Protein AF-A0A1V4AQW7-F1 (afdb_monomer)

Solvent-accessible surface area (backbone atoms only — not comparable to full-atom values): 22480 Å² total; per-residue (Å²): 137,87,78,50,74,69,57,53,48,65,66,60,62,80,71,68,78,74,85,65,67,62,54,70,72,74,87,64,72,82,47,78,80,66,87,77,69,80,74,87,71,71,82,72,90,62,94,64,76,21,54,37,80,95,53,46,25,51,30,33,26,38,31,37,23,51,65,28,45,52,51,52,54,44,30,53,33,67,74,38,79,27,52,100,81,48,43,52,38,29,33,42,32,35,13,56,43,83,63,59,13,63,64,28,34,50,47,78,48,87,84,71,81,47,54,41,60,53,42,57,62,68,45,66,65,89,85,60,64,76,47,52,77,73,74,46,79,60,68,67,61,52,51,33,58,76,60,72,56,55,68,46,80,40,58,58,48,67,88,30,70,40,76,39,83,54,33,51,99,87,46,100,38,70,55,40,75,42,48,44,56,60,52,67,65,36,74,84,30,50,80,47,68,56,48,46,57,52,43,62,64,53,63,89,85,52,85,82,45,26,42,41,59,54,51,60,76,64,70,56,57,66,62,30,34,52,50,49,49,46,70,70,34,71,70,42,41,50,55,43,73,74,36,37,40,63,52,42,39,74,56,38,44,41,66,45,68,72,42,65,48,31,32,34,49,64,83,22,54,26,48,56,38,42,47,55,47,36,54,52,52,67,61,34,91,86,43,49,48,47,72,39,62,25,26,32,65,40,36,40,34,67,51,100,81,22,31,40,38,37,24,43,42,49,84,84,60,91,66,97,61,66,54,76,76,67,86,54,92,82,60,48,72,49,53,38,25,13,53,35,70,48,80,58,67,53,69,62,53,57,73,68,57,65,45,44,48,39,75,62,76,53,69,69,56,54,56,53,54,69,75,60,79,69,26,50,48,80,50,62,66,47,57,51,52,50,64,72,76,105

InterPro domains:
  IPR002937 Amine oxidase [PF01593] (66-376)
  IPR006311 Twin-arginine translocation pathway, signal sequence [PS51318] (1-35)
  IPR036188 FAD/NAD(P)-binding domain superfamily [G3DSA:3.50.50.60] (23-189)
  IPR036188 FAD/NAD(P)-binding domain superfamily [G3DSA:3.50.50.60] (256-388)
  IPR036188 FAD/NAD(P)-binding domain superfamily [SSF51905] (55-376)
  IPR050281 Flavin monoamine oxidase and related enzymes [PTHR10742] (39-375)

Sequence (390 aa):
MTISRRELLKRSVVGAAALSSVSSLTSNSWVKAFAGQENQNVKSDNPGIGTSQDNPVDCLILGAGIAGITAAQALSLPGVGSAPTGKPLTTVVLEGSGRVGGRISTIRTGLFGGPVEQGAVHLHLPKLPIFRIFGGVLPVWKDLEECGLHYEMVPRFLQSRVFLEKGGKDSQNSGAVTYLEAVLKDPKNWKTVPLLNEVKYYNNDDDDISAQGFIEKKEYEDDAKDMANLALSGHLPGSLDELSVRGLQSDLLPDMLLEWFDYRILEGFDELPGRMAAKISEKSEGSHQVIRLNQIVRNIKYRKDGVEVTVQDLNNFHGYSEVPAVANKNASYKTYYGKTAICTFSVGLIKSGFVAFDPGLSEEKRKALKVIQMGGGESDAYQICRKILA

Nearest PDB structures (foldseek):
  2vvm-assembly1_B  TM=6.505E-01  e=1.433E-11  Aspergillus niger
  3zdn-assembly1_A  TM=6.486E-01  e=1.918E-11  Aspergillus niger
  3zdn-assembly1_B  TM=6.112E-01  e=1.041E-10  Aspergillus niger
  7x7k-assembly1_B  TM=5.795E-01  e=1.084E-03  synthetic construct
  6aio-assembly2_B  TM=5.954E-01  e=3.913E-03  Pseudomonas putida

Organism: NCBI:txid1004156

Radius of gyration: 23.14 Å; Cα contacts (8 Å, |Δi|>4): 620; chains: 1; bounding box: 50×59×68 Å

Foldseek 3Di:
DDDDPVNVVVVVVLQDQDFFDDDDDPFFPPQVPPPPDQPPQFDFPDVPAQQDPVHAFAEEEEAQASSSLVVQVQLQAFPRVDDVVSHRTFYEYFHQASAHHVQFDWDDDVPPVAIDTFGDFWDLDDPDCVVVVVPDDRVLVVLCVVLVWDKDKDFPQPPDWDWFQDPDPPDPDRTDTDGSVVLCPDPLQVLCVCVLVCLLPPDPVDDKAFLVVVLVVSPRDGSNSVVSLCLQPVNHQDHRRLHISVNCNVSVSSVSVPDRIIMGTRNGPSSSSVSSSSVQSVVPPPDSYGYDHNWAWAEWEDDPQAIKTKTFHCPPPDDDDSGDDPPDVPTDIGMGTHSYYHYPDDLVCVVVSSYYYVVGDDPVVVVVSVSDDRHHDGDVVVVVVVVVVD

Mean predicted aligned error: 11.53 Å

Structure (mmCIF, N/CA/C/O backbone):
data_AF-A0A1V4AQW7-F1
#
_entry.id   AF-A0A1V4AQW7-F1
#
loop_
_atom_site.group_PDB
_atom_site.id
_atom_site.type_symbol
_atom_site.label_atom_id
_atom_site.label_alt_id
_atom_site.label_comp_id
_atom_site.label_asym_id
_atom_site.label_entity_id
_atom_site.label_seq_id
_atom_site.pdbx_PDB_ins_code
_atom_site.Cartn_x
_atom_site.Cartn_y
_atom_site.Cartn_z
_atom_site.occupancy
_atom_site.B_iso_or_equiv
_atom_site.auth_seq_id
_atom_site.auth_comp_id
_atom_site.auth_asym_id
_atom_site.auth_atom_id
_atom_site.pdbx_PDB_model_num
ATOM 1 N N . MET A 1 1 ? -9.448 29.555 11.071 1.00 35.38 1 MET A N 1
ATOM 2 C CA . MET A 1 1 ? -8.400 29.379 10.041 1.00 35.38 1 MET A CA 1
ATOM 3 C C . MET A 1 1 ? -8.830 28.269 9.099 1.00 35.38 1 MET A C 1
ATOM 5 O O . MET A 1 1 ? -8.885 27.119 9.512 1.00 35.38 1 MET A O 1
ATOM 9 N N . THR A 1 2 ? -9.207 28.610 7.873 1.00 28.00 2 THR A N 1
ATOM 10 C CA . THR A 1 2 ? -9.626 27.663 6.832 1.00 28.00 2 THR A CA 1
ATOM 11 C C . THR A 1 2 ? -8.392 27.188 6.070 1.00 28.00 2 THR A C 1
ATOM 13 O O . THR A 1 2 ? -7.809 27.932 5.286 1.00 28.00 2 THR A O 1
ATOM 16 N N . ILE A 1 3 ? -7.954 25.957 6.334 1.00 31.19 3 ILE A N 1
ATOM 17 C CA . ILE A 1 3 ? -6.885 25.309 5.565 1.00 31.19 3 ILE A CA 1
ATOM 18 C C . ILE A 1 3 ? -7.473 24.925 4.202 1.00 31.19 3 ILE A C 1
ATOM 20 O O . ILE A 1 3 ? -8.514 24.272 4.136 1.00 31.19 3 ILE A O 1
ATOM 24 N N . SER A 1 4 ? -6.842 25.359 3.109 1.00 32.59 4 SER A N 1
ATOM 25 C CA . SER A 1 4 ? -7.332 25.060 1.760 1.00 32.59 4 SER A CA 1
ATOM 26 C C . SER A 1 4 ? -7.227 23.558 1.454 1.00 32.59 4 SER A C 1
ATOM 28 O O . SER A 1 4 ? -6.307 22.880 1.913 1.00 32.59 4 SER A O 1
ATOM 30 N N . ARG A 1 5 ? -8.134 23.031 0.620 1.00 29.75 5 ARG A N 1
ATOM 31 C CA . ARG A 1 5 ? -8.130 21.625 0.155 1.00 29.75 5 ARG A CA 1
ATOM 32 C C . ARG A 1 5 ? -6.783 21.214 -0.469 1.00 29.75 5 ARG A C 1
ATOM 34 O O . ARG A 1 5 ? -6.375 20.065 -0.344 1.00 29.75 5 ARG A O 1
ATOM 41 N N . ARG A 1 6 ? -6.069 22.172 -1.075 1.00 32.56 6 ARG A N 1
ATOM 42 C CA . ARG A 1 6 ? -4.728 22.003 -1.662 1.00 32.56 6 ARG A CA 1
ATOM 43 C C . ARG A 1 6 ? -3.646 21.804 -0.594 1.00 32.56 6 ARG A C 1
ATOM 45 O O . ARG A 1 6 ? -2.721 21.027 -0.798 1.00 32.56 6 ARG A O 1
ATOM 52 N N . GLU A 1 7 ? -3.799 22.447 0.558 1.00 35.28 7 GLU A N 1
ATOM 53 C CA . GLU A 1 7 ? -2.874 22.338 1.689 1.00 35.28 7 GLU A CA 1
ATOM 54 C C . GLU A 1 7 ? -3.118 21.065 2.514 1.00 35.28 7 GLU A C 1
ATOM 56 O O . GLU A 1 7 ? -2.179 20.486 3.058 1.00 35.28 7 GLU A O 1
ATOM 61 N N . LEU A 1 8 ? -4.366 20.579 2.541 1.00 32.94 8 LEU A N 1
ATOM 62 C CA . LEU A 1 8 ? -4.703 19.265 3.093 1.00 32.94 8 LEU A CA 1
ATOM 63 C C . LEU A 1 8 ? -4.087 18.142 2.238 1.00 32.94 8 LEU A C 1
ATOM 65 O O . LEU A 1 8 ? -3.439 17.255 2.779 1.00 32.94 8 LEU A O 1
ATOM 69 N N . LEU A 1 9 ? -4.186 18.241 0.905 1.00 34.06 9 LEU A N 1
ATOM 70 C CA . LEU A 1 9 ? -3.576 17.288 -0.032 1.00 34.06 9 LEU A CA 1
ATOM 71 C C . LEU A 1 9 ? -2.043 17.281 0.049 1.00 34.06 9 LEU A C 1
ATOM 73 O O . LEU A 1 9 ? -1.454 16.209 0.119 1.00 34.06 9 LEU A O 1
ATOM 77 N N . LYS A 1 10 ? -1.384 18.443 0.151 1.00 33.53 10 LYS A N 1
ATOM 78 C CA . LYS A 1 10 ? 0.079 18.507 0.352 1.00 33.53 10 LYS A CA 1
ATOM 79 C C . LYS A 1 10 ? 0.548 17.817 1.636 1.00 33.53 10 LYS A C 1
ATOM 81 O O . LYS A 1 10 ? 1.641 17.266 1.663 1.00 33.53 10 LYS A O 1
ATOM 86 N N . ARG A 1 11 ? -0.269 17.835 2.693 1.00 33.62 11 ARG A N 1
ATOM 87 C CA . ARG A 1 11 ? 0.040 17.161 3.965 1.00 33.62 11 ARG A CA 1
ATOM 88 C C . ARG A 1 11 ? -0.295 15.668 3.945 1.00 33.62 11 ARG A C 1
ATOM 90 O O . ARG A 1 11 ? 0.343 14.906 4.659 1.00 33.62 11 ARG A O 1
ATOM 97 N N . SER A 1 12 ? -1.247 15.241 3.117 1.00 30.02 12 SER A N 1
ATOM 98 C CA . SER A 1 12 ? -1.623 13.829 2.949 1.00 30.02 12 SER A CA 1
ATOM 99 C C . SER A 1 12 ? -0.730 13.055 1.967 1.00 30.02 12 SER A C 1
ATOM 101 O O . SER A 1 12 ? -0.677 11.833 2.045 1.00 30.02 12 SER A O 1
ATOM 103 N N . VAL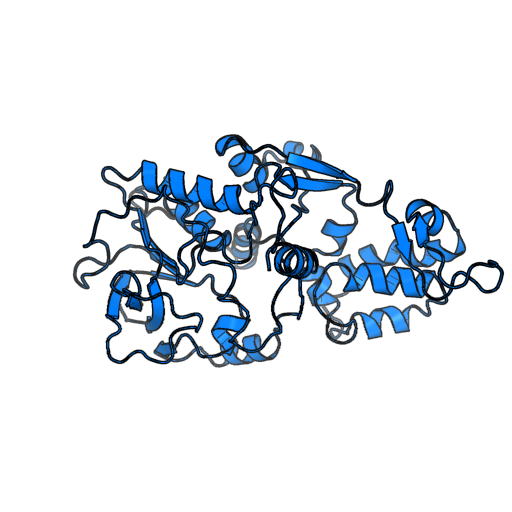 A 1 13 ? 0.003 13.738 1.080 1.00 27.83 13 VAL A N 1
ATOM 104 C CA . VAL A 1 13 ? 0.892 13.118 0.070 1.00 27.83 13 VAL A CA 1
ATOM 105 C C . VAL A 1 13 ? 2.192 12.542 0.669 1.00 27.83 13 VAL A C 1
ATOM 107 O O . VAL A 1 13 ? 2.893 11.782 0.015 1.00 27.83 13 VAL A O 1
ATOM 110 N N . VAL A 1 14 ? 2.490 12.784 1.949 1.00 30.36 14 VAL A N 1
ATOM 111 C CA . VAL A 1 14 ? 3.727 12.299 2.603 1.00 30.36 14 VAL A CA 1
ATOM 112 C C . VAL A 1 14 ? 3.647 10.821 3.064 1.00 30.36 14 VAL A C 1
ATOM 114 O O . VAL A 1 14 ? 4.609 10.297 3.614 1.00 30.36 14 VAL A O 1
ATOM 117 N N . GLY A 1 15 ? 2.541 10.105 2.818 1.00 27.33 15 GLY A N 1
ATOM 118 C CA . GLY A 1 15 ? 2.329 8.736 3.331 1.00 27.33 15 GLY A CA 1
ATOM 119 C C . GLY A 1 15 ? 2.029 7.632 2.309 1.00 27.33 15 GLY A C 1
ATOM 120 O O . GLY A 1 15 ? 1.770 6.505 2.720 1.00 27.33 15 GLY A O 1
ATOM 121 N N . ALA A 1 16 ? 2.030 7.912 1.005 1.00 26.17 16 ALA A N 1
ATOM 122 C CA . ALA A 1 16 ? 1.675 6.920 -0.014 1.00 26.17 16 ALA A CA 1
ATOM 123 C C . ALA A 1 16 ? 2.561 7.066 -1.257 1.00 26.17 16 ALA A C 1
ATOM 125 O O . ALA A 1 16 ? 2.110 7.518 -2.301 1.00 26.17 16 ALA A O 1
ATOM 126 N N . ALA A 1 17 ? 3.838 6.704 -1.128 1.00 26.06 17 ALA A N 1
ATOM 127 C CA . ALA A 1 17 ? 4.664 6.404 -2.292 1.00 26.06 17 ALA A CA 1
ATOM 128 C C . ALA A 1 17 ? 4.338 4.982 -2.779 1.00 26.06 17 ALA A C 1
ATOM 130 O O . ALA A 1 17 ? 4.112 4.079 -1.968 1.00 26.06 17 ALA A O 1
ATOM 131 N N . ALA A 1 18 ? 4.252 4.835 -4.099 1.00 27.61 18 ALA A N 1
ATOM 132 C CA . ALA A 1 18 ? 3.736 3.689 -4.831 1.00 27.61 18 ALA A CA 1
ATOM 133 C C . ALA A 1 18 ? 4.216 2.324 -4.298 1.00 27.61 18 ALA A C 1
ATOM 135 O O . ALA A 1 18 ? 5.396 1.988 -4.322 1.00 27.61 18 ALA A O 1
ATOM 136 N N . LEU A 1 19 ? 3.251 1.514 -3.856 1.00 29.97 19 LEU A N 1
ATOM 137 C CA . LEU A 1 19 ? 3.380 0.066 -3.705 1.00 29.97 19 LEU A CA 1
ATOM 138 C C . LEU A 1 19 ? 2.461 -0.565 -4.754 1.00 29.97 19 LEU A C 1
ATOM 140 O O . LEU A 1 19 ? 1.284 -0.841 -4.486 1.00 29.97 19 LEU A O 1
ATOM 144 N N . SER A 1 20 ? 2.983 -0.733 -5.963 1.00 26.72 20 SER A N 1
ATOM 145 C CA . SER A 1 20 ? 2.343 -1.411 -7.086 1.00 26.72 20 SER A CA 1
ATOM 146 C C . SER A 1 20 ? 2.840 -2.856 -7.162 1.00 26.72 20 SER A C 1
ATOM 148 O O . SER A 1 20 ? 3.950 -3.127 -7.597 1.00 26.72 20 SER A O 1
ATOM 150 N N . SER A 1 21 ? 2.025 -3.803 -6.692 1.00 27.45 21 SER A N 1
ATOM 151 C CA . SER A 1 21 ? 1.732 -5.078 -7.374 1.00 27.45 21 SER A CA 1
ATOM 152 C C . SER A 1 21 ? 1.015 -6.099 -6.487 1.00 27.45 21 SER A C 1
ATOM 154 O O . SER A 1 21 ? 0.946 -5.957 -5.267 1.00 27.45 21 SER A O 1
ATOM 156 N N . VAL A 1 22 ? 0.443 -7.101 -7.165 1.00 31.55 22 VAL A N 1
ATOM 157 C CA . VAL A 1 22 ? -0.346 -8.259 -6.713 1.00 31.55 22 VAL A CA 1
ATOM 158 C C . VAL A 1 22 ? -1.852 -8.002 -6.503 1.00 31.55 22 VAL A C 1
ATOM 160 O O . VAL A 1 22 ? -2.283 -7.584 -5.429 1.00 31.55 22 VAL A O 1
ATOM 163 N N . SER A 1 23 ? -2.686 -8.344 -7.500 1.00 29.58 23 SER A N 1
ATOM 164 C CA . SER A 1 23 ? -3.472 -9.596 -7.465 1.00 29.58 23 SER A CA 1
ATOM 165 C C . SER A 1 23 ? -4.285 -9.843 -8.750 1.00 29.58 23 SER A C 1
ATOM 167 O O . SER A 1 23 ? -5.209 -9.089 -9.045 1.00 29.58 23 SER A O 1
ATOM 169 N N . SER A 1 24 ? -4.062 -10.980 -9.414 1.00 28.11 24 SER A N 1
ATOM 170 C CA . SER A 1 24 ? -5.096 -11.653 -10.215 1.00 28.11 24 SER A CA 1
ATOM 171 C C . SER A 1 24 ? -4.941 -13.172 -10.108 1.00 28.11 24 SER A C 1
ATOM 173 O O . SER A 1 24 ? -4.379 -13.816 -10.982 1.00 28.11 24 SER A O 1
ATOM 175 N N . LEU A 1 25 ? -5.461 -13.752 -9.027 1.00 27.94 25 LEU A N 1
ATOM 176 C CA . LEU A 1 25 ? -5.892 -15.148 -9.007 1.00 27.94 25 LEU A CA 1
ATOM 177 C C . LEU A 1 25 ? -7.160 -15.246 -8.164 1.00 27.94 25 LEU A C 1
ATOM 179 O O . LEU A 1 25 ? -7.282 -14.611 -7.114 1.00 27.94 25 LEU A O 1
ATOM 183 N N . THR A 1 26 ? -8.099 -16.055 -8.649 1.00 34.22 26 THR A N 1
ATOM 184 C CA . THR A 1 26 ? -9.302 -16.488 -7.934 1.00 34.22 26 THR A CA 1
ATOM 185 C C . THR A 1 26 ? -8.958 -16.933 -6.512 1.00 34.22 26 THR A C 1
ATOM 187 O O . THR A 1 26 ? -7.904 -17.528 -6.297 1.00 34.22 26 THR A O 1
ATOM 190 N N . SER A 1 27 ? -9.870 -16.667 -5.579 1.00 39.06 27 SER A N 1
ATOM 191 C CA . SER A 1 27 ? -9.817 -16.719 -4.104 1.00 39.06 27 SER A CA 1
ATOM 192 C C . SER A 1 27 ? -9.124 -17.890 -3.370 1.00 39.06 27 SER A C 1
ATOM 194 O O . SER A 1 27 ? -9.205 -17.941 -2.147 1.00 39.06 27 SER A O 1
ATOM 196 N N . ASN A 1 28 ? -8.447 -18.826 -4.038 1.00 29.55 28 ASN A N 1
ATOM 197 C CA . ASN A 1 28 ? -8.043 -20.113 -3.464 1.00 29.55 28 ASN A CA 1
ATOM 198 C C . ASN A 1 28 ? -6.517 -20.356 -3.374 1.00 29.55 28 ASN A C 1
ATOM 200 O O . ASN A 1 28 ? -6.116 -21.355 -2.786 1.00 29.55 28 ASN A O 1
ATOM 204 N N . SER A 1 29 ? -5.641 -19.490 -3.908 1.00 33.34 29 SER A N 1
ATOM 205 C CA . SER A 1 29 ? -4.173 -19.719 -3.901 1.00 33.34 29 SER A CA 1
ATOM 206 C C . SER A 1 29 ? -3.388 -18.974 -2.809 1.00 33.34 29 SER A C 1
ATOM 208 O O . SER A 1 29 ? -2.238 -19.323 -2.544 1.00 33.34 29 SER A O 1
ATOM 210 N N . TRP A 1 30 ? -4.001 -17.995 -2.137 1.00 35.31 30 TRP A N 1
ATOM 211 C CA . TRP A 1 30 ? -3.331 -17.109 -1.174 1.00 35.31 30 TRP A CA 1
ATOM 212 C C . TRP A 1 30 ? -3.009 -17.756 0.179 1.00 35.31 30 TRP A C 1
ATOM 214 O O . TRP A 1 30 ? -2.152 -17.253 0.892 1.00 35.31 30 TRP A O 1
ATOM 224 N N . VAL A 1 31 ? -3.673 -18.851 0.558 1.00 35.94 31 VAL A N 1
ATOM 225 C CA . VAL A 1 31 ? -3.668 -19.340 1.952 1.00 35.94 31 VAL A CA 1
ATOM 226 C C . VAL A 1 31 ? -2.599 -20.413 2.222 1.00 35.94 31 VAL A C 1
ATOM 228 O O . VAL A 1 31 ? -2.167 -20.573 3.359 1.00 35.94 31 VAL A O 1
ATOM 231 N N . LYS A 1 32 ? -2.092 -21.105 1.190 1.00 30.45 32 LYS A N 1
ATOM 232 C CA . LYS A 1 32 ? -1.218 -22.286 1.360 1.00 30.45 32 LYS A CA 1
ATOM 233 C C . LYS A 1 32 ? 0.189 -22.014 1.912 1.00 30.45 32 LYS A C 1
ATOM 235 O O . LYS A 1 32 ? 0.808 -22.939 2.418 1.00 30.45 32 LYS A O 1
ATOM 240 N N . ALA A 1 33 ? 0.711 -20.790 1.833 1.00 35.84 33 ALA A N 1
ATOM 241 C CA . ALA A 1 33 ? 2.106 -20.510 2.209 1.00 35.84 33 ALA A CA 1
ATOM 242 C C . ALA A 1 33 ? 2.305 -19.745 3.524 1.00 35.84 33 ALA A C 1
ATOM 244 O O . ALA A 1 33 ? 3.440 -19.581 3.960 1.00 35.84 33 ALA A O 1
ATOM 245 N N . PHE A 1 34 ? 1.232 -19.291 4.177 1.00 37.50 34 PHE A N 1
ATOM 246 C CA . PHE A 1 34 ? 1.334 -18.453 5.381 1.00 37.50 34 PHE A CA 1
ATOM 247 C C . PHE A 1 34 ? 1.196 -19.223 6.700 1.00 37.50 34 PHE A C 1
ATOM 249 O O . PHE A 1 34 ? 1.310 -18.625 7.763 1.00 37.50 34 PHE A O 1
ATOM 256 N N . ALA A 1 35 ? 1.003 -20.543 6.650 1.00 35.19 35 ALA A N 1
ATOM 257 C CA . ALA A 1 35 ? 0.777 -21.374 7.835 1.00 35.19 35 ALA A CA 1
ATOM 258 C C . ALA A 1 35 ? 2.030 -21.633 8.703 1.00 35.19 35 ALA A C 1
ATOM 260 O O . ALA A 1 35 ? 1.940 -22.373 9.676 1.00 35.19 35 ALA A O 1
ATOM 261 N N . GLY A 1 36 ? 3.195 -21.065 8.363 1.00 29.20 36 GLY A N 1
ATOM 262 C CA . GLY A 1 36 ? 4.479 -21.473 8.951 1.00 29.20 36 GLY A CA 1
ATOM 263 C C . GLY A 1 36 ? 5.331 -20.399 9.631 1.00 29.20 36 GLY A C 1
ATOM 264 O O . GLY A 1 36 ? 6.381 -20.755 10.155 1.00 29.20 36 GLY A O 1
ATOM 265 N N . GLN A 1 37 ? 4.952 -19.115 9.632 1.00 37.72 37 GLN A N 1
ATOM 266 C CA . GLN A 1 37 ? 5.755 -18.073 10.296 1.00 37.72 37 GLN A CA 1
ATOM 267 C C . GLN A 1 37 ? 4.897 -17.222 11.231 1.00 37.72 37 GLN A C 1
ATOM 269 O O . GLN A 1 37 ? 4.385 -16.167 10.863 1.00 37.72 37 GLN A O 1
ATOM 274 N N . GLU A 1 38 ? 4.741 -17.708 12.464 1.00 38.34 38 GLU A N 1
ATOM 275 C CA . GLU A 1 38 ? 4.289 -16.889 13.585 1.00 38.34 38 GLU A CA 1
ATOM 276 C C . GLU A 1 38 ? 5.338 -15.809 13.864 1.00 38.34 38 GLU A C 1
ATOM 278 O O . GLU A 1 38 ? 6.443 -16.094 14.324 1.00 38.34 38 GLU A O 1
ATOM 283 N N . ASN A 1 39 ? 4.989 -14.547 13.623 1.00 40.03 39 ASN A N 1
ATOM 284 C CA . ASN A 1 39 ? 5.737 -13.432 14.188 1.00 40.03 39 ASN A CA 1
ATOM 285 C C . ASN A 1 39 ? 5.330 -13.315 15.670 1.00 40.03 39 ASN A C 1
ATOM 287 O O . ASN A 1 39 ? 4.370 -12.626 16.011 1.00 40.03 39 ASN A O 1
ATOM 291 N N . GLN A 1 40 ? 6.016 -14.056 16.547 1.00 39.88 40 GLN A N 1
ATOM 292 C CA . GLN A 1 40 ? 5.636 -14.301 17.951 1.00 39.88 40 GLN A CA 1
ATOM 293 C C . GLN A 1 40 ? 5.721 -13.090 18.910 1.00 39.88 40 GLN A C 1
ATOM 295 O O . GLN A 1 40 ? 5.574 -13.258 20.117 1.00 39.88 40 GLN A O 1
ATOM 300 N N . ASN A 1 41 ? 5.910 -11.858 18.429 1.00 41.12 41 ASN A N 1
ATOM 301 C CA . ASN A 1 41 ? 6.263 -10.728 19.304 1.00 41.12 41 ASN A CA 1
ATOM 302 C C . ASN A 1 41 ? 5.159 -9.688 19.574 1.00 41.12 41 ASN A C 1
ATOM 304 O O . ASN A 1 41 ? 5.444 -8.651 20.167 1.00 41.12 41 ASN A O 1
ATOM 308 N N . VAL A 1 42 ? 3.892 -9.940 19.225 1.00 49.97 42 VAL A N 1
ATOM 309 C CA . VAL A 1 42 ? 2.788 -9.018 19.572 1.00 49.97 42 VAL A CA 1
ATOM 310 C C . VAL A 1 42 ? 1.952 -9.596 20.718 1.00 49.97 42 VAL A C 1
ATOM 312 O O . VAL A 1 42 ? 1.017 -10.361 20.491 1.00 49.97 42 VAL A O 1
ATOM 315 N N . LYS A 1 43 ? 2.270 -9.229 21.969 1.00 44.38 43 LYS A N 1
ATOM 316 C CA . LYS A 1 43 ? 1.427 -9.561 23.136 1.00 44.38 43 LYS A CA 1
ATOM 317 C C . LYS A 1 43 ? 0.067 -8.863 23.022 1.00 44.38 43 LYS A C 1
ATOM 319 O O . LYS A 1 43 ? -0.004 -7.663 22.763 1.00 44.38 43 LYS A O 1
ATOM 324 N N . SER A 1 44 ? -1.018 -9.614 23.210 1.00 47.88 44 SER A N 1
ATOM 325 C CA . SER A 1 44 ? -2.377 -9.204 22.836 1.00 47.88 44 SER A CA 1
ATOM 326 C C . SER A 1 44 ? -3.272 -8.750 23.992 1.00 47.88 44 SER A C 1
ATOM 328 O O . SER A 1 44 ? -4.490 -8.753 23.845 1.00 47.88 44 SER A O 1
ATOM 330 N N . ASP A 1 45 ? -2.762 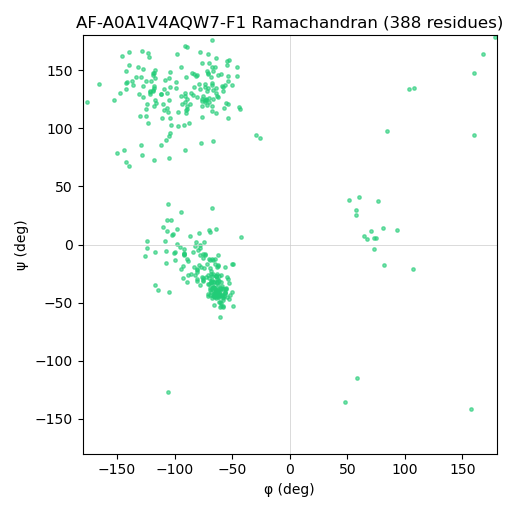-8.336 25.143 1.00 46.53 45 ASP A N 1
ATOM 331 C CA . ASP A 1 45 ? -3.572 -8.516 26.357 1.00 46.53 45 ASP A CA 1
ATOM 332 C C . ASP A 1 45 ? -4.210 -7.219 26.867 1.00 46.53 45 ASP A C 1
ATOM 334 O O . ASP A 1 45 ? -3.811 -6.646 27.874 1.00 46.53 45 ASP A O 1
ATOM 338 N N . ASN A 1 46 ? -5.261 -6.769 26.166 1.00 55.72 46 ASN A N 1
ATOM 339 C CA . ASN A 1 46 ? -6.270 -5.884 26.772 1.00 55.72 46 ASN A CA 1
ATOM 340 C C . ASN A 1 46 ? -7.670 -6.079 26.139 1.00 55.72 46 ASN A C 1
ATOM 342 O O . ASN A 1 46 ? -8.071 -5.326 25.241 1.00 55.72 46 ASN A O 1
ATOM 346 N N . PRO A 1 47 ? -8.406 -7.137 26.521 1.00 56.00 47 PRO A N 1
ATOM 347 C CA . PRO A 1 47 ? -9.555 -7.652 25.765 1.00 56.00 47 PRO A CA 1
ATOM 348 C C . PRO A 1 47 ? -10.763 -6.700 25.662 1.00 56.00 47 PRO A C 1
ATOM 350 O O . PRO A 1 47 ? -11.651 -6.951 24.849 1.00 56.00 47 PRO A O 1
ATOM 353 N N . GLY A 1 48 ? -10.804 -5.610 26.439 1.00 62.50 48 GLY A N 1
ATOM 354 C CA . GLY A 1 48 ? -11.945 -4.685 26.508 1.00 62.50 48 GLY A CA 1
ATOM 355 C C . GLY A 1 48 ? -11.828 -3.375 25.715 1.00 62.50 48 GLY A C 1
ATOM 356 O O . GLY A 1 48 ? -12.798 -2.623 25.656 1.00 62.50 48 GLY A O 1
ATOM 357 N N . ILE A 1 49 ? -10.671 -3.048 25.126 1.00 76.44 49 ILE A N 1
ATOM 358 C CA . ILE A 1 49 ? -10.501 -1.745 24.456 1.00 76.44 49 ILE A CA 1
ATOM 359 C C . ILE A 1 49 ? -11.336 -1.686 23.171 1.00 76.44 49 ILE A C 1
ATOM 361 O O . ILE A 1 49 ? -11.166 -2.499 22.262 1.00 76.44 49 ILE A O 1
ATOM 365 N N . GLY A 1 50 ? -12.226 -0.692 23.104 1.00 71.94 50 GLY A N 1
ATOM 366 C CA . GLY A 1 50 ? -13.069 -0.410 21.944 1.00 71.94 50 GLY A CA 1
ATOM 367 C C . GLY A 1 50 ? -14.212 -1.395 21.719 1.00 71.94 50 GLY A C 1
ATOM 368 O O . GLY A 1 50 ? -14.886 -1.274 20.708 1.00 71.94 50 GLY A O 1
ATOM 369 N N . THR A 1 51 ? -14.458 -2.355 22.615 1.00 77.56 51 THR A N 1
ATOM 370 C CA . THR A 1 51 ? -15.547 -3.343 22.465 1.00 77.56 51 THR A CA 1
ATOM 371 C C . THR A 1 51 ? -16.861 -2.910 23.123 1.00 77.56 51 THR A C 1
ATOM 373 O O . THR A 1 51 ? -17.891 -3.547 22.913 1.00 77.56 51 THR A O 1
ATOM 376 N N . SER A 1 52 ? -16.851 -1.809 23.884 1.00 79.69 52 SER A N 1
ATOM 377 C CA . SER A 1 52 ? -18.048 -1.203 24.474 1.00 79.69 52 SER A CA 1
ATOM 378 C C . SER A 1 52 ? -18.465 0.050 23.714 1.00 79.69 52 SER A C 1
ATOM 380 O O . SER A 1 52 ? -17.639 0.915 23.421 1.00 79.69 52 SER A O 1
ATOM 382 N N . GLN A 1 53 ? -19.765 0.172 23.452 1.00 73.38 53 GLN A N 1
ATOM 383 C CA . GLN A 1 53 ? -20.341 1.364 22.840 1.00 73.38 53 GLN A CA 1
ATOM 384 C C . GLN A 1 53 ? -20.224 2.597 23.750 1.00 73.38 53 GLN A C 1
ATOM 386 O O . GLN A 1 53 ? -20.052 3.703 23.247 1.00 73.38 53 GLN A O 1
ATOM 391 N N . ASP A 1 54 ? -20.282 2.413 25.072 1.00 79.00 54 ASP A N 1
ATOM 392 C CA . ASP A 1 54 ? -20.217 3.511 26.048 1.00 79.00 54 ASP A CA 1
ATOM 393 C C . ASP A 1 54 ? -18.794 4.063 26.221 1.00 79.00 54 ASP A C 1
ATOM 395 O O . ASP A 1 54 ? -18.594 5.119 26.819 1.00 79.00 54 ASP A O 1
ATOM 399 N N . ASN A 1 55 ? -17.795 3.358 25.684 1.00 84.06 55 ASN A N 1
ATOM 400 C CA . ASN A 1 55 ? -16.396 3.762 25.725 1.00 84.06 55 ASN A CA 1
ATOM 401 C C . ASN A 1 55 ? -15.704 3.472 24.379 1.00 84.06 55 ASN A C 1
ATOM 403 O O . ASN A 1 55 ? -14.854 2.575 24.299 1.00 84.06 55 ASN A O 1
ATOM 407 N N . PRO A 1 56 ? -16.086 4.191 23.304 1.00 91.00 56 PRO A N 1
ATOM 408 C CA . PRO A 1 56 ? -15.492 3.997 21.992 1.00 91.00 56 PRO A CA 1
ATOM 409 C C . PRO A 1 56 ? -14.057 4.525 21.986 1.00 91.00 56 PRO A C 1
ATOM 411 O O . PRO A 1 56 ? -13.753 5.546 22.610 1.00 91.00 56 PRO A O 1
ATOM 414 N N . VAL A 1 57 ? -13.184 3.880 21.213 1.00 92.62 57 VAL A N 1
ATOM 415 C CA . VAL A 1 57 ? -11.850 4.442 20.960 1.00 92.62 57 VAL A CA 1
ATOM 416 C C . VAL A 1 57 ? -11.937 5.671 20.059 1.00 92.62 57 VAL A C 1
ATOM 418 O O . VAL A 1 57 ? -12.939 5.914 19.386 1.00 92.62 57 VAL A O 1
ATOM 421 N N . ASP A 1 58 ? -10.884 6.475 20.008 1.00 92.25 58 ASP A N 1
ATOM 422 C CA . ASP A 1 58 ? -10.867 7.656 19.148 1.00 92.25 58 ASP A CA 1
ATOM 423 C C . ASP A 1 58 ? -10.825 7.273 17.659 1.00 92.25 58 ASP A C 1
ATOM 425 O O . ASP A 1 58 ? -11.498 7.907 16.838 1.00 92.25 58 ASP A O 1
ATOM 429 N N . CYS A 1 59 ? -10.094 6.210 17.300 1.00 94.12 59 CYS A N 1
ATOM 430 C CA . CYS A 1 59 ? -9.981 5.757 15.914 1.00 94.12 59 CYS A CA 1
ATOM 431 C C . CYS A 1 59 ? -9.832 4.232 15.769 1.00 94.12 59 CYS A C 1
ATOM 433 O O . CYS A 1 59 ? -8.957 3.611 16.370 1.00 94.12 59 CYS A O 1
ATOM 435 N N . LEU A 1 60 ? -10.647 3.630 14.903 1.00 97.31 60 LEU A N 1
ATOM 436 C CA . LEU A 1 60 ? -10.440 2.268 14.407 1.00 97.31 60 LEU A CA 1
ATOM 437 C C . LEU A 1 60 ? -9.606 2.306 13.123 1.00 97.31 60 LEU A C 1
ATOM 439 O O . LEU A 1 60 ? -9.934 3.029 12.188 1.00 97.31 60 LEU A O 1
ATOM 443 N N . ILE A 1 61 ? -8.554 1.504 13.034 1.00 97.38 61 ILE A N 1
ATOM 444 C CA . ILE A 1 61 ? -7.718 1.393 11.835 1.00 97.38 61 ILE A CA 1
ATOM 445 C C . ILE A 1 61 ? -7.964 0.019 11.228 1.00 97.38 61 ILE A C 1
ATOM 447 O O . ILE A 1 61 ? -7.774 -1.003 11.880 1.00 97.38 61 ILE A O 1
ATOM 451 N N . LEU A 1 62 ? -8.428 -0.007 9.983 1.00 97.81 62 LEU A N 1
ATOM 452 C CA . LEU A 1 62 ? -8.867 -1.227 9.317 1.00 97.81 62 LEU A CA 1
ATOM 453 C C . LEU A 1 62 ? -7.778 -1.674 8.340 1.00 97.81 62 LEU A C 1
ATOM 455 O O . LEU A 1 62 ? -7.627 -1.077 7.268 1.00 97.81 62 LEU A O 1
ATOM 459 N N . GLY A 1 63 ? -7.024 -2.697 8.739 1.00 96.69 63 GLY A N 1
ATOM 460 C CA . GLY A 1 63 ? -5.834 -3.225 8.071 1.00 96.69 63 GLY A CA 1
ATOM 461 C C . GLY A 1 63 ? -4.530 -2.809 8.762 1.00 96.69 63 GLY A C 1
ATOM 462 O O . GLY A 1 63 ? -4.326 -1.636 9.067 1.00 96.69 63 GLY A O 1
ATOM 463 N N . ALA A 1 64 ? -3.624 -3.768 8.963 1.00 95.50 64 ALA A N 1
ATOM 464 C CA . ALA A 1 64 ? -2.272 -3.570 9.493 1.00 95.50 64 ALA A CA 1
ATOM 465 C C . ALA A 1 64 ? -1.195 -3.701 8.401 1.00 95.50 64 ALA A C 1
ATOM 467 O O . ALA A 1 64 ? -0.086 -4.182 8.643 1.00 95.50 64 ALA A O 1
ATOM 468 N N . GLY A 1 65 ? -1.507 -3.261 7.178 1.00 95.19 65 GLY A N 1
ATOM 469 C CA . GLY A 1 65 ? -0.480 -2.957 6.180 1.00 95.19 65 GLY A CA 1
ATOM 470 C C . GLY A 1 65 ? 0.359 -1.743 6.594 1.00 95.19 65 GLY A C 1
ATOM 471 O O . GLY A 1 65 ? 0.046 -1.082 7.584 1.00 95.19 65 GLY A O 1
ATOM 472 N N . ILE A 1 66 ? 1.387 -1.400 5.809 1.00 94.12 66 ILE A N 1
ATOM 473 C CA . ILE A 1 66 ? 2.262 -0.254 6.121 1.00 94.12 66 ILE A CA 1
ATOM 474 C C . ILE A 1 66 ? 1.467 1.038 6.380 1.00 94.12 66 ILE A C 1
ATOM 476 O O . ILE A 1 66 ? 1.682 1.688 7.393 1.00 94.12 66 ILE A O 1
ATOM 480 N N . ALA A 1 67 ? 0.449 1.335 5.562 1.00 94.25 67 ALA A N 1
ATOM 481 C CA . ALA A 1 67 ? -0.406 2.510 5.742 1.00 94.25 67 ALA A CA 1
ATOM 482 C C . ALA A 1 67 ? -1.155 2.513 7.089 1.00 94.25 67 ALA A C 1
ATOM 484 O O . ALA A 1 67 ? -1.266 3.553 7.733 1.00 94.25 67 ALA A O 1
ATOM 485 N N . GLY A 1 68 ? -1.656 1.354 7.527 1.00 95.56 68 GLY A N 1
ATOM 486 C CA . GLY A 1 68 ? -2.362 1.219 8.800 1.00 95.56 68 GLY A CA 1
ATOM 487 C C . GLY A 1 68 ? -1.431 1.354 10.001 1.00 95.56 68 GLY A C 1
ATOM 488 O O . GLY A 1 68 ? -1.749 2.070 10.949 1.00 95.56 68 GLY A O 1
ATOM 489 N N . ILE A 1 69 ? -0.250 0.734 9.935 1.00 94.19 69 ILE A N 1
ATOM 490 C CA . ILE A 1 69 ? 0.763 0.827 10.994 1.00 94.19 69 ILE A CA 1
ATOM 491 C C . ILE A 1 69 ? 1.310 2.254 11.115 1.00 94.19 69 ILE A C 1
ATOM 493 O O . ILE A 1 69 ? 1.370 2.787 12.223 1.00 94.19 69 ILE A O 1
ATOM 497 N N . THR A 1 70 ? 1.614 2.920 9.999 1.00 92.00 70 THR A N 1
ATOM 498 C CA . THR A 1 70 ? 2.034 4.329 10.005 1.00 92.00 70 THR A CA 1
ATOM 499 C C . THR A 1 70 ? 0.928 5.244 10.532 1.00 92.00 70 THR A C 1
ATOM 501 O O . THR A 1 70 ? 1.208 6.155 11.309 1.00 92.00 70 THR A O 1
ATOM 504 N N . ALA A 1 71 ? -0.341 4.999 10.179 1.00 91.62 71 ALA A N 1
ATOM 505 C CA . ALA A 1 71 ? -1.462 5.756 10.737 1.00 91.62 71 ALA A CA 1
ATOM 506 C C . ALA A 1 71 ? -1.570 5.572 12.259 1.00 91.62 71 ALA A C 1
ATOM 508 O O . ALA A 1 71 ? -1.735 6.553 12.984 1.00 91.62 71 ALA A O 1
ATOM 509 N N . ALA A 1 72 ? -1.427 4.340 12.757 1.00 90.81 72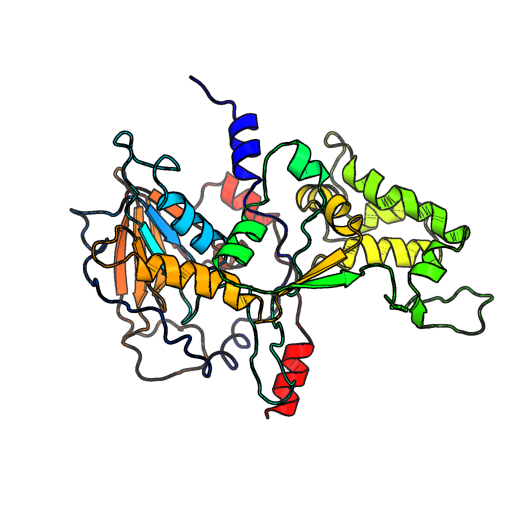 ALA A N 1
ATOM 510 C CA . ALA A 1 72 ? -1.440 4.055 14.189 1.00 90.81 72 ALA A CA 1
ATOM 511 C C . ALA A 1 72 ? -0.304 4.792 14.912 1.00 90.81 72 ALA A C 1
ATOM 513 O O . ALA A 1 72 ? -0.556 5.526 15.869 1.00 90.81 72 ALA A O 1
ATOM 514 N N . GLN A 1 73 ? 0.923 4.687 14.395 1.00 87.75 73 GLN A N 1
ATOM 515 C CA . GLN A 1 73 ? 2.088 5.390 14.927 1.00 87.75 73 GLN A CA 1
ATOM 516 C C . GLN A 1 73 ? 1.874 6.910 14.929 1.00 87.75 73 GLN A C 1
ATOM 518 O O . GLN A 1 73 ? 2.113 7.550 15.950 1.00 87.75 73 GLN A O 1
ATOM 523 N N . ALA A 1 74 ? 1.364 7.498 13.843 1.00 86.44 74 ALA A N 1
ATOM 524 C CA . ALA A 1 74 ? 1.125 8.939 13.761 1.00 86.44 74 ALA A CA 1
ATOM 525 C C . ALA A 1 74 ? 0.110 9.422 14.807 1.00 86.44 74 ALA A C 1
ATOM 527 O O . ALA A 1 74 ? 0.357 10.420 15.478 1.00 86.44 74 ALA A O 1
ATOM 528 N N . LEU A 1 75 ? -0.988 8.684 15.001 1.00 87.00 75 LEU A N 1
ATOM 529 C CA . LEU A 1 75 ? -2.004 8.993 16.015 1.00 87.00 75 LEU A CA 1
ATOM 530 C C . LEU A 1 75 ? -1.521 8.754 17.459 1.00 87.00 75 LEU A C 1
ATOM 532 O O . LEU A 1 75 ? -2.177 9.192 18.407 1.00 87.00 75 LEU A O 1
ATOM 536 N N . SER A 1 76 ? -0.382 8.073 17.635 1.00 81.00 76 SER A N 1
ATOM 537 C CA . SER A 1 76 ? 0.263 7.872 18.941 1.00 81.00 76 SER A CA 1
ATOM 538 C C . SER A 1 76 ? 1.080 9.081 19.395 1.00 81.00 76 SER A C 1
ATOM 540 O O . SER A 1 76 ? 1.378 9.218 20.583 1.00 81.00 76 SER A O 1
ATOM 542 N N . LEU A 1 77 ? 1.477 9.946 18.456 1.00 77.12 77 LEU A N 1
ATOM 543 C CA . LEU A 1 77 ? 2.394 11.041 18.731 1.00 77.12 77 LEU A CA 1
ATOM 544 C C . LEU A 1 77 ? 1.649 12.253 19.316 1.00 77.12 77 LEU A C 1
ATOM 546 O O . LEU A 1 77 ? 0.617 12.666 18.781 1.00 77.12 77 LEU A O 1
ATOM 550 N N . PRO A 1 78 ? 2.181 12.889 20.375 1.00 69.12 78 PRO A N 1
ATOM 551 C CA . PRO A 1 78 ? 1.663 14.166 20.852 1.00 69.12 78 PRO A CA 1
ATOM 552 C C . PRO A 1 78 ? 1.718 15.239 19.752 1.00 69.12 78 PRO A C 1
ATOM 554 O O . PRO A 1 78 ? 2.714 15.371 19.043 1.00 69.12 78 PRO A O 1
ATOM 557 N N . GLY A 1 79 ? 0.651 16.022 19.610 1.00 65.81 79 GLY A N 1
ATOM 558 C CA . GLY A 1 79 ? 0.523 17.111 18.637 1.00 65.81 79 GLY A CA 1
ATOM 559 C C . GLY A 1 79 ? 0.129 16.694 17.213 1.00 65.81 79 GLY A C 1
ATOM 560 O O . GLY A 1 79 ? -0.363 17.537 16.463 1.00 65.81 79 GLY A O 1
ATOM 561 N N . VAL A 1 80 ? 0.270 15.418 16.832 1.00 61.00 80 VAL A N 1
ATOM 562 C CA . VAL A 1 80 ? -0.146 14.897 15.518 1.00 61.00 80 VAL A CA 1
ATOM 563 C C . VAL A 1 80 ? -1.441 14.115 15.693 1.00 61.00 80 VAL A C 1
ATOM 565 O O . VAL A 1 80 ? -1.474 13.062 16.315 1.00 61.00 80 VAL A O 1
ATOM 568 N N . GLY A 1 81 ? -2.549 14.670 15.200 1.00 53.03 81 GLY A N 1
ATOM 569 C CA . GLY A 1 81 ? -3.870 14.059 15.375 1.00 53.03 81 GLY A CA 1
ATOM 570 C C . GLY A 1 81 ? -4.380 14.050 16.821 1.00 53.03 81 GLY A C 1
ATOM 571 O O . GLY A 1 81 ? -5.443 13.497 17.068 1.00 53.03 81 GLY A O 1
ATOM 572 N N . SER A 1 82 ? -3.673 14.664 17.773 1.00 54.06 82 SER A N 1
ATOM 573 C CA . SER A 1 82 ? -4.114 14.734 19.166 1.00 54.06 82 SER A CA 1
ATOM 574 C C . SER A 1 82 ? -5.459 15.438 19.303 1.00 54.06 82 SER A C 1
ATOM 576 O O . SER A 1 82 ? -5.758 16.408 18.599 1.00 54.06 82 SER A O 1
ATOM 578 N N . ALA A 1 83 ? -6.245 14.991 20.283 1.00 56.41 83 ALA A N 1
ATOM 579 C CA . ALA A 1 83 ? -7.378 15.763 20.770 1.00 56.41 83 ALA A CA 1
ATOM 580 C C . ALA A 1 83 ? -6.907 17.187 21.151 1.00 56.41 83 ALA A C 1
ATOM 582 O O . ALA A 1 83 ? -5.724 17.372 21.455 1.00 56.41 83 ALA A O 1
ATOM 583 N N . PRO A 1 84 ? -7.802 18.193 21.220 1.00 58.53 84 PRO A N 1
ATOM 584 C CA . PRO A 1 84 ? -7.453 19.564 21.629 1.00 58.53 84 PRO A CA 1
ATOM 585 C C . PRO A 1 84 ? -6.660 19.659 22.947 1.00 58.53 84 PRO A C 1
ATOM 587 O O . PRO A 1 84 ? -6.044 20.675 23.241 1.00 58.53 84 PRO A O 1
ATOM 590 N N . THR A 1 85 ? -6.673 18.584 23.735 1.00 61.75 85 THR A N 1
ATOM 591 C CA . THR A 1 85 ? -5.968 18.384 25.000 1.00 61.75 85 THR A CA 1
ATOM 592 C C . THR A 1 85 ? -4.484 18.006 24.863 1.00 61.75 85 THR A C 1
ATOM 594 O O . THR A 1 85 ? -3.817 17.868 25.885 1.00 61.75 85 THR A O 1
ATOM 597 N N . GLY A 1 86 ? -3.960 17.795 23.647 1.00 71.62 86 GLY A N 1
ATOM 598 C CA . GLY A 1 86 ? -2.564 17.399 23.391 1.00 71.62 86 GLY A CA 1
ATOM 599 C C . GLY A 1 86 ? -2.239 15.933 23.708 1.00 71.62 86 GLY A C 1
ATOM 600 O O . GLY A 1 86 ? -1.079 15.530 23.626 1.00 71.62 86 GLY A O 1
ATOM 601 N N . LYS A 1 87 ? -3.246 15.129 24.072 1.00 76.38 87 LYS A N 1
ATOM 602 C CA . LYS A 1 87 ? -3.075 13.711 24.417 1.00 76.38 87 LYS A CA 1
ATOM 603 C C . LYS A 1 87 ? -3.039 12.814 23.166 1.00 76.38 87 LYS A C 1
ATOM 605 O O . LYS A 1 87 ? -3.753 13.115 22.203 1.00 76.38 87 LYS A O 1
ATOM 610 N N . PRO A 1 88 ? -2.265 11.709 23.188 1.00 81.94 88 PRO A N 1
ATOM 611 C CA . PRO A 1 88 ? -2.341 10.655 22.177 1.00 81.94 88 PRO A CA 1
ATOM 612 C C . PRO A 1 88 ? -3.769 10.134 22.011 1.00 81.94 88 PRO A C 1
ATOM 614 O O . PRO A 1 88 ? -4.516 10.051 22.990 1.00 81.94 88 PRO A O 1
ATOM 617 N N . LEU A 1 89 ? -4.143 9.767 20.785 1.00 86.94 89 LEU A N 1
ATOM 618 C CA . LEU A 1 89 ? -5.450 9.169 20.534 1.00 86.94 89 LEU A CA 1
ATOM 619 C C . LEU A 1 89 ? -5.453 7.681 20.872 1.00 86.94 89 LEU A C 1
ATOM 621 O O . LEU A 1 89 ? -4.475 6.965 20.635 1.00 86.94 89 LEU A O 1
ATOM 625 N N . THR A 1 90 ? -6.597 7.216 21.365 1.00 89.00 90 THR A N 1
ATOM 626 C CA . THR A 1 90 ? -6.866 5.791 21.518 1.00 89.00 90 THR A CA 1
ATOM 627 C C . THR A 1 90 ? -7.191 5.139 20.179 1.00 89.00 90 THR A C 1
ATOM 629 O O . THR A 1 90 ? -8.083 5.589 19.459 1.00 89.00 90 THR A O 1
ATOM 632 N N . THR A 1 91 ? -6.461 4.084 19.817 1.00 91.44 91 THR A N 1
ATOM 633 C CA . THR A 1 91 ? -6.602 3.399 18.533 1.00 91.44 91 THR A CA 1
ATOM 634 C C . THR A 1 91 ? -6.656 1.881 18.669 1.00 91.44 91 THR A C 1
ATOM 636 O O . THR A 1 91 ? -5.978 1.276 19.499 1.00 91.44 91 THR A O 1
ATOM 639 N N . VAL A 1 92 ? -7.459 1.248 17.815 1.00 93.88 92 VAL A N 1
ATOM 640 C CA . VAL A 1 92 ? -7.437 -0.209 17.620 1.00 93.88 92 VAL A CA 1
ATOM 641 C C . VAL A 1 92 ? -7.200 -0.493 16.147 1.00 93.88 92 VAL A C 1
ATOM 643 O O . VAL A 1 92 ? -7.987 -0.071 15.302 1.00 93.88 92 VAL A O 1
ATOM 646 N N . VAL A 1 93 ? -6.127 -1.218 15.843 1.00 95.12 93 VAL A N 1
ATOM 647 C CA . VAL A 1 93 ? -5.828 -1.738 14.509 1.00 95.12 93 VAL A CA 1
ATOM 648 C C . VAL A 1 93 ? -6.431 -3.134 14.388 1.00 95.12 93 VAL A C 1
ATOM 650 O O . VAL A 1 93 ? -6.114 -4.015 15.185 1.00 95.12 93 VAL A O 1
ATOM 653 N N . LEU A 1 94 ? -7.296 -3.336 13.397 1.00 95.88 94 LEU A N 1
ATOM 654 C CA . LEU A 1 94 ? -7.971 -4.599 13.104 1.00 95.88 94 LEU A CA 1
ATOM 655 C C . LEU A 1 94 ? -7.388 -5.185 11.816 1.00 95.88 94 LEU A C 1
ATOM 657 O O . LEU A 1 94 ? -7.526 -4.587 10.749 1.00 95.88 94 LEU A O 1
ATOM 661 N N . GLU A 1 95 ? -6.740 -6.341 11.914 1.00 94.62 95 GLU A N 1
ATOM 662 C CA . GLU A 1 95 ? -6.062 -7.008 10.803 1.00 94.62 95 GLU A CA 1
ATOM 663 C C . GLU A 1 95 ? -6.633 -8.403 10.577 1.00 94.62 95 GLU A C 1
ATOM 665 O O . GLU A 1 95 ? -6.736 -9.199 11.507 1.00 94.62 95 GLU A O 1
ATOM 670 N N . GLY A 1 96 ? -6.995 -8.699 9.327 1.00 91.25 96 GLY A N 1
ATOM 671 C CA . GLY A 1 96 ? -7.629 -9.965 8.969 1.00 91.25 96 GLY A CA 1
ATOM 672 C C . GLY A 1 96 ? -6.680 -11.162 8.985 1.00 91.25 96 GLY A C 1
ATOM 673 O O . GLY A 1 96 ? -7.134 -12.280 9.219 1.00 91.25 96 GLY A O 1
ATOM 674 N N . SER A 1 97 ? -5.387 -10.946 8.737 1.00 88.75 97 SER A N 1
ATOM 675 C CA . SER A 1 97 ? -4.377 -12.003 8.736 1.00 88.75 97 SER A CA 1
ATOM 676 C C . SER A 1 97 ? -3.717 -12.205 10.106 1.00 88.75 97 SER A C 1
ATOM 678 O O . SER A 1 97 ? -3.891 -11.416 11.036 1.00 88.75 97 SER A O 1
ATOM 680 N N . GLY A 1 98 ? -2.925 -13.274 10.217 1.00 87.56 98 GLY A N 1
ATOM 681 C CA . GLY A 1 98 ? -2.094 -13.561 11.389 1.00 87.56 98 GLY A CA 1
ATOM 682 C C . GLY A 1 98 ? -0.791 -12.758 11.446 1.00 87.56 98 GLY A C 1
ATOM 683 O O . GLY A 1 98 ? 0.074 -13.080 12.254 1.00 87.56 98 GLY A O 1
ATOM 684 N N . ARG A 1 99 ? -0.608 -11.745 10.584 1.00 90.00 99 ARG A N 1
ATOM 685 C CA . ARG A 1 99 ? 0.611 -10.926 10.522 1.00 90.00 99 ARG A CA 1
ATOM 686 C C . ARG A 1 99 ? 0.316 -9.476 10.145 1.00 90.00 99 ARG A C 1
ATOM 688 O O . ARG A 1 99 ? -0.713 -9.163 9.563 1.00 90.00 99 ARG A O 1
ATOM 695 N N . VAL A 1 100 ? 1.270 -8.591 10.409 1.00 93.56 100 VAL A N 1
ATOM 696 C CA . VAL A 1 100 ? 1.269 -7.225 9.864 1.00 93.56 100 VAL A CA 1
ATOM 697 C C . VAL A 1 100 ? 1.986 -7.173 8.505 1.00 93.56 100 VAL A C 1
ATOM 699 O O . VAL A 1 100 ? 2.614 -8.143 8.076 1.00 93.56 100 VAL A O 1
ATOM 702 N N . GLY A 1 101 ? 1.884 -6.038 7.809 1.00 91.75 101 GLY A N 1
ATOM 703 C CA . GLY A 1 101 ? 2.633 -5.730 6.582 1.00 91.75 101 GLY A CA 1
ATOM 704 C C . GLY A 1 101 ? 1.811 -5.767 5.292 1.00 91.75 101 GLY A C 1
ATOM 705 O O . GLY A 1 101 ? 2.158 -5.092 4.321 1.00 91.75 101 GLY A O 1
ATOM 706 N N . GLY A 1 102 ? 0.666 -6.455 5.278 1.00 92.12 102 GLY A N 1
ATOM 707 C CA . GLY A 1 102 ? -0.221 -6.508 4.112 1.00 92.12 102 GLY A CA 1
ATOM 708 C C . GLY A 1 102 ? 0.495 -7.056 2.871 1.00 92.12 102 GLY A C 1
ATOM 709 O O . GLY A 1 102 ? 0.911 -8.213 2.852 1.00 92.12 102 GLY A O 1
ATOM 710 N N . ARG A 1 103 ? 0.661 -6.220 1.835 1.00 89.00 103 ARG A N 1
ATOM 711 C CA . ARG A 1 103 ? 1.359 -6.583 0.581 1.00 89.00 103 ARG A CA 1
ATOM 712 C C . ARG A 1 103 ? 2.881 -6.684 0.715 1.00 89.00 103 ARG A C 1
ATOM 714 O O . ARG A 1 103 ? 3.532 -7.146 -0.211 1.00 89.00 103 ARG A O 1
ATOM 721 N N . ILE A 1 104 ? 3.446 -6.266 1.840 1.00 92.69 104 ILE A N 1
ATOM 722 C CA . ILE A 1 104 ? 4.851 -6.505 2.164 1.00 92.69 104 ILE A CA 1
ATOM 723 C C . ILE A 1 104 ? 4.922 -7.879 2.837 1.00 92.69 104 ILE A C 1
ATOM 725 O O . ILE A 1 104 ? 4.217 -8.120 3.822 1.00 92.69 104 ILE A O 1
ATOM 729 N N . SER A 1 105 ? 5.686 -8.797 2.250 1.00 89.19 105 SER A N 1
ATOM 730 C CA . SER A 1 105 ? 5.740 -10.201 2.657 1.00 89.19 105 SER A CA 1
ATOM 731 C C . SER A 1 105 ? 7.097 -10.781 2.305 1.00 89.19 105 SER A C 1
ATOM 733 O O . SER A 1 105 ? 7.465 -10.773 1.129 1.00 89.19 105 SER A O 1
ATOM 735 N N . THR A 1 106 ? 7.776 -11.338 3.300 1.00 89.88 106 THR A N 1
ATOM 736 C CA . THR A 1 106 ? 9.092 -11.949 3.140 1.00 89.88 106 THR A CA 1
ATOM 737 C C . THR A 1 106 ? 9.018 -13.420 3.503 1.00 89.88 106 THR A C 1
ATOM 739 O O . THR A 1 106 ? 8.507 -13.803 4.554 1.00 89.88 106 THR A O 1
ATOM 742 N N . ILE A 1 107 ? 9.585 -14.263 2.654 1.00 87.81 107 ILE A N 1
ATOM 743 C CA . ILE A 1 107 ? 9.802 -15.675 2.924 1.00 87.81 107 ILE A CA 1
ATOM 744 C C . ILE A 1 107 ? 11.209 -15.826 3.492 1.00 87.81 107 ILE A C 1
ATOM 746 O O . ILE A 1 107 ? 12.201 -15.514 2.832 1.00 87.81 107 ILE A O 1
ATOM 750 N N . ARG A 1 108 ? 11.311 -16.357 4.708 1.00 86.44 108 ARG A N 1
ATOM 751 C CA . ARG A 1 108 ? 12.595 -16.736 5.305 1.00 86.44 108 ARG A CA 1
ATOM 752 C C . ARG A 1 108 ? 12.727 -18.247 5.243 1.00 86.44 108 ARG A C 1
ATOM 754 O O . ARG A 1 108 ? 12.201 -18.947 6.104 1.00 86.44 108 ARG A O 1
ATOM 761 N N . THR A 1 109 ? 13.402 -18.751 4.214 1.00 77.62 109 THR A N 1
ATOM 762 C CA . THR A 1 109 ? 13.810 -20.161 4.164 1.00 77.62 109 THR A CA 1
ATOM 763 C C . THR A 1 109 ? 15.318 -20.232 4.367 1.00 77.62 109 THR A C 1
ATOM 765 O O . THR A 1 109 ? 16.053 -19.408 3.823 1.00 77.62 109 THR A O 1
ATOM 768 N N . GLY A 1 110 ? 15.800 -21.235 5.103 1.00 74.38 110 GLY A N 1
ATOM 769 C CA . GLY A 1 110 ? 17.241 -21.480 5.227 1.00 74.38 110 GLY A CA 1
ATOM 770 C C . GLY A 1 110 ? 17.929 -21.827 3.897 1.00 74.38 110 GLY A C 1
ATOM 771 O O . GLY A 1 110 ? 19.152 -21.879 3.850 1.00 74.38 110 GLY A O 1
ATOM 772 N N . LEU A 1 111 ? 17.167 -22.047 2.816 1.00 77.25 111 LEU A N 1
ATOM 773 C CA . LEU A 1 111 ? 17.680 -22.476 1.514 1.00 77.25 111 LEU A CA 1
ATOM 774 C C . LEU A 1 111 ? 18.374 -21.358 0.731 1.00 77.25 111 LEU A C 1
ATOM 776 O O . LEU A 1 111 ? 19.288 -21.640 -0.036 1.00 77.25 111 LEU A O 1
ATOM 780 N N . PHE A 1 112 ? 17.957 -20.101 0.908 1.00 76.25 112 PHE A N 1
ATOM 781 C CA . PHE A 1 112 ? 18.451 -18.976 0.098 1.00 76.25 112 PHE A CA 1
ATOM 782 C C . PHE A 1 112 ? 19.494 -18.113 0.815 1.00 76.25 112 PHE A C 1
ATOM 784 O O . PHE A 1 112 ? 19.853 -17.049 0.322 1.00 76.25 112 PHE A O 1
ATOM 791 N N . GLY A 1 113 ? 19.972 -18.546 1.988 1.00 83.06 113 GLY A N 1
ATOM 792 C CA . GLY A 1 113 ? 20.970 -17.808 2.772 1.00 83.06 113 GLY A CA 1
ATOM 793 C C . GLY A 1 113 ? 20.497 -16.444 3.297 1.00 83.06 113 GLY A C 1
ATOM 794 O O . GLY A 1 113 ? 21.304 -15.706 3.853 1.00 83.06 113 GLY A O 1
ATOM 795 N N . GLY A 1 114 ? 19.212 -16.104 3.136 1.00 86.81 114 GLY A N 1
ATOM 796 C CA . GLY A 1 114 ? 18.644 -14.814 3.514 1.00 86.81 114 GLY A CA 1
ATOM 797 C C . GLY A 1 114 ? 17.151 -14.675 3.173 1.00 86.81 114 GLY A C 1
ATOM 798 O O . GLY A 1 114 ? 16.546 -15.606 2.631 1.00 86.81 114 GLY A O 1
ATOM 799 N N . PRO A 1 115 ? 16.542 -13.525 3.513 1.00 91.12 115 PRO A N 1
ATOM 800 C CA . PRO A 1 115 ? 15.138 -13.233 3.237 1.00 91.12 115 PRO A CA 1
ATOM 801 C C . PRO A 1 115 ? 14.858 -13.080 1.736 1.00 91.12 115 PRO A C 1
ATOM 803 O O . PRO A 1 115 ? 15.618 -12.445 0.999 1.00 91.12 115 PRO A O 1
ATOM 806 N N . VAL A 1 116 ? 13.728 -13.628 1.288 1.00 89.50 116 VAL A N 1
ATOM 807 C CA . VAL A 1 116 ? 13.242 -13.525 -0.094 1.00 89.50 116 VAL A CA 1
ATOM 808 C C . VAL A 1 116 ? 11.902 -12.805 -0.107 1.00 89.50 116 VAL A C 1
ATOM 810 O O . VAL A 1 116 ? 10.926 -13.283 0.463 1.00 89.50 116 VAL A O 1
ATOM 813 N N . GLU A 1 117 ? 11.840 -11.670 -0.790 1.00 89.62 117 GLU A N 1
ATOM 814 C CA . GLU A 1 117 ? 10.623 -10.868 -0.890 1.00 89.62 117 GLU A CA 1
ATOM 815 C C . GLU A 1 117 ? 9.604 -11.539 -1.819 1.00 89.62 117 GLU A C 1
ATOM 817 O O . GLU A 1 117 ? 9.873 -11.809 -2.990 1.00 89.62 117 GLU A O 1
ATOM 822 N N . GLN A 1 118 ? 8.413 -11.816 -1.295 1.00 85.00 118 GLN A N 1
ATOM 823 C CA . GLN A 1 118 ? 7.273 -12.302 -2.075 1.00 85.00 118 GLN A CA 1
ATOM 824 C C . GLN A 1 118 ? 6.430 -11.143 -2.617 1.00 85.00 118 GLN A C 1
ATOM 826 O O . GLN A 1 118 ? 5.795 -11.274 -3.662 1.00 85.00 118 GLN A O 1
ATOM 831 N N . GLY A 1 119 ? 6.375 -10.050 -1.857 1.00 85.94 119 GLY A N 1
ATOM 832 C CA . GLY A 1 119 ? 5.592 -8.865 -2.171 1.00 85.94 119 GLY A CA 1
ATOM 833 C C . GLY A 1 119 ? 6.468 -7.714 -2.647 1.00 85.94 119 GLY A C 1
ATOM 834 O O . GLY A 1 119 ? 7.260 -7.858 -3.571 1.00 85.94 119 GLY A O 1
ATOM 835 N N . ALA A 1 120 ? 6.313 -6.559 -2.005 1.00 86.88 120 ALA A N 1
ATOM 836 C CA . ALA A 1 120 ? 7.169 -5.408 -2.262 1.00 86.88 120 ALA A CA 1
ATOM 837 C C . ALA A 1 120 ? 8.646 -5.744 -2.011 1.00 86.88 120 ALA A C 1
ATOM 839 O O . ALA A 1 120 ? 8.963 -6.347 -0.991 1.00 86.88 120 ALA A O 1
ATOM 840 N N . VAL A 1 121 ? 9.529 -5.322 -2.921 1.00 86.69 121 VAL A N 1
ATOM 841 C CA . VAL A 1 121 ? 10.969 -5.645 -2.869 1.00 86.69 121 VAL A CA 1
ATOM 842 C C . VAL A 1 121 ? 11.832 -4.409 -2.640 1.00 86.69 121 VAL A C 1
ATOM 844 O O . VAL A 1 121 ? 12.819 -4.456 -1.909 1.00 86.69 121 VAL A O 1
ATOM 847 N N . HIS A 1 122 ? 11.454 -3.298 -3.269 1.00 87.81 122 HIS A N 1
ATOM 848 C CA . HIS A 1 122 ? 12.277 -2.101 -3.344 1.00 87.81 122 HIS A CA 1
ATOM 849 C C . HIS A 1 122 ? 11.595 -0.907 -2.681 1.00 87.81 122 HIS A C 1
ATOM 851 O O . HIS A 1 122 ? 10.378 -0.731 -2.744 1.00 87.81 122 HIS A O 1
ATOM 857 N N . LEU A 1 123 ? 12.418 -0.057 -2.079 1.00 88.00 123 LEU A N 1
ATOM 858 C CA . LEU A 1 123 ? 12.084 1.301 -1.687 1.00 88.00 123 LEU A CA 1
ATOM 859 C C . LEU A 1 123 ? 12.574 2.246 -2.782 1.00 88.00 123 LEU A C 1
ATOM 861 O O . LEU A 1 123 ? 13.779 2.403 -2.980 1.00 88.00 123 LEU A O 1
ATOM 865 N N . HIS A 1 124 ? 11.638 2.900 -3.463 1.00 80.94 124 HIS A N 1
ATOM 866 C CA . HIS A 1 124 ? 11.934 3.765 -4.605 1.00 80.94 124 HIS A CA 1
ATOM 867 C C . HIS A 1 124 ? 12.084 5.255 -4.242 1.00 80.94 124 HIS A C 1
ATOM 869 O O . HIS A 1 124 ? 11.771 6.132 -5.042 1.00 80.94 124 HIS A O 1
ATOM 875 N N . LEU A 1 125 ? 12.493 5.565 -3.011 1.00 72.31 125 LEU A N 1
ATOM 876 C CA . LEU A 1 125 ? 12.537 6.944 -2.522 1.00 72.31 125 LEU A CA 1
ATOM 877 C C . LEU A 1 125 ? 13.956 7.522 -2.616 1.00 72.31 125 LEU A C 1
ATOM 879 O O . LEU A 1 125 ? 14.915 6.833 -2.269 1.00 72.31 125 LEU A O 1
ATOM 883 N N . PRO A 1 126 ? 14.128 8.792 -3.018 1.00 64.75 126 PRO A N 1
ATOM 884 C CA . PRO A 1 126 ? 15.435 9.426 -2.963 1.00 64.75 126 PRO A CA 1
ATOM 885 C C . PRO A 1 126 ? 15.925 9.540 -1.518 1.00 64.75 126 PRO A C 1
ATOM 887 O O . PRO A 1 126 ? 15.214 10.003 -0.621 1.00 64.75 126 PRO A O 1
ATOM 890 N N . LYS A 1 127 ? 17.192 9.181 -1.300 1.00 60.97 127 LYS A N 1
ATOM 891 C CA . LYS A 1 127 ? 17.938 9.478 -0.063 1.00 60.97 127 LYS A CA 1
ATOM 892 C C . LYS A 1 127 ? 18.723 10.800 -0.160 1.00 60.97 127 LYS A C 1
ATOM 894 O O . LYS A 1 127 ? 19.317 11.250 0.820 1.00 60.97 127 LYS A O 1
ATOM 899 N N . LEU A 1 128 ? 18.787 11.405 -1.352 1.00 54.94 128 LEU A N 1
ATOM 900 C CA . LEU A 1 128 ? 19.767 12.446 -1.668 1.00 54.94 128 LEU A CA 1
ATOM 901 C C . LEU A 1 128 ? 19.570 13.772 -0.898 1.00 54.94 128 LEU A C 1
ATOM 903 O O . LEU A 1 128 ? 18.451 14.144 -0.536 1.00 54.94 128 LEU A O 1
ATOM 907 N N . PRO A 1 129 ? 20.664 14.541 -0.687 1.00 44.00 129 PRO A N 1
ATOM 908 C CA . PRO A 1 129 ? 20.701 15.680 0.230 1.00 44.00 129 PRO A CA 1
ATOM 909 C C . PRO A 1 129 ? 19.833 16.878 -0.163 1.00 44.00 129 PRO A C 1
ATOM 911 O O . PRO A 1 129 ? 19.635 17.759 0.669 1.00 44.00 129 PRO A O 1
ATOM 914 N N . ILE A 1 130 ? 19.313 16.952 -1.392 1.00 46.22 130 ILE A N 1
ATOM 915 C CA . ILE A 1 130 ? 18.524 18.116 -1.821 1.00 46.22 130 ILE A CA 1
ATOM 916 C C . ILE A 1 130 ? 17.229 18.260 -1.002 1.00 46.22 130 ILE A C 1
ATOM 918 O O . ILE A 1 130 ? 16.788 19.373 -0.741 1.00 46.22 130 ILE A O 1
ATOM 922 N N . PHE A 1 131 ? 16.701 17.153 -0.465 1.00 44.75 131 PHE A N 1
ATOM 923 C CA . PHE A 1 131 ? 15.606 17.162 0.513 1.00 44.75 131 PHE A CA 1
ATOM 924 C C . PHE A 1 131 ? 16.067 17.460 1.953 1.00 44.75 131 PHE A C 1
ATOM 926 O O . PHE A 1 131 ? 15.296 17.996 2.749 1.00 44.75 131 PHE A O 1
ATOM 933 N N . ARG A 1 132 ? 17.350 17.233 2.274 1.00 40.81 132 ARG A N 1
ATOM 934 C CA . ARG A 1 132 ? 17.984 17.703 3.522 1.00 40.81 132 ARG A CA 1
ATOM 935 C C . ARG A 1 132 ? 18.104 19.230 3.560 1.00 40.81 132 ARG A C 1
ATOM 937 O O . ARG A 1 132 ? 17.995 19.802 4.639 1.00 40.81 132 ARG A O 1
ATOM 944 N N . ILE A 1 133 ? 18.262 19.889 2.407 1.00 41.41 133 ILE A N 1
ATOM 945 C CA . ILE A 1 133 ? 18.299 21.362 2.299 1.00 41.41 133 ILE A CA 1
ATOM 946 C C . ILE A 1 133 ? 16.935 21.985 2.663 1.00 41.41 133 ILE A C 1
ATOM 948 O O . ILE A 1 133 ? 16.892 23.098 3.179 1.00 41.41 133 ILE A O 1
ATOM 952 N N . PHE A 1 134 ? 15.834 21.239 2.511 1.00 40.59 134 PHE A N 1
ATOM 953 C CA . PHE A 1 134 ? 14.493 21.638 2.964 1.00 40.59 134 PHE A CA 1
ATOM 954 C C . PHE A 1 134 ? 14.085 21.038 4.327 1.00 40.59 134 PHE A C 1
ATOM 956 O O . PHE A 1 134 ? 12.923 21.128 4.718 1.00 40.59 134 PHE A O 1
ATOM 963 N N . GLY A 1 135 ? 15.037 20.474 5.083 1.00 36.22 135 GLY A N 1
ATOM 964 C CA . GLY A 1 135 ? 14.884 20.201 6.517 1.00 36.22 135 GLY A CA 1
ATOM 965 C C . GLY A 1 135 ? 14.118 18.933 6.918 1.00 36.22 135 GLY A C 1
ATOM 966 O O . GLY A 1 135 ? 13.769 18.808 8.090 1.00 36.22 135 GLY A O 1
ATOM 967 N N . GLY A 1 136 ? 13.870 17.981 6.010 1.00 47.75 136 GLY A N 1
ATOM 968 C CA . GLY A 1 136 ? 13.166 16.733 6.337 1.00 47.75 136 GLY A CA 1
ATOM 969 C C . GLY A 1 136 ? 13.913 15.473 5.899 1.00 47.75 136 GLY A C 1
ATOM 970 O O . GLY A 1 136 ? 14.248 15.323 4.728 1.00 47.75 136 GLY A O 1
ATOM 971 N N . VAL A 1 137 ? 14.131 14.535 6.826 1.00 54.53 137 VAL A N 1
ATOM 972 C CA . VAL A 1 137 ? 14.326 13.115 6.483 1.00 54.53 137 VAL A CA 1
ATOM 973 C C . VAL A 1 137 ? 12.942 12.567 6.131 1.00 54.53 137 VAL A C 1
ATOM 975 O O . VAL A 1 137 ? 12.009 12.767 6.912 1.00 54.53 137 VAL A O 1
ATOM 978 N N . LEU A 1 138 ? 12.773 11.926 4.964 1.00 66.62 138 LEU A N 1
ATOM 979 C CA . LEU A 1 138 ? 11.489 11.287 4.639 1.00 66.62 138 LEU A CA 1
ATOM 980 C C . LEU A 1 138 ? 11.134 10.288 5.754 1.00 66.62 138 LEU A C 1
ATOM 982 O O . LEU A 1 138 ? 12.032 9.560 6.186 1.00 66.62 138 LEU A O 1
ATOM 986 N N . PRO A 1 139 ? 9.866 10.221 6.208 1.00 76.69 139 PRO A N 1
ATOM 987 C CA . PRO A 1 139 ? 9.491 9.436 7.386 1.00 76.69 139 PRO A CA 1
ATOM 988 C C . PRO A 1 139 ? 10.010 7.995 7.367 1.00 76.69 139 PRO A C 1
ATOM 990 O O . PRO A 1 139 ? 10.567 7.542 8.359 1.00 76.69 139 PRO A O 1
ATOM 993 N N . VAL A 1 140 ? 9.966 7.332 6.206 1.00 84.56 140 VAL A N 1
ATOM 994 C CA . VAL A 1 140 ? 10.417 5.941 6.063 1.00 84.56 140 VAL A CA 1
ATOM 995 C C . VAL A 1 140 ? 11.896 5.729 6.407 1.00 84.56 140 VAL A C 1
ATOM 997 O O . VAL A 1 140 ? 12.240 4.716 7.002 1.00 84.56 140 VAL A O 1
ATOM 1000 N N . TRP A 1 141 ? 12.787 6.672 6.073 1.00 87.69 141 TRP A N 1
ATOM 1001 C CA . TRP A 1 141 ? 14.220 6.525 6.360 1.00 87.69 141 TRP A CA 1
ATOM 1002 C C . TRP A 1 141 ? 14.479 6.614 7.857 1.00 87.69 141 TRP A C 1
ATOM 1004 O O . TRP A 1 141 ? 15.268 5.844 8.398 1.00 87.69 141 TRP A O 1
ATOM 1014 N N . LYS A 1 142 ? 13.758 7.515 8.529 1.00 86.50 142 LYS A N 1
ATOM 1015 C CA . LYS A 1 142 ? 13.768 7.610 9.984 1.00 86.50 142 LYS A CA 1
ATOM 1016 C C . LYS A 1 142 ? 13.199 6.336 10.613 1.00 86.50 142 LYS A C 1
ATOM 1018 O O . LYS A 1 142 ? 13.786 5.831 11.561 1.00 86.50 142 LYS A O 1
ATOM 1023 N N . ASP A 1 143 ? 12.108 5.791 10.077 1.00 89.62 143 ASP A N 1
ATOM 1024 C CA . ASP A 1 143 ? 11.531 4.542 10.583 1.00 89.62 143 ASP A CA 1
ATOM 1025 C C . ASP A 1 143 ? 12.505 3.360 10.430 1.00 89.62 143 ASP A C 1
ATOM 1027 O O . ASP A 1 143 ? 12.614 2.552 11.351 1.00 89.62 143 ASP A O 1
ATOM 1031 N N . LEU A 1 144 ? 13.260 3.279 9.325 1.00 92.19 144 LEU A N 1
ATOM 1032 C CA . LEU A 1 144 ? 14.318 2.276 9.139 1.00 92.19 144 LEU A CA 1
ATOM 1033 C C . LEU A 1 144 ? 15.423 2.408 10.191 1.00 92.19 144 LEU A C 1
ATOM 1035 O O . LEU A 1 144 ? 15.767 1.420 10.839 1.00 92.19 144 LEU A O 1
ATOM 1039 N N . GLU A 1 145 ? 15.937 3.625 10.390 1.00 91.50 145 GLU A N 1
ATOM 1040 C CA . GLU A 1 145 ? 16.965 3.917 11.397 1.00 91.50 145 GLU A CA 1
ATOM 1041 C C . GLU A 1 145 ? 16.475 3.568 12.804 1.00 91.50 145 GLU A C 1
ATOM 1043 O O . GLU A 1 145 ? 17.129 2.819 13.530 1.00 91.50 145 GLU A O 1
ATOM 1048 N N . GLU A 1 146 ? 15.289 4.048 13.182 1.00 89.81 146 GLU A N 1
ATOM 1049 C CA . GLU A 1 146 ? 14.722 3.770 14.495 1.00 89.81 146 GLU A CA 1
ATOM 1050 C C . GLU A 1 146 ? 14.446 2.274 14.686 1.00 89.81 146 GLU A C 1
ATOM 1052 O O . GLU A 1 146 ? 14.450 1.795 15.819 1.00 89.81 146 GLU A O 1
ATOM 1057 N N . CYS A 1 147 ? 14.096 1.534 13.630 1.00 92.94 147 CYS A N 1
ATOM 1058 C CA . CYS A 1 147 ? 13.863 0.088 13.692 1.00 92.94 147 CYS A CA 1
ATOM 1059 C C . CYS A 1 147 ? 15.156 -0.734 13.614 1.00 92.94 147 CYS A C 1
ATOM 1061 O O . CYS A 1 147 ? 15.079 -1.961 13.696 1.00 92.94 147 CYS A O 1
ATOM 1063 N N . GLY A 1 148 ? 16.321 -0.093 13.471 1.00 95.69 148 GLY A N 1
ATOM 1064 C CA . GLY A 1 148 ? 17.607 -0.775 13.338 1.00 95.69 148 GLY A CA 1
ATOM 1065 C C . GLY A 1 148 ? 17.650 -1.690 12.115 1.00 95.69 148 GLY A C 1
ATOM 1066 O O . GLY A 1 148 ? 18.098 -2.830 12.229 1.00 95.69 148 GLY A O 1
ATOM 1067 N N . LEU A 1 149 ? 17.089 -1.233 10.992 1.00 95.75 149 LEU A N 1
ATOM 1068 C CA . LEU A 1 149 ? 17.051 -1.972 9.732 1.00 95.75 149 LEU A CA 1
ATOM 1069 C C . LEU A 1 149 ? 18.151 -1.496 8.795 1.00 95.75 149 LEU A C 1
ATOM 1071 O O . LEU A 1 149 ? 18.348 -0.293 8.599 1.00 95.75 149 LEU A O 1
ATOM 1075 N N . HIS A 1 150 ? 18.841 -2.456 8.192 1.00 95.25 150 HIS A N 1
ATOM 1076 C CA . HIS A 1 150 ? 19.879 -2.190 7.215 1.00 95.25 150 HIS A CA 1
ATOM 1077 C C . HIS A 1 150 ? 19.294 -2.249 5.809 1.00 95.25 150 HIS A C 1
ATOM 1079 O O . HIS A 1 150 ? 18.313 -2.939 5.532 1.00 95.25 150 HIS A O 1
ATOM 1085 N N . TYR A 1 151 ? 19.914 -1.517 4.894 1.00 93.38 151 TYR A N 1
ATOM 1086 C CA . TYR A 1 151 ? 19.524 -1.545 3.497 1.00 93.38 151 TYR A CA 1
ATOM 1087 C C . TYR A 1 151 ? 20.735 -1.456 2.582 1.00 93.38 151 TYR A C 1
ATOM 1089 O O . TYR A 1 151 ? 21.738 -0.814 2.900 1.00 93.38 151 TYR A O 1
ATOM 1097 N N . GLU A 1 152 ? 20.610 -2.083 1.422 1.00 91.88 152 GLU A N 1
ATOM 1098 C CA . GLU A 1 152 ? 21.563 -1.986 0.324 1.00 91.88 152 GLU A CA 1
ATOM 1099 C C . GLU A 1 152 ? 21.027 -1.075 -0.774 1.00 91.88 152 GLU A C 1
ATOM 1101 O O . GLU A 1 152 ? 19.818 -0.991 -0.994 1.00 91.88 152 GLU A O 1
ATOM 1106 N N . MET A 1 153 ? 21.938 -0.385 -1.460 1.00 90.81 153 MET A N 1
ATOM 1107 C CA . MET A 1 153 ? 21.603 0.342 -2.679 1.00 90.81 153 MET A CA 1
ATOM 1108 C C . MET A 1 153 ? 21.686 -0.614 -3.862 1.00 90.81 153 MET A C 1
ATOM 1110 O O . MET A 1 153 ? 22.709 -1.268 -4.058 1.00 90.81 153 MET A O 1
ATOM 1114 N N . VAL A 1 154 ? 20.647 -0.625 -4.682 1.00 87.50 154 VAL A N 1
ATOM 1115 C CA . VAL A 1 154 ? 20.551 -1.417 -5.903 1.00 87.50 154 VAL A CA 1
ATOM 1116 C C . VAL A 1 154 ? 20.593 -0.446 -7.086 1.00 87.50 154 VAL A C 1
ATOM 1118 O O . VAL A 1 154 ? 19.652 0.327 -7.271 1.00 87.50 154 VAL A O 1
ATOM 1121 N N . PRO A 1 155 ? 21.682 -0.401 -7.873 1.00 84.38 155 PRO A N 1
ATOM 1122 C CA . PRO A 1 155 ? 21.737 0.447 -9.060 1.00 84.38 155 PRO A CA 1
ATOM 1123 C C . PRO A 1 155 ? 20.667 0.027 -10.076 1.00 84.38 155 PRO A C 1
ATOM 1125 O O . PRO A 1 155 ? 20.610 -1.139 -10.458 1.00 84.38 155 PRO A O 1
ATOM 1128 N N . ARG A 1 156 ? 19.833 0.967 -10.543 1.00 78.31 156 ARG A N 1
ATOM 1129 C CA . ARG A 1 156 ? 18.774 0.652 -11.524 1.00 78.31 156 ARG A CA 1
ATOM 1130 C C . ARG A 1 156 ? 19.286 0.497 -12.944 1.00 78.31 156 ARG A C 1
ATOM 1132 O O . ARG A 1 156 ? 18.739 -0.284 -13.712 1.00 78.31 156 ARG A O 1
ATOM 1139 N N . PHE A 1 157 ? 20.291 1.282 -13.316 1.00 74.44 157 PHE A N 1
ATOM 1140 C CA . PHE A 1 157 ? 20.761 1.362 -14.702 1.00 74.44 157 PHE A CA 1
ATOM 1141 C C . PHE A 1 157 ? 22.075 0.619 -14.910 1.00 74.44 157 PHE A C 1
ATOM 1143 O O . PHE A 1 157 ? 22.259 -0.074 -15.911 1.00 74.44 157 PHE A O 1
ATOM 1150 N N . LEU A 1 158 ? 22.987 0.752 -13.947 1.00 71.12 158 LEU A N 1
ATOM 1151 C CA . LEU A 1 158 ? 24.283 0.096 -13.989 1.00 71.12 158 LEU A CA 1
ATOM 1152 C C . LEU A 1 158 ? 24.078 -1.394 -13.720 1.00 71.12 158 LEU A C 1
ATOM 1154 O O . LEU A 1 158 ? 23.519 -1.759 -12.696 1.00 71.12 158 LEU A O 1
ATOM 1158 N N . GLN A 1 159 ? 24.553 -2.238 -14.638 1.00 76.44 159 GLN A N 1
ATOM 1159 C CA . GLN A 1 159 ? 24.450 -3.707 -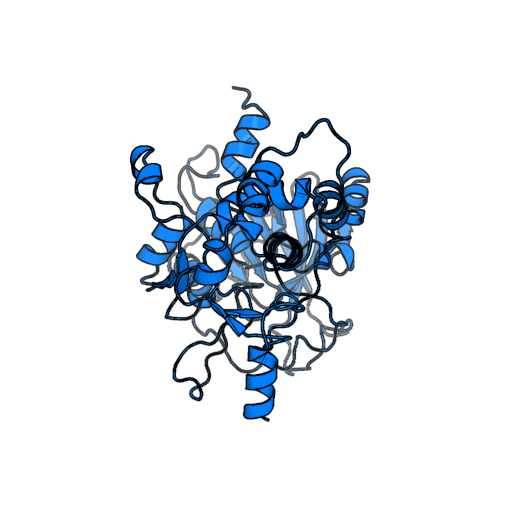14.588 1.00 76.44 159 GLN A CA 1
ATOM 1160 C C . GLN A 1 159 ? 23.057 -4.295 -14.864 1.00 76.44 159 GLN A C 1
ATOM 1162 O O . GLN A 1 159 ? 22.946 -5.515 -15.004 1.00 76.44 159 GLN A O 1
ATOM 1167 N N . SER A 1 160 ? 22.029 -3.463 -15.050 1.00 80.62 160 SER A N 1
ATOM 1168 C CA . SER A 1 160 ? 20.721 -3.935 -15.502 1.00 80.62 160 SER A CA 1
ATOM 1169 C C . SER A 1 160 ? 20.791 -4.466 -16.920 1.00 80.62 160 SER A C 1
ATOM 1171 O O . SER A 1 160 ? 21.365 -3.844 -17.821 1.00 80.62 160 SER A O 1
ATOM 1173 N N . ARG A 1 161 ? 20.196 -5.640 -17.110 1.00 82.00 161 ARG A N 1
ATOM 1174 C CA . ARG A 1 161 ? 20.102 -6.300 -18.404 1.00 82.00 161 ARG A CA 1
ATOM 1175 C C . ARG A 1 161 ? 18.666 -6.258 -18.888 1.00 82.00 161 ARG A C 1
ATOM 1177 O O . ARG A 1 161 ? 17.751 -6.551 -18.126 1.00 82.00 161 ARG A O 1
ATOM 1184 N N . VAL A 1 162 ? 18.493 -5.905 -20.152 1.00 80.94 162 VAL A N 1
ATOM 1185 C CA . VAL A 1 162 ? 17.195 -5.851 -20.822 1.00 80.94 162 VAL A CA 1
ATOM 1186 C C . VAL A 1 162 ? 17.182 -6.832 -21.978 1.00 80.94 162 VAL A C 1
ATOM 1188 O O . VAL A 1 162 ? 18.213 -7.093 -22.603 1.00 80.94 162 VAL A O 1
ATOM 1191 N N . PHE A 1 163 ? 16.007 -7.390 -22.233 1.00 79.94 163 PHE A N 1
ATOM 1192 C CA . PHE A 1 163 ? 15.731 -8.185 -23.417 1.00 79.94 163 PHE A CA 1
ATOM 1193 C C . PHE A 1 163 ? 14.898 -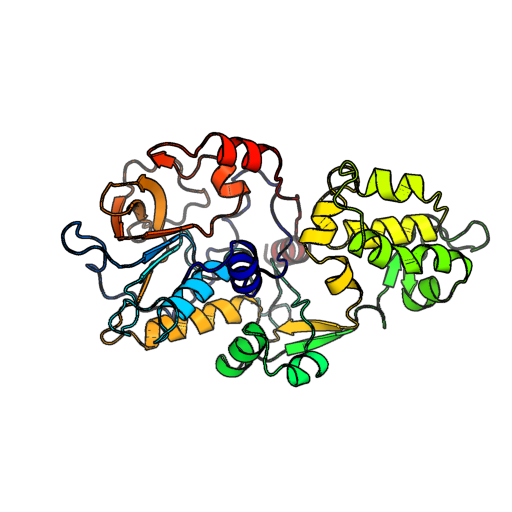7.328 -24.367 1.00 79.94 163 PHE A C 1
ATOM 1195 O O . PHE A 1 163 ? 13.849 -6.828 -23.965 1.00 79.94 163 PHE A O 1
ATOM 1202 N N . LEU A 1 164 ? 15.377 -7.152 -25.596 1.00 75.19 164 LEU A N 1
ATOM 1203 C CA . LEU A 1 164 ? 14.670 -6.431 -26.653 1.00 75.19 164 LEU A CA 1
ATOM 1204 C C . LEU A 1 164 ? 14.260 -7.444 -27.724 1.00 75.19 164 LEU A C 1
ATOM 1206 O O . LEU A 1 164 ? 15.076 -8.272 -28.147 1.00 75.19 164 LEU A O 1
ATOM 1210 N N . GLU A 1 165 ? 12.986 -7.422 -28.117 1.00 66.50 165 GLU A N 1
ATOM 1211 C CA . GLU A 1 165 ? 12.376 -8.475 -28.941 1.00 66.50 165 GLU A CA 1
ATOM 1212 C C . GLU A 1 165 ? 13.008 -8.508 -30.337 1.00 66.50 165 GLU A C 1
ATOM 1214 O O . GLU A 1 165 ? 13.287 -9.570 -30.900 1.00 66.50 165 GLU A O 1
ATOM 1219 N N . LYS A 1 166 ? 13.313 -7.322 -30.864 1.00 62.34 166 LYS A N 1
ATOM 1220 C CA . LYS A 1 166 ? 13.974 -7.125 -32.148 1.00 62.34 166 LYS A CA 1
ATOM 1221 C C . LYS A 1 166 ? 15.306 -6.429 -31.934 1.00 62.34 166 LYS A C 1
ATOM 1223 O O . LYS A 1 166 ? 15.443 -5.275 -32.315 1.00 62.34 166 LYS A O 1
ATOM 1228 N N . GLY A 1 167 ? 16.302 -7.139 -31.396 1.00 49.91 167 GLY A N 1
ATOM 1229 C CA . GLY A 1 167 ? 17.696 -6.725 -31.595 1.00 49.91 167 GLY A CA 1
ATOM 1230 C C . GLY A 1 167 ? 17.845 -6.324 -33.064 1.00 49.91 167 GLY A C 1
ATOM 1231 O O . GLY A 1 167 ? 17.514 -7.137 -33.930 1.00 49.91 167 GLY A O 1
ATOM 1232 N N . GLY A 1 168 ? 18.149 -5.043 -33.321 1.00 44.91 168 GLY A N 1
ATOM 1233 C CA . GLY A 1 168 ? 17.893 -4.393 -34.610 1.00 44.91 168 GLY A CA 1
ATOM 1234 C C . GLY A 1 168 ? 18.314 -5.241 -35.810 1.00 44.91 168 GLY A C 1
ATOM 1235 O O . GLY A 1 168 ? 19.234 -6.045 -35.701 1.00 44.91 168 GLY A O 1
ATOM 1236 N N . LYS A 1 169 ? 17.664 -5.057 -36.966 1.00 43.75 169 LYS A N 1
ATOM 1237 C CA . LYS A 1 169 ? 17.852 -5.872 -38.190 1.00 43.75 169 LYS A CA 1
ATOM 1238 C C . LYS A 1 169 ? 19.314 -6.087 -38.643 1.00 43.75 169 LYS A C 1
ATOM 1240 O O . LYS A 1 169 ? 19.557 -7.014 -39.407 1.00 43.75 169 LYS A O 1
ATOM 1245 N N . ASP A 1 170 ? 20.260 -5.282 -38.154 1.00 47.91 170 ASP A N 1
ATOM 1246 C CA . ASP A 1 170 ? 21.702 -5.386 -38.428 1.00 47.91 170 ASP A CA 1
ATOM 1247 C C . ASP A 1 170 ? 22.523 -6.083 -37.323 1.00 47.91 170 ASP A C 1
ATOM 1249 O O . ASP A 1 170 ? 23.718 -6.330 -37.490 1.00 47.91 170 ASP A O 1
ATOM 1253 N N . SER A 1 171 ? 21.919 -6.416 -36.183 1.00 46.06 171 SER A N 1
ATOM 1254 C CA . SER A 1 171 ? 22.555 -7.223 -35.147 1.00 46.06 171 SER A CA 1
ATOM 1255 C C . SER A 1 171 ? 22.275 -8.694 -35.435 1.00 46.06 171 SER A C 1
ATOM 1257 O O . SER A 1 171 ? 21.127 -9.116 -35.542 1.00 46.06 171 SER A O 1
ATOM 1259 N N . GLN A 1 172 ? 23.317 -9.516 -35.532 1.00 46.72 172 GLN A N 1
ATOM 1260 C CA . GLN A 1 172 ? 23.191 -10.973 -35.693 1.00 46.72 172 GLN A CA 1
ATOM 1261 C C . GLN A 1 172 ? 22.534 -11.682 -34.484 1.00 46.72 172 GLN A C 1
ATOM 1263 O O . GLN A 1 172 ? 22.579 -12.904 -34.392 1.00 46.72 172 GLN A O 1
ATOM 1268 N N . ASN A 1 173 ? 21.912 -10.934 -33.566 1.00 43.62 173 ASN A N 1
ATOM 1269 C CA . ASN A 1 173 ? 21.289 -11.425 -32.349 1.00 43.62 173 ASN A CA 1
ATOM 1270 C C . ASN A 1 173 ? 19.842 -10.913 -32.236 1.00 43.62 173 ASN A C 1
ATOM 1272 O O . ASN A 1 173 ? 19.537 -10.022 -31.441 1.00 43.62 173 ASN A O 1
ATOM 1276 N N . SER A 1 174 ? 18.927 -11.517 -32.992 1.00 43.53 174 SER A N 1
ATOM 1277 C CA . SER A 1 174 ? 17.507 -11.508 -32.627 1.00 43.53 174 SER A CA 1
ATOM 1278 C C . SER A 1 174 ? 17.362 -12.037 -31.190 1.00 43.53 174 SER A C 1
ATOM 1280 O O . SER A 1 174 ? 17.796 -13.158 -30.918 1.00 43.53 174 SER A O 1
ATOM 1282 N N . GLY A 1 175 ? 16.801 -11.247 -30.268 1.00 53.75 175 GLY A N 1
ATOM 1283 C CA . GLY A 1 175 ? 16.637 -11.634 -28.860 1.00 53.75 175 GLY A CA 1
ATOM 1284 C C . GLY A 1 175 ? 17.907 -11.559 -27.995 1.00 53.75 175 GLY A C 1
ATOM 1285 O O . GLY A 1 175 ? 18.123 -12.417 -27.137 1.00 53.75 175 GLY A O 1
ATOM 1286 N N . ALA A 1 176 ? 18.774 -10.562 -28.197 1.00 61.88 176 ALA A N 1
ATOM 1287 C CA . ALA A 1 176 ? 19.921 -10.352 -27.311 1.00 61.88 176 ALA A CA 1
ATOM 1288 C C . ALA A 1 176 ? 19.506 -9.765 -25.953 1.00 61.88 176 ALA A C 1
ATOM 1290 O O . ALA A 1 176 ? 18.962 -8.665 -25.866 1.00 61.88 176 ALA A O 1
ATOM 1291 N N . VAL A 1 177 ? 19.888 -10.453 -24.874 1.00 67.31 177 VAL A N 1
ATOM 1292 C CA . VAL A 1 177 ? 20.047 -9.816 -23.564 1.00 67.31 177 VAL A CA 1
ATOM 1293 C C . VAL A 1 177 ? 21.233 -8.853 -23.657 1.00 67.31 177 VAL A C 1
ATOM 1295 O O . VAL A 1 177 ? 22.360 -9.279 -23.912 1.00 67.31 177 VAL A O 1
ATOM 1298 N N . THR A 1 178 ? 20.995 -7.564 -23.438 1.00 79.62 178 THR A N 1
ATOM 1299 C CA . THR A 1 178 ? 22.023 -6.513 -23.476 1.00 79.62 178 THR A CA 1
ATOM 1300 C C . THR A 1 178 ? 21.989 -5.669 -22.205 1.00 79.62 178 THR A C 1
ATOM 1302 O O . THR A 1 178 ? 21.050 -5.757 -21.416 1.00 79.62 178 THR A O 1
ATOM 1305 N N . TYR A 1 179 ? 23.020 -4.860 -21.970 1.00 82.38 179 TYR A N 1
ATOM 1306 C CA . TYR A 1 179 ? 23.024 -3.918 -20.852 1.00 82.38 179 TYR A CA 1
ATOM 1307 C C . TYR A 1 179 ? 22.177 -2.691 -21.185 1.00 82.38 179 TYR A C 1
ATOM 1309 O O . TYR A 1 179 ? 22.351 -2.086 -22.243 1.00 82.38 179 TYR A O 1
ATOM 1317 N N . LEU A 1 180 ? 21.322 -2.275 -20.250 1.00 82.06 180 LEU A N 1
ATOM 1318 C CA . LEU A 1 180 ? 20.483 -1.081 -20.387 1.00 82.06 180 LEU A CA 1
ATOM 1319 C C . LEU A 1 180 ? 21.321 0.170 -20.692 1.00 82.06 180 LEU A C 1
ATOM 1321 O O . LEU A 1 180 ? 20.961 0.976 -21.543 1.00 82.06 180 LEU A O 1
ATOM 1325 N N . GLU A 1 181 ? 22.493 0.291 -20.070 1.00 82.44 181 GLU A N 1
ATOM 1326 C CA . GLU A 1 181 ? 23.443 1.369 -20.356 1.00 82.44 181 GLU A CA 1
ATOM 1327 C C . GLU A 1 181 ? 23.875 1.410 -21.834 1.00 82.44 181 GLU A C 1
ATOM 1329 O O . GLU A 1 181 ? 24.020 2.493 -22.398 1.00 82.44 181 GLU A O 1
ATOM 1334 N N . ALA A 1 182 ? 24.070 0.255 -22.477 1.00 82.38 182 ALA A N 1
ATOM 1335 C CA . ALA A 1 182 ? 24.437 0.200 -23.891 1.00 82.38 182 ALA A CA 1
ATOM 1336 C C . ALA A 1 182 ? 23.277 0.665 -24.783 1.00 82.38 182 ALA A C 1
ATOM 1338 O O . ALA A 1 182 ? 23.500 1.435 -25.714 1.00 82.38 182 ALA A O 1
ATOM 1339 N N . VAL A 1 183 ? 22.044 0.269 -24.447 1.00 81.44 183 VAL A N 1
ATOM 1340 C CA . VAL A 1 183 ? 20.823 0.690 -25.157 1.00 81.44 183 VAL A CA 1
ATOM 1341 C C . VAL A 1 183 ? 20.627 2.203 -25.058 1.00 81.44 183 VAL A C 1
ATOM 1343 O O . VAL A 1 183 ? 20.375 2.856 -26.067 1.00 81.44 183 VAL A O 1
ATOM 1346 N N . LEU A 1 184 ? 20.808 2.783 -23.867 1.00 81.75 184 LEU A N 1
ATOM 1347 C CA . LEU A 1 184 ? 20.663 4.226 -23.635 1.00 81.75 184 LEU A CA 1
ATOM 1348 C C . LEU A 1 184 ? 21.761 5.066 -24.312 1.00 81.75 184 LEU A C 1
ATOM 1350 O O . LEU A 1 184 ? 21.544 6.241 -24.609 1.00 81.75 184 LEU A O 1
ATOM 1354 N N . LYS A 1 185 ? 22.939 4.484 -24.568 1.00 83.44 185 LYS A N 1
ATOM 1355 C CA . LYS A 1 185 ? 24.037 5.152 -25.285 1.00 83.44 185 LYS A CA 1
ATOM 1356 C C . LYS A 1 185 ? 23.849 5.174 -26.802 1.00 83.44 185 LYS A C 1
ATOM 1358 O O . LYS A 1 185 ? 24.505 5.989 -27.447 1.00 83.44 185 LYS A O 1
ATOM 1363 N N . ASP A 1 186 ? 22.979 4.335 -27.368 1.00 83.19 186 ASP A N 1
ATOM 1364 C CA . ASP A 1 186 ? 22.683 4.357 -28.803 1.00 83.19 186 ASP A CA 1
ATOM 1365 C C . ASP A 1 186 ? 21.845 5.604 -29.158 1.00 83.19 186 ASP A C 1
ATOM 1367 O O . ASP A 1 186 ? 20.725 5.753 -28.653 1.00 83.19 186 ASP A O 1
ATOM 1371 N N . PRO A 1 187 ? 22.333 6.496 -30.046 1.00 85.06 187 PRO A N 1
ATOM 1372 C CA . PRO A 1 187 ? 21.596 7.682 -30.476 1.00 85.06 187 PRO A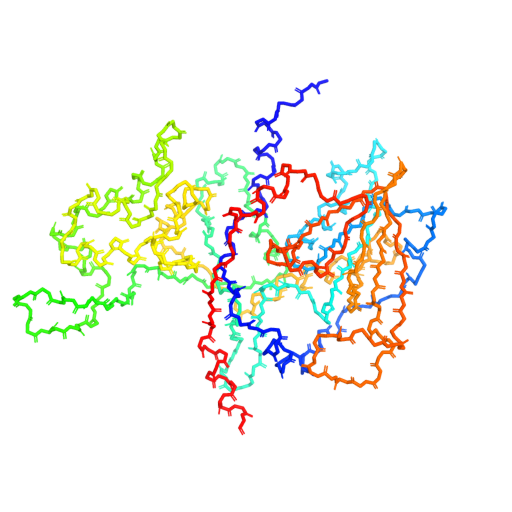 CA 1
ATOM 1373 C C . PRO A 1 187 ? 20.193 7.407 -31.025 1.00 85.06 187 PRO A C 1
ATOM 1375 O O . PRO A 1 187 ? 19.313 8.260 -30.900 1.00 85.06 187 PRO A O 1
ATOM 1378 N N . LYS A 1 188 ? 19.943 6.219 -31.593 1.00 81.81 188 LYS A N 1
ATOM 1379 C CA . LYS A 1 188 ? 18.615 5.818 -32.092 1.00 81.81 188 LYS A CA 1
ATOM 1380 C C . LYS A 1 188 ? 17.560 5.786 -30.984 1.00 81.81 188 LYS A C 1
ATOM 1382 O O . LYS A 1 188 ? 16.380 6.023 -31.248 1.00 81.81 188 LYS A O 1
ATOM 1387 N N . ASN A 1 189 ? 17.992 5.554 -29.745 1.00 82.75 189 ASN A N 1
ATOM 1388 C CA . ASN A 1 189 ? 17.130 5.483 -28.572 1.00 82.75 189 ASN A CA 1
ATOM 1389 C C . ASN A 1 189 ? 16.981 6.829 -27.860 1.00 82.75 189 ASN A C 1
ATOM 1391 O O . ASN A 1 189 ? 16.116 6.964 -27.003 1.00 82.75 189 ASN A O 1
ATOM 1395 N N . TRP A 1 190 ? 17.732 7.871 -28.233 1.00 85.62 190 TRP A N 1
ATOM 1396 C CA . TRP A 1 190 ? 17.645 9.172 -27.554 1.00 85.62 190 TRP A CA 1
ATOM 1397 C C . TRP A 1 190 ? 16.270 9.836 -27.687 1.00 85.62 190 TRP A C 1
ATOM 1399 O O . TRP A 1 190 ? 15.905 10.661 -26.851 1.00 85.62 190 TRP A O 1
ATOM 1409 N N . LYS A 1 191 ? 15.462 9.427 -28.674 1.00 84.50 191 LYS A N 1
ATOM 1410 C CA . LYS A 1 191 ? 14.062 9.856 -28.806 1.00 84.50 191 LYS A CA 1
ATOM 1411 C C . LYS A 1 191 ? 13.168 9.439 -27.630 1.00 84.50 191 LYS A C 1
ATOM 1413 O O . LYS A 1 191 ? 12.114 10.043 -27.447 1.00 84.50 191 LYS A O 1
ATOM 1418 N N . THR A 1 192 ? 13.576 8.456 -26.822 1.00 84.56 192 THR A N 1
ATOM 1419 C CA . THR A 1 192 ? 12.854 8.050 -25.604 1.00 84.56 192 THR A CA 1
ATOM 1420 C C . THR A 1 192 ? 13.297 8.820 -24.362 1.00 84.56 192 THR A C 1
ATOM 1422 O O . THR A 1 192 ? 12.597 8.791 -23.357 1.00 84.56 192 THR A O 1
ATOM 1425 N N . VAL A 1 193 ? 14.414 9.557 -24.406 1.00 84.75 193 VAL A N 1
ATOM 1426 C CA . VAL A 1 193 ? 14.925 10.317 -23.248 1.00 84.75 193 VAL A CA 1
ATOM 1427 C C . VAL A 1 193 ? 13.888 11.310 -22.697 1.00 84.75 193 VAL A C 1
ATOM 1429 O O . VAL A 1 193 ? 13.745 11.390 -21.475 1.00 84.75 193 VAL A O 1
ATOM 1432 N N . PRO A 1 194 ? 13.113 12.038 -23.527 1.00 89.81 194 PRO A N 1
ATOM 1433 C CA . PRO A 1 194 ? 12.074 12.929 -23.018 1.00 89.81 194 PRO A CA 1
ATOM 1434 C C . PRO A 1 194 ? 10.851 12.207 -22.438 1.00 89.81 194 PRO A C 1
ATOM 1436 O O . PRO A 1 194 ? 10.104 12.847 -21.705 1.00 89.81 194 PRO A O 1
ATOM 1439 N N . LEU A 1 195 ? 10.642 10.913 -22.722 1.00 91.81 195 LEU A N 1
ATOM 1440 C CA . LEU A 1 195 ? 9.392 10.183 -22.455 1.00 91.81 195 LEU A CA 1
ATOM 1441 C C . LEU A 1 195 ? 8.873 10.385 -21.027 1.00 91.81 195 LEU A C 1
ATOM 1443 O O . LEU A 1 195 ? 7.726 10.777 -20.828 1.00 91.81 195 LEU A O 1
ATOM 1447 N N . LEU A 1 196 ? 9.722 10.145 -20.024 1.00 89.50 196 LEU A N 1
ATOM 1448 C CA . LEU A 1 196 ? 9.326 10.260 -18.619 1.00 89.50 196 LEU A CA 1
ATOM 1449 C C . LEU A 1 196 ? 8.990 11.708 -18.239 1.00 89.50 196 LEU A C 1
ATOM 1451 O O . LEU A 1 196 ? 8.036 11.941 -17.501 1.00 89.50 196 LEU A O 1
ATOM 1455 N N . ASN A 1 197 ? 9.712 12.691 -18.782 1.00 91.00 197 ASN A N 1
ATOM 1456 C CA . ASN A 1 197 ? 9.383 14.102 -18.575 1.00 91.00 197 ASN A CA 1
ATOM 1457 C C . ASN A 1 197 ? 8.062 14.477 -19.255 1.00 91.00 197 ASN A C 1
ATOM 1459 O O . ASN A 1 197 ? 7.275 15.227 -18.690 1.00 91.00 197 ASN A O 1
ATOM 1463 N N . GLU A 1 198 ? 7.782 13.945 -20.439 1.00 92.88 198 GLU A N 1
ATOM 1464 C CA . GLU A 1 198 ? 6.516 14.193 -21.127 1.00 92.88 198 GLU A CA 1
ATOM 1465 C C . GLU A 1 198 ? 5.325 13.578 -20.381 1.00 92.88 198 GLU A C 1
ATOM 1467 O O . GLU A 1 198 ? 4.278 14.213 -20.305 1.00 92.88 198 GLU A O 1
ATOM 1472 N N . VAL A 1 199 ? 5.490 12.404 -19.759 1.00 91.50 199 VAL A N 1
ATOM 1473 C CA . VAL A 1 199 ? 4.495 11.846 -18.822 1.00 91.50 199 VAL A CA 1
ATOM 1474 C C . VAL A 1 199 ? 4.366 12.737 -17.581 1.00 91.50 199 VAL A C 1
ATOM 1476 O O . VAL A 1 199 ? 3.260 13.074 -17.162 1.00 91.50 199 VAL A O 1
ATOM 1479 N N . LYS A 1 200 ? 5.491 13.178 -17.004 1.00 89.62 200 LYS A N 1
ATOM 1480 C CA . LYS A 1 200 ? 5.523 14.040 -15.810 1.00 89.62 200 LYS A CA 1
ATOM 1481 C C . LYS A 1 200 ? 4.793 15.364 -16.015 1.00 89.62 200 LYS A C 1
ATOM 1483 O O . LYS A 1 200 ? 4.154 15.857 -15.086 1.00 89.62 200 LYS A O 1
ATOM 1488 N N . TYR A 1 201 ? 4.897 15.934 -17.209 1.00 90.81 201 TYR A N 1
ATOM 1489 C CA . TYR A 1 201 ? 4.286 17.206 -17.585 1.00 90.81 201 TYR A CA 1
ATOM 1490 C C . TYR A 1 201 ? 3.082 17.031 -18.519 1.00 90.81 201 TYR A C 1
ATOM 1492 O O . TYR A 1 201 ? 2.703 17.985 -19.199 1.00 90.81 201 TYR A O 1
ATOM 1500 N N . TYR A 1 202 ? 2.469 15.841 -18.541 1.00 90.62 202 TYR A N 1
ATOM 1501 C CA . TYR A 1 202 ? 1.257 15.597 -19.315 1.00 90.62 202 TYR A CA 1
ATOM 1502 C C . TYR A 1 202 ? 0.154 16.570 -18.885 1.00 90.62 202 TYR A C 1
ATOM 1504 O O . TYR A 1 202 ? -0.066 16.800 -17.689 1.00 90.62 202 TYR A O 1
ATOM 1512 N N . ASN A 1 203 ? -0.501 17.191 -19.866 1.00 83.75 203 ASN A N 1
ATOM 1513 C CA . ASN A 1 203 ? -1.464 18.249 -19.612 1.00 83.75 203 ASN A CA 1
ATOM 1514 C C . ASN A 1 203 ? -2.739 17.683 -18.968 1.00 83.75 203 ASN A C 1
ATOM 1516 O O . ASN A 1 203 ? -3.395 16.793 -19.506 1.00 83.75 203 ASN A O 1
ATOM 1520 N N . ASN A 1 204 ? -3.123 18.247 -17.823 1.00 72.94 204 ASN A N 1
ATOM 1521 C CA . ASN A 1 204 ? -4.328 17.849 -17.095 1.00 72.94 204 ASN A CA 1
ATOM 1522 C C . ASN A 1 204 ? -5.626 18.418 -17.694 1.00 72.94 204 ASN A C 1
ATOM 1524 O O . ASN A 1 204 ? -6.708 18.078 -17.208 1.00 72.94 204 ASN A O 1
ATOM 1528 N N . ASP A 1 205 ? -5.532 19.241 -18.737 1.00 75.06 205 ASP A N 1
ATOM 1529 C CA . ASP A 1 205 ? -6.693 19.757 -19.466 1.00 75.06 205 ASP A CA 1
ATOM 1530 C C . ASP A 1 205 ? -7.072 18.887 -20.684 1.00 75.06 205 ASP A C 1
ATOM 1532 O O . ASP A 1 205 ? -8.215 18.947 -21.131 1.00 75.06 205 ASP A O 1
ATOM 1536 N N . ASP A 1 206 ? -6.164 18.034 -21.179 1.00 76.69 206 ASP A N 1
ATOM 1537 C CA . ASP A 1 206 ? -6.417 17.122 -22.309 1.00 76.69 206 ASP A CA 1
ATOM 1538 C C . ASP A 1 206 ? -7.078 15.825 -21.839 1.00 76.69 206 ASP A C 1
ATOM 1540 O O . ASP A 1 206 ? -6.736 15.343 -20.764 1.00 76.69 206 ASP A O 1
ATOM 1544 N N . ASP A 1 207 ? -7.945 15.192 -22.634 1.00 86.12 207 ASP A N 1
ATOM 1545 C CA . ASP A 1 207 ? -8.497 13.876 -22.278 1.00 86.12 207 ASP A CA 1
ATOM 1546 C C . ASP A 1 207 ? -7.386 12.878 -21.891 1.00 86.12 207 ASP A C 1
ATOM 1548 O O . ASP A 1 207 ? -6.312 12.821 -22.506 1.00 86.12 207 ASP A O 1
ATOM 1552 N N . ASP A 1 208 ? -7.624 12.103 -20.828 1.00 90.81 208 ASP A N 1
ATOM 1553 C CA . ASP A 1 208 ? -6.670 11.078 -20.405 1.00 90.81 208 ASP A CA 1
ATOM 1554 C C . ASP A 1 208 ? -6.619 9.968 -21.458 1.00 90.81 208 ASP A C 1
ATOM 1556 O O . ASP A 1 208 ? -7.651 9.536 -21.978 1.00 90.81 208 ASP A O 1
ATOM 1560 N N . ILE A 1 209 ? -5.412 9.507 -21.772 1.00 93.62 209 ILE A N 1
ATOM 1561 C CA . ILE A 1 209 ? -5.177 8.446 -22.752 1.00 93.62 209 ILE A CA 1
ATOM 1562 C C . ILE A 1 209 ? -4.424 7.295 -22.098 1.00 93.62 209 ILE A C 1
ATOM 1564 O O . ILE A 1 209 ? -3.791 7.455 -21.052 1.00 93.62 209 ILE A O 1
ATOM 1568 N N . SER A 1 210 ? -4.477 6.125 -22.728 1.00 94.88 210 SER A N 1
ATOM 1569 C CA . SER A 1 210 ? -3.666 4.993 -22.299 1.00 94.88 210 SER A CA 1
ATOM 1570 C C . SER A 1 210 ? -2.181 5.223 -22.597 1.00 94.88 210 SER A C 1
ATOM 1572 O O . SER A 1 210 ? -1.821 5.977 -23.506 1.00 94.88 210 SER A O 1
ATOM 1574 N N . ALA A 1 211 ? -1.305 4.541 -21.864 1.00 94.69 211 ALA A N 1
ATOM 1575 C CA . ALA A 1 211 ? 0.131 4.525 -22.108 1.00 94.69 211 ALA A CA 1
ATOM 1576 C C . ALA A 1 211 ? 0.439 4.003 -23.521 1.00 94.69 211 ALA A C 1
ATOM 1578 O O . ALA A 1 211 ? 1.309 4.542 -24.199 1.00 94.69 211 ALA A O 1
ATOM 1579 N N . GLN A 1 212 ? -0.339 3.029 -24.005 1.00 95.06 212 GLN A N 1
ATOM 1580 C CA . GLN A 1 212 ? -0.279 2.540 -25.382 1.00 95.06 212 GLN A CA 1
ATOM 1581 C C . GLN A 1 212 ? -0.572 3.664 -26.382 1.00 95.06 212 GLN A C 1
ATOM 1583 O O . GLN A 1 212 ? 0.247 3.936 -27.259 1.00 95.06 212 GLN A O 1
ATOM 1588 N N . GLY A 1 213 ? -1.699 4.367 -26.219 1.00 94.44 213 GLY A N 1
ATOM 1589 C CA . GLY A 1 213 ? -2.067 5.480 -27.097 1.00 94.44 213 GLY A CA 1
ATOM 1590 C C . GLY A 1 213 ? -1.075 6.645 -27.019 1.00 94.44 213 GLY A C 1
ATOM 1591 O O . GLY A 1 213 ? -0.852 7.346 -28.005 1.00 94.44 213 GLY A O 1
ATOM 1592 N N . PHE A 1 214 ? -0.436 6.840 -25.865 1.00 94.44 214 PHE A N 1
ATOM 1593 C CA . PHE A 1 214 ? 0.640 7.811 -25.697 1.00 94.44 214 PHE A CA 1
ATOM 1594 C C . PHE A 1 214 ? 1.892 7.425 -26.491 1.00 94.44 214 PHE A C 1
ATOM 1596 O O . PHE A 1 214 ? 2.427 8.270 -27.205 1.00 94.44 214 PHE A O 1
ATOM 1603 N N . ILE A 1 215 ? 2.324 6.162 -26.428 1.00 93.50 215 ILE A N 1
ATOM 1604 C CA . ILE A 1 215 ? 3.468 5.643 -27.196 1.00 93.50 215 ILE A CA 1
ATOM 1605 C C . ILE A 1 215 ? 3.193 5.697 -28.704 1.00 93.50 215 ILE A C 1
ATOM 1607 O O . ILE A 1 215 ? 4.065 6.099 -29.474 1.00 93.50 215 ILE A O 1
ATOM 1611 N N . GLU A 1 216 ? 1.985 5.339 -29.143 1.00 93.12 216 GLU A N 1
ATOM 1612 C CA . GLU A 1 216 ? 1.600 5.355 -30.562 1.00 93.12 216 GLU A CA 1
ATOM 1613 C C . GLU A 1 216 ? 1.694 6.755 -31.177 1.00 93.12 216 GLU A C 1
ATOM 1615 O O . GLU A 1 216 ? 2.196 6.900 -32.290 1.00 93.12 216 GLU A O 1
ATOM 1620 N N . LYS A 1 217 ? 1.323 7.800 -30.425 1.00 92.62 217 LYS A N 1
ATOM 1621 C CA . LYS A 1 217 ? 1.472 9.204 -30.853 1.00 92.62 217 LYS A CA 1
ATOM 1622 C C . LYS A 1 217 ? 2.926 9.650 -31.036 1.00 92.62 217 LYS A C 1
ATOM 1624 O O . LYS A 1 217 ? 3.155 10.699 -31.631 1.00 92.62 217 LYS A O 1
ATOM 1629 N N . LYS A 1 218 ? 3.900 8.916 -30.488 1.00 90.25 218 LYS A N 1
ATOM 1630 C CA . LYS A 1 218 ? 5.330 9.256 -30.564 1.00 90.25 218 LYS A CA 1
ATOM 1631 C C . LYS A 1 218 ? 6.041 8.631 -31.757 1.00 90.25 218 LYS A C 1
ATOM 1633 O O . LYS A 1 218 ? 7.209 8.946 -31.970 1.00 90.25 218 LYS A O 1
ATOM 1638 N N . GLU A 1 219 ? 5.365 7.749 -32.497 1.00 88.62 219 GLU A N 1
ATOM 1639 C CA . GLU A 1 219 ? 5.923 7.078 -33.680 1.00 88.62 219 GLU A CA 1
ATOM 1640 C C . GLU A 1 219 ? 7.288 6.420 -33.379 1.00 88.62 219 GLU A C 1
ATOM 1642 O O . GLU A 1 219 ? 8.238 6.453 -34.164 1.00 88.62 219 GLU A O 1
ATOM 1647 N N . TYR A 1 220 ? 7.423 5.840 -32.180 1.00 88.69 220 TYR A N 1
ATOM 1648 C CA . TYR A 1 220 ? 8.613 5.074 -31.834 1.00 88.69 220 TYR A CA 1
ATOM 1649 C C . TYR A 1 220 ? 8.675 3.777 -32.646 1.00 88.69 220 TYR A C 1
ATOM 1651 O O . TYR A 1 220 ? 7.669 3.117 -32.901 1.00 88.69 220 TYR A O 1
ATOM 1659 N N . GLU A 1 221 ? 9.896 3.391 -33.004 1.00 84.50 221 GLU A N 1
ATOM 1660 C CA . GLU A 1 221 ? 10.204 2.229 -33.840 1.00 84.50 221 GLU A CA 1
ATOM 1661 C C . GLU A 1 221 ? 11.311 1.425 -33.161 1.00 84.50 221 GLU A C 1
ATOM 1663 O O . GLU A 1 221 ? 12.113 2.010 -32.424 1.00 84.50 221 GLU A O 1
ATOM 1668 N N . ASP A 1 222 ? 11.347 0.119 -33.433 1.00 84.25 222 ASP A N 1
ATOM 1669 C CA . ASP A 1 222 ? 12.370 -0.824 -32.963 1.00 84.25 222 ASP A CA 1
ATOM 1670 C C . ASP A 1 222 ? 12.664 -0.692 -31.449 1.00 84.25 222 ASP A C 1
ATOM 1672 O O . ASP A 1 222 ? 11.731 -0.561 -30.650 1.00 84.25 222 ASP A O 1
ATOM 1676 N N . ASP A 1 223 ? 13.940 -0.698 -31.049 1.00 82.69 223 ASP A N 1
ATOM 1677 C CA . ASP A 1 223 ? 14.400 -0.649 -29.652 1.00 82.69 223 ASP A CA 1
ATOM 1678 C C . ASP A 1 223 ? 13.807 0.520 -28.854 1.00 82.69 223 ASP A C 1
ATOM 1680 O O . ASP A 1 223 ? 13.529 0.392 -27.664 1.00 82.69 223 ASP A O 1
ATOM 1684 N N . ALA A 1 224 ? 13.560 1.665 -29.494 1.00 84.56 224 ALA A N 1
ATOM 1685 C CA . ALA A 1 224 ? 12.971 2.815 -28.820 1.00 84.56 224 ALA A CA 1
ATOM 1686 C C . ALA A 1 224 ? 11.511 2.560 -28.416 1.00 84.56 224 ALA A C 1
ATOM 1688 O O . ALA A 1 224 ? 11.060 3.055 -27.381 1.00 84.56 224 ALA A O 1
ATOM 1689 N N . LYS A 1 225 ? 10.767 1.780 -29.210 1.00 88.62 225 LYS A N 1
ATOM 1690 C CA . LYS A 1 225 ? 9.408 1.365 -28.852 1.00 88.62 225 LYS A CA 1
ATOM 1691 C C . LYS A 1 225 ? 9.443 0.360 -27.704 1.00 88.62 225 LYS A C 1
ATOM 1693 O O . LYS A 1 225 ? 8.702 0.535 -26.742 1.00 88.62 225 LYS A O 1
ATOM 1698 N N . ASP A 1 226 ? 10.340 -0.622 -27.763 1.00 86.69 226 ASP A N 1
ATOM 1699 C CA . ASP A 1 226 ? 10.522 -1.612 -26.693 1.00 86.69 226 ASP A CA 1
ATOM 1700 C C . ASP A 1 226 ? 10.940 -0.940 -25.375 1.00 86.69 226 ASP A C 1
ATOM 1702 O O . ASP A 1 226 ? 10.405 -1.254 -24.313 1.00 86.69 226 ASP A O 1
ATOM 1706 N N . MET A 1 227 ? 11.823 0.059 -25.442 1.00 86.31 227 MET A N 1
ATOM 1707 C CA . MET A 1 227 ? 12.231 0.868 -24.294 1.00 86.31 227 MET A CA 1
ATOM 1708 C C . MET A 1 227 ? 11.087 1.705 -23.722 1.00 86.31 227 MET A C 1
ATOM 1710 O O . MET A 1 227 ? 10.960 1.800 -22.503 1.00 86.31 227 MET A O 1
ATOM 1714 N N . ALA A 1 228 ? 10.251 2.305 -24.573 1.00 90.19 228 ALA A N 1
ATOM 1715 C CA . ALA A 1 228 ? 9.082 3.046 -24.112 1.00 90.19 228 ALA A CA 1
ATOM 1716 C C . ALA A 1 228 ? 8.057 2.118 -23.444 1.00 90.19 228 ALA A C 1
ATOM 1718 O O . ALA A 1 228 ? 7.553 2.441 -22.369 1.00 90.19 228 ALA A O 1
ATOM 1719 N N . ASN A 1 229 ? 7.814 0.942 -24.030 1.00 90.00 229 ASN A N 1
ATOM 1720 C CA . ASN A 1 229 ? 6.961 -0.086 -23.441 1.00 90.00 229 ASN A CA 1
ATOM 1721 C C . ASN A 1 229 ? 7.492 -0.492 -22.061 1.00 90.00 229 ASN A C 1
ATOM 1723 O O . ASN A 1 229 ? 6.769 -0.391 -21.073 1.00 90.00 229 ASN A O 1
ATOM 1727 N N . LEU A 1 230 ? 8.775 -0.863 -21.981 1.00 86.06 230 LEU A N 1
ATOM 1728 C CA . LEU A 1 230 ? 9.428 -1.267 -20.737 1.00 86.06 230 LEU A CA 1
ATOM 1729 C C . LEU A 1 230 ? 9.350 -0.173 -19.666 1.00 86.06 230 LEU A C 1
ATOM 1731 O O . LEU A 1 230 ? 9.025 -0.468 -18.519 1.00 86.06 230 LEU A O 1
ATOM 1735 N N . ALA A 1 231 ? 9.614 1.084 -20.031 1.00 87.69 231 ALA A N 1
ATOM 1736 C CA . ALA A 1 231 ? 9.584 2.200 -19.092 1.00 87.69 231 ALA A CA 1
ATOM 1737 C C . ALA A 1 231 ? 8.182 2.440 -18.509 1.00 87.69 231 ALA A C 1
ATOM 1739 O O . ALA A 1 231 ? 8.065 2.734 -17.321 1.00 87.69 231 ALA A O 1
ATOM 1740 N N . LEU A 1 232 ? 7.120 2.318 -19.315 1.00 90.12 232 LEU A N 1
ATOM 1741 C CA . LEU A 1 232 ? 5.761 2.622 -18.855 1.00 90.12 232 LEU A CA 1
ATOM 1742 C C . LEU A 1 232 ? 5.044 1.426 -18.212 1.00 90.12 232 LEU A C 1
ATOM 1744 O O . LEU A 1 232 ? 4.192 1.647 -17.355 1.00 90.12 232 LEU A O 1
ATOM 1748 N N . SER A 1 233 ? 5.386 0.180 -18.565 1.00 85.31 233 SER A N 1
ATOM 1749 C CA . SER A 1 233 ? 4.736 -1.021 -18.009 1.00 85.31 233 SER A CA 1
ATOM 1750 C C . SER A 1 233 ? 5.593 -1.814 -17.020 1.00 85.31 233 SER A C 1
ATOM 1752 O O . SER A 1 233 ? 5.062 -2.645 -16.293 1.00 85.31 233 SER A O 1
ATOM 1754 N N . GLY A 1 234 ? 6.909 -1.596 -16.957 1.00 79.94 234 GLY A N 1
ATOM 1755 C CA . GLY A 1 234 ? 7.825 -2.434 -16.168 1.00 79.94 234 GLY A CA 1
ATOM 1756 C C . GLY A 1 234 ? 7.645 -2.353 -14.647 1.00 79.94 234 GLY A C 1
ATOM 1757 O O . GLY A 1 234 ? 8.187 -3.181 -13.919 1.00 79.94 234 GLY A O 1
ATOM 1758 N N . HIS A 1 235 ? 6.887 -1.370 -14.158 1.00 78.50 235 HIS A N 1
ATOM 1759 C CA . HIS A 1 235 ? 6.802 -1.031 -12.731 1.00 78.50 235 HIS A CA 1
ATOM 1760 C C . HIS A 1 235 ? 5.380 -1.022 -12.173 1.00 78.50 235 HIS A C 1
ATOM 1762 O O . HIS A 1 235 ? 5.181 -0.935 -10.957 1.00 78.50 235 HIS A O 1
ATOM 1768 N N . LEU A 1 236 ? 4.385 -1.116 -13.052 1.00 80.75 236 LEU A N 1
ATOM 1769 C CA . LEU A 1 236 ? 2.988 -1.212 -12.679 1.00 80.75 236 LEU A CA 1
ATOM 1770 C C . LEU A 1 236 ? 2.425 -2.503 -13.264 1.00 80.75 236 LEU A C 1
ATOM 1772 O O . LEU A 1 236 ? 2.624 -2.777 -14.445 1.00 80.75 236 LEU A O 1
ATOM 1776 N N . PRO A 1 237 ? 1.702 -3.305 -12.472 1.00 74.38 237 PRO A N 1
ATOM 1777 C CA . PRO A 1 237 ? 0.955 -4.414 -13.035 1.00 74.38 237 PRO A CA 1
ATOM 1778 C C . PRO A 1 237 ? -0.190 -3.850 -13.892 1.00 74.38 237 PRO A C 1
ATOM 1780 O O . PRO A 1 237 ? -1.086 -3.181 -13.382 1.00 74.38 237 PRO A O 1
ATOM 1783 N N . GLY A 1 238 ? -0.154 -4.090 -15.194 1.00 81.56 238 GLY A N 1
ATOM 1784 C CA . GLY A 1 238 ? -1.178 -3.636 -16.133 1.00 81.56 238 GLY A CA 1
ATOM 1785 C C . GLY A 1 238 ? -0.627 -3.620 -17.549 1.00 81.56 238 GLY A C 1
ATOM 1786 O O . GLY A 1 238 ? 0.568 -3.391 -17.750 1.00 81.56 238 GLY A O 1
ATOM 1787 N N . SER A 1 239 ? -1.477 -3.892 -18.535 1.00 87.94 239 SER A N 1
ATOM 1788 C CA . SER A 1 239 ? -1.083 -3.715 -19.932 1.00 87.94 239 SER A CA 1
ATOM 1789 C C . SER A 1 239 ? -1.097 -2.231 -20.308 1.00 87.94 239 SER A C 1
ATOM 1791 O O . SER A 1 239 ? -1.764 -1.406 -19.683 1.00 87.94 239 SER A O 1
ATOM 1793 N N . LEU A 1 240 ? -0.328 -1.854 -21.331 1.00 91.00 240 LEU A N 1
ATOM 1794 C CA . LEU A 1 240 ? -0.175 -0.450 -21.734 1.00 91.00 240 LEU A CA 1
ATOM 1795 C C . LEU A 1 240 ? -1.502 0.214 -22.141 1.00 91.00 240 LEU A C 1
ATOM 1797 O O . LEU A 1 240 ? -1.635 1.431 -22.037 1.00 91.00 240 LEU A O 1
ATOM 1801 N N . ASP A 1 241 ? -2.482 -0.555 -22.610 1.00 92.62 241 ASP A N 1
ATOM 1802 C CA . ASP A 1 241 ? -3.826 -0.084 -22.948 1.00 92.62 241 ASP A CA 1
ATOM 1803 C C . ASP A 1 241 ? -4.723 0.142 -21.717 1.00 92.62 241 ASP A C 1
ATOM 1805 O O . ASP A 1 241 ? -5.677 0.915 -21.801 1.00 92.62 241 ASP A O 1
ATOM 1809 N N . GLU A 1 242 ? -4.386 -0.453 -20.570 1.00 90.06 242 GLU A N 1
ATOM 1810 C CA . GLU A 1 242 ? -5.081 -0.271 -19.289 1.00 90.06 242 GLU A CA 1
ATOM 1811 C C . GLU A 1 242 ? -4.471 0.846 -18.428 1.00 90.06 242 GLU A C 1
ATOM 1813 O O . GLU A 1 242 ? -5.172 1.480 -17.635 1.00 90.06 242 GLU A O 1
ATOM 1818 N N . LEU A 1 243 ? -3.166 1.096 -18.565 1.00 91.62 243 LEU A N 1
ATOM 1819 C CA . LEU A 1 243 ? -2.458 2.131 -17.812 1.00 91.62 243 LEU A CA 1
ATOM 1820 C C . LEU A 1 243 ? -2.777 3.515 -18.379 1.00 91.62 243 LEU A C 1
ATOM 1822 O O . LEU A 1 243 ? -2.523 3.765 -19.551 1.00 91.62 243 LEU A O 1
ATOM 1826 N N . SER A 1 244 ? -3.284 4.436 -17.558 1.00 92.62 244 SER A N 1
ATOM 1827 C CA . SER A 1 244 ? -3.533 5.816 -17.995 1.00 92.62 244 SER A CA 1
ATOM 1828 C C . SER A 1 244 ? -2.320 6.712 -17.756 1.00 92.62 244 SER A C 1
ATOM 1830 O O . SER A 1 244 ? -1.629 6.565 -16.745 1.00 92.62 244 SER A O 1
ATOM 1832 N N . VAL A 1 245 ? -2.051 7.666 -18.653 1.00 93.62 245 VAL A N 1
ATOM 1833 C CA . VAL A 1 245 ? -0.891 8.569 -18.524 1.00 93.62 245 VAL A CA 1
ATOM 1834 C C . VAL A 1 245 ? -0.992 9.417 -17.258 1.00 93.62 245 VAL A C 1
ATOM 1836 O O . VAL A 1 245 ? -0.004 9.568 -16.536 1.00 93.62 245 VAL A O 1
ATOM 1839 N N . ARG A 1 246 ? -2.193 9.911 -16.924 1.00 90.25 246 ARG A N 1
ATOM 1840 C CA . ARG A 1 246 ? -2.405 10.614 -15.648 1.00 90.25 246 ARG A CA 1
ATOM 1841 C C . ARG A 1 246 ? -2.244 9.692 -14.444 1.00 90.25 246 ARG A C 1
ATOM 1843 O O . ARG A 1 246 ? -1.783 10.148 -13.402 1.00 90.25 246 ARG A O 1
ATOM 1850 N N . GLY A 1 247 ? -2.584 8.411 -14.580 1.00 88.88 247 GLY A N 1
ATOM 1851 C CA . GLY A 1 247 ? -2.311 7.382 -13.580 1.00 88.88 247 GLY A CA 1
ATOM 1852 C C . GLY A 1 247 ? -0.814 7.280 -13.294 1.00 88.88 247 GLY A C 1
ATOM 1853 O O . GLY A 1 247 ? -0.404 7.487 -12.153 1.00 88.88 247 GLY A O 1
ATOM 1854 N N . LEU A 1 248 ? 0.002 7.105 -14.341 1.00 90.06 248 LEU A N 1
ATOM 1855 C CA . LEU A 1 248 ? 1.470 7.060 -14.248 1.00 90.06 248 LEU A CA 1
ATOM 1856 C C . LEU A 1 248 ? 2.047 8.325 -13.591 1.00 90.06 248 LEU A C 1
ATOM 1858 O O . LEU A 1 248 ? 2.951 8.241 -12.759 1.00 90.06 248 LEU A O 1
ATOM 1862 N N . GLN A 1 249 ? 1.511 9.499 -13.936 1.00 87.06 249 GLN A N 1
ATOM 1863 C CA . GLN A 1 249 ? 1.892 10.770 -13.317 1.00 87.06 249 GLN A CA 1
ATOM 1864 C C . GLN A 1 249 ? 1.509 10.813 -11.830 1.00 87.06 249 GLN A C 1
ATOM 1866 O O . GLN A 1 249 ? 2.313 11.233 -11.000 1.00 87.06 249 GLN A O 1
ATOM 1871 N N . SER A 1 250 ? 0.295 10.376 -11.481 1.00 84.12 250 SER A N 1
ATOM 1872 C CA . SER A 1 250 ? -0.205 10.377 -10.101 1.00 84.12 250 SER A CA 1
ATOM 1873 C C . SER A 1 250 ? 0.525 9.387 -9.193 1.00 84.12 250 SER A C 1
ATOM 1875 O O . SER A 1 250 ? 0.727 9.684 -8.016 1.00 84.12 250 SER A O 1
ATOM 1877 N N . ASP A 1 251 ? 0.993 8.273 -9.759 1.00 82.38 251 ASP A N 1
ATOM 1878 C CA . ASP A 1 251 ? 1.839 7.284 -9.086 1.00 82.38 251 ASP A CA 1
ATOM 1879 C C . ASP A 1 251 ? 3.304 7.737 -8.981 1.00 82.38 251 ASP A C 1
ATOM 1881 O O . ASP A 1 251 ? 4.134 7.027 -8.412 1.00 82.38 251 ASP A O 1
ATOM 1885 N N . LEU A 1 252 ? 3.625 8.931 -9.497 1.00 83.69 252 LEU A N 1
ATOM 1886 C CA . LEU A 1 252 ? 4.971 9.502 -9.538 1.00 83.69 252 LEU A CA 1
ATOM 1887 C C . LEU A 1 252 ? 5.971 8.601 -10.277 1.00 83.69 252 LEU A C 1
ATOM 1889 O O . LEU A 1 252 ? 7.167 8.637 -9.987 1.00 83.69 252 LEU A O 1
ATOM 1893 N N . LEU A 1 253 ? 5.498 7.817 -11.258 1.00 84.69 253 LEU A N 1
ATOM 1894 C CA . LEU A 1 253 ? 6.339 6.901 -12.028 1.00 84.69 253 LEU A CA 1
ATOM 1895 C C . LEU A 1 253 ? 7.563 7.616 -12.629 1.00 84.69 253 LEU A C 1
ATOM 1897 O O . LEU A 1 253 ? 8.669 7.108 -12.456 1.00 84.69 253 LEU A O 1
ATOM 1901 N N . PRO A 1 254 ? 7.444 8.796 -13.273 1.00 83.81 254 PRO A N 1
ATOM 1902 C CA . PRO A 1 254 ? 8.615 9.483 -13.810 1.00 83.81 254 PRO A CA 1
ATOM 1903 C C . PRO A 1 254 ? 9.669 9.818 -12.759 1.00 83.81 254 PRO A C 1
ATOM 1905 O O . PRO A 1 254 ? 10.854 9.619 -13.001 1.00 83.81 254 PRO A O 1
ATOM 1908 N N . ASP A 1 255 ? 9.247 10.311 -11.594 1.00 81.38 255 ASP A N 1
ATOM 1909 C CA . ASP A 1 255 ? 10.174 10.650 -10.515 1.00 81.38 255 ASP A CA 1
ATOM 1910 C C . ASP A 1 255 ? 10.854 9.385 -9.988 1.00 81.38 255 ASP A C 1
ATOM 1912 O O . ASP A 1 255 ? 12.067 9.365 -9.818 1.00 81.38 255 ASP A O 1
ATOM 1916 N N . MET A 1 256 ? 10.088 8.305 -9.832 1.00 78.25 256 MET A N 1
ATOM 1917 C CA . MET A 1 256 ? 10.577 7.004 -9.390 1.00 78.25 256 MET A CA 1
ATOM 1918 C C . MET A 1 256 ? 11.628 6.403 -10.335 1.00 78.25 256 MET A C 1
ATOM 1920 O O . MET A 1 256 ? 12.636 5.865 -9.881 1.00 78.25 256 MET A O 1
ATOM 1924 N N . LEU A 1 257 ? 11.401 6.481 -11.649 1.00 79.19 257 LEU A N 1
ATOM 1925 C CA . LEU A 1 257 ? 12.281 5.877 -12.654 1.00 79.19 257 LEU A CA 1
ATOM 1926 C C . LEU A 1 257 ? 13.513 6.706 -12.969 1.00 79.19 257 LEU A C 1
ATOM 1928 O O . LEU A 1 257 ? 14.513 6.151 -13.408 1.00 79.19 257 LEU A O 1
ATOM 1932 N N . LEU A 1 258 ? 13.467 8.015 -12.738 1.00 78.50 258 LEU A N 1
ATOM 1933 C CA . LEU A 1 258 ? 14.635 8.876 -12.899 1.00 78.50 258 LEU A CA 1
ATOM 1934 C C . LEU A 1 258 ? 15.613 8.776 -11.715 1.00 78.50 258 LEU A C 1
ATOM 1936 O O . LEU A 1 258 ? 16.730 9.290 -11.805 1.00 78.50 258 LEU A O 1
ATOM 1940 N N . GLU A 1 259 ? 15.239 8.095 -10.628 1.00 78.62 259 GLU A N 1
ATOM 1941 C CA . GLU A 1 259 ? 16.157 7.797 -9.529 1.00 78.62 259 GLU A CA 1
ATOM 1942 C C . GLU A 1 259 ? 17.204 6.753 -9.935 1.00 78.62 259 GLU A C 1
ATOM 1944 O O . GLU A 1 259 ? 16.902 5.693 -10.479 1.00 78.62 259 GLU A O 1
ATOM 1949 N N . TRP A 1 260 ? 18.464 7.010 -9.586 1.00 77.94 260 TRP A N 1
ATOM 1950 C CA . TRP A 1 260 ? 19.590 6.136 -9.940 1.00 77.94 260 TRP A CA 1
ATOM 1951 C C . TRP A 1 260 ? 19.613 4.813 -9.175 1.00 77.94 260 TRP A C 1
ATOM 1953 O O . TRP A 1 260 ? 20.188 3.824 -9.645 1.00 77.94 260 TRP A O 1
ATOM 1963 N N . PHE A 1 261 ? 19.016 4.811 -7.986 1.00 84.00 261 PHE A N 1
ATOM 1964 C CA . PHE A 1 261 ? 19.091 3.708 -7.048 1.00 84.00 261 PHE A CA 1
ATOM 1965 C C . PHE A 1 261 ? 17.708 3.309 -6.565 1.00 84.00 261 PHE A C 1
ATOM 1967 O O . PHE A 1 261 ? 16.822 4.140 -6.347 1.00 84.00 261 PHE A O 1
ATOM 1974 N N . ASP A 1 262 ? 17.582 2.011 -6.368 1.00 87.19 262 ASP A N 1
ATOM 1975 C CA . ASP A 1 262 ? 16.640 1.398 -5.461 1.00 87.19 262 ASP A CA 1
ATOM 1976 C C . ASP A 1 262 ? 17.306 1.063 -4.143 1.00 87.19 262 ASP A C 1
ATOM 1978 O O . ASP A 1 262 ? 18.533 1.032 -4.034 1.00 87.19 262 ASP A O 1
ATOM 1982 N N . TYR A 1 263 ? 16.486 0.801 -3.133 1.00 90.25 263 TYR A N 1
ATOM 1983 C CA . TYR A 1 263 ? 16.973 0.312 -1.857 1.00 90.25 263 TYR A CA 1
ATOM 1984 C C . TYR A 1 263 ? 16.228 -0.952 -1.463 1.00 90.25 263 TYR A C 1
ATOM 1986 O O . TYR A 1 263 ? 15.005 -1.020 -1.582 1.00 90.25 263 TYR A O 1
ATOM 1994 N N . ARG A 1 264 ? 16.965 -1.944 -0.969 1.00 92.19 264 ARG A N 1
ATOM 1995 C CA . ARG A 1 264 ? 16.405 -3.191 -0.442 1.00 92.19 264 ARG A CA 1
ATOM 1996 C C . ARG A 1 264 ? 16.752 -3.319 1.031 1.00 92.19 264 ARG A C 1
ATOM 1998 O O . ARG A 1 264 ? 17.888 -3.058 1.409 1.00 92.19 264 ARG A O 1
ATOM 2005 N N . ILE A 1 265 ? 15.784 -3.722 1.848 1.00 94.38 265 ILE A N 1
ATOM 2006 C CA . ILE A 1 265 ? 15.993 -3.980 3.278 1.00 94.38 265 ILE A CA 1
ATOM 2007 C C . ILE A 1 265 ? 16.609 -5.370 3.442 1.00 94.38 265 ILE A C 1
ATOM 2009 O O . ILE A 1 265 ? 16.084 -6.348 2.911 1.00 94.38 265 ILE A O 1
ATOM 2013 N N . LEU A 1 266 ? 17.726 -5.456 4.163 1.00 94.38 266 LEU A N 1
ATOM 2014 C CA . LEU A 1 266 ? 18.526 -6.682 4.245 1.00 94.38 266 LEU A CA 1
ATOM 2015 C C . LEU A 1 266 ? 17.893 -7.754 5.134 1.00 94.38 266 LEU A C 1
ATOM 2017 O O . LEU A 1 266 ? 18.097 -8.941 4.899 1.00 94.38 266 LEU A O 1
ATOM 2021 N N . GLU A 1 267 ? 17.119 -7.354 6.139 1.00 94.81 267 GLU A N 1
ATOM 2022 C CA . GLU A 1 267 ? 16.448 -8.266 7.070 1.00 94.81 267 GLU A CA 1
ATOM 2023 C C . GLU A 1 267 ? 15.107 -8.810 6.553 1.00 94.81 267 GLU A C 1
ATOM 2025 O O . GLU A 1 267 ? 14.529 -9.707 7.170 1.00 94.81 267 GLU A O 1
ATOM 2030 N N . GLY A 1 268 ? 14.637 -8.314 5.408 1.00 94.25 268 GLY A N 1
ATOM 2031 C CA . GLY A 1 268 ? 13.298 -8.569 4.889 1.00 94.25 268 GLY A CA 1
ATOM 2032 C C . GLY A 1 268 ? 12.421 -7.326 4.997 1.00 94.25 268 GLY A C 1
ATOM 2033 O O . GLY A 1 268 ? 12.399 -6.658 6.031 1.00 94.25 268 GLY A O 1
ATOM 2034 N N . PHE A 1 269 ? 11.678 -6.988 3.948 1.00 94.56 269 PHE A N 1
ATOM 2035 C CA . PHE A 1 269 ? 10.901 -5.749 3.923 1.00 94.56 269 PHE A CA 1
ATOM 2036 C C . PHE A 1 269 ? 9.741 -5.796 4.933 1.00 94.56 269 PHE A C 1
ATOM 2038 O O . PHE A 1 269 ? 9.396 -4.793 5.557 1.00 94.56 269 PHE A O 1
ATOM 2045 N N . ASP A 1 270 ? 9.169 -6.970 5.188 1.00 94.12 270 ASP A N 1
ATOM 2046 C CA . ASP A 1 270 ? 8.145 -7.156 6.227 1.00 94.12 270 ASP A CA 1
ATOM 2047 C C . ASP A 1 270 ? 8.627 -6.853 7.664 1.00 94.12 270 ASP A C 1
ATOM 2049 O O . ASP A 1 270 ? 7.792 -6.590 8.535 1.00 94.12 270 ASP A O 1
ATOM 2053 N N . GLU A 1 271 ? 9.941 -6.799 7.918 1.00 95.75 271 GLU A N 1
ATOM 2054 C CA . GLU A 1 271 ? 10.490 -6.374 9.211 1.00 95.75 271 GLU A CA 1
ATOM 2055 C C . GLU A 1 271 ? 10.152 -4.924 9.537 1.00 95.75 271 GLU A C 1
ATOM 2057 O O . GLU A 1 271 ? 9.961 -4.598 10.706 1.00 95.75 271 GLU A O 1
ATOM 2062 N N . LEU A 1 272 ? 10.054 -4.042 8.538 1.00 95.0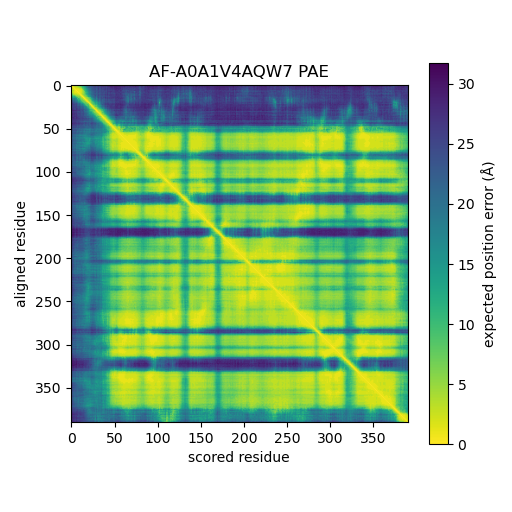0 272 LEU A N 1
ATOM 2063 C CA . LEU A 1 272 ? 9.725 -2.638 8.776 1.00 95.00 272 LEU A CA 1
ATOM 2064 C C . LEU A 1 272 ? 8.350 -2.487 9.451 1.00 95.00 272 LEU A C 1
ATOM 2066 O O . LEU A 1 272 ? 8.305 -2.036 10.599 1.00 95.00 272 LEU A O 1
ATOM 2070 N N . PRO A 1 273 ? 7.226 -2.906 8.833 1.00 94.75 273 PRO A N 1
ATOM 2071 C CA . PRO A 1 273 ? 5.934 -2.850 9.506 1.00 94.75 273 PRO A CA 1
ATOM 2072 C C . PRO A 1 273 ? 5.889 -3.733 10.765 1.00 94.75 273 PRO A C 1
ATOM 2074 O O . PRO A 1 273 ? 5.195 -3.372 11.714 1.00 94.75 273 PRO A O 1
ATOM 2077 N N . GLY A 1 274 ? 6.639 -4.844 10.814 1.00 94.62 274 GLY A N 1
ATOM 2078 C CA . GLY A 1 274 ? 6.760 -5.708 11.994 1.00 94.62 274 GLY A CA 1
ATOM 2079 C C . GLY A 1 274 ? 7.332 -4.992 13.219 1.00 94.62 274 GLY A C 1
ATOM 2080 O O . GLY A 1 274 ? 6.704 -4.964 14.278 1.00 94.62 274 GLY A O 1
ATOM 2081 N N . ARG A 1 275 ? 8.495 -4.354 13.074 1.00 94.38 275 ARG A N 1
ATOM 2082 C CA . ARG A 1 275 ? 9.176 -3.623 14.154 1.00 94.38 275 ARG A CA 1
ATOM 2083 C C . ARG A 1 275 ? 8.452 -2.330 14.518 1.00 94.38 275 ARG A C 1
ATOM 2085 O O . ARG A 1 275 ? 8.402 -1.972 15.694 1.00 94.38 275 ARG A O 1
ATOM 2092 N N . MET A 1 276 ? 7.826 -1.658 13.550 1.00 92.00 276 MET A N 1
ATOM 2093 C CA . MET A 1 276 ? 6.935 -0.526 13.833 1.00 92.00 276 MET A CA 1
ATOM 2094 C C . MET A 1 276 ? 5.739 -0.960 14.694 1.00 92.00 276 MET A C 1
ATOM 2096 O O . MET A 1 276 ? 5.426 -0.299 15.684 1.00 92.00 276 MET A O 1
ATOM 2100 N N . ALA A 1 277 ? 5.105 -2.090 14.366 1.00 91.38 277 ALA A N 1
ATOM 2101 C CA . ALA A 1 277 ? 4.017 -2.658 15.158 1.00 91.38 277 ALA A CA 1
ATOM 2102 C C . ALA A 1 277 ? 4.480 -3.072 16.564 1.00 91.38 277 ALA A C 1
ATOM 2104 O O . ALA A 1 277 ? 3.812 -2.741 17.542 1.00 91.38 277 ALA A O 1
ATOM 2105 N N . ALA A 1 278 ? 5.646 -3.716 16.684 1.00 88.75 278 ALA A N 1
ATOM 2106 C CA . ALA A 1 278 ? 6.221 -4.096 17.974 1.00 88.75 278 ALA A CA 1
ATOM 2107 C C . ALA A 1 278 ? 6.421 -2.878 18.888 1.00 88.75 278 ALA A C 1
ATOM 2109 O O . ALA A 1 278 ? 5.996 -2.905 20.035 1.00 88.75 278 ALA A O 1
ATOM 2110 N N . LYS A 1 279 ? 6.939 -1.757 18.368 1.00 85.31 279 LYS A N 1
ATOM 2111 C CA . LYS A 1 279 ? 7.081 -0.508 19.140 1.00 85.31 279 LYS A CA 1
ATOM 2112 C C . LYS A 1 279 ? 5.755 0.080 19.614 1.00 85.31 279 LYS A C 1
ATOM 2114 O O . LYS A 1 279 ? 5.708 0.687 20.683 1.00 85.31 279 LYS A O 1
ATOM 2119 N N . ILE A 1 280 ? 4.693 -0.048 18.815 1.00 82.19 280 ILE A N 1
ATOM 2120 C CA . ILE A 1 280 ? 3.341 0.360 19.224 1.00 82.19 280 ILE A CA 1
ATOM 2121 C C . ILE A 1 280 ? 2.883 -0.508 20.405 1.00 82.19 280 ILE A C 1
ATOM 2123 O O . ILE A 1 280 ? 2.343 0.015 21.378 1.00 82.19 280 ILE A O 1
ATOM 2127 N N . SER A 1 281 ? 3.156 -1.813 20.347 1.00 75.75 281 SER A N 1
ATOM 2128 C CA . SER A 1 281 ? 2.819 -2.780 21.394 1.00 75.75 281 SER A CA 1
ATOM 2129 C C . SER A 1 281 ? 3.738 -2.741 22.620 1.00 75.75 281 SER A C 1
ATOM 2131 O O . SER A 1 281 ? 3.289 -3.058 23.708 1.00 75.75 281 SER A O 1
ATOM 2133 N N . GLU A 1 282 ? 5.003 -2.350 22.523 1.00 69.12 282 GLU A N 1
ATOM 2134 C CA . GLU A 1 282 ? 5.904 -2.254 23.685 1.00 69.12 282 GLU A CA 1
ATOM 2135 C C . GLU A 1 282 ? 5.600 -1.027 24.541 1.00 69.12 282 GLU A C 1
ATOM 2137 O O . GLU A 1 282 ? 5.682 -1.076 25.765 1.00 69.12 282 GLU A O 1
ATOM 2142 N N . LYS A 1 283 ? 5.132 0.057 23.917 1.00 59.94 283 LYS A N 1
ATOM 2143 C CA . LYS A 1 283 ? 4.620 1.238 24.625 1.00 59.94 283 LYS A CA 1
ATOM 2144 C C . LYS A 1 283 ? 3.279 0.966 25.339 1.00 59.94 283 LYS A C 1
ATOM 2146 O O . LYS A 1 283 ? 2.621 1.926 25.741 1.00 59.94 283 LYS A O 1
ATOM 2151 N N . SER A 1 284 ? 2.859 -0.306 25.467 1.00 53.88 284 SER A N 1
ATOM 2152 C CA . SER A 1 284 ? 1.505 -0.723 25.854 1.00 53.88 284 SER A CA 1
ATOM 2153 C C . SER A 1 284 ? 1.175 -0.978 27.307 1.00 53.88 284 SER A C 1
ATOM 2155 O O . SER A 1 284 ? -0.008 -1.126 27.630 1.00 53.88 284 SER A O 1
ATOM 2157 N N . GLU A 1 285 ? 2.141 -0.888 28.214 1.00 45.16 285 GLU A N 1
ATOM 2158 C CA . GLU A 1 285 ? 1.823 -0.804 29.640 1.00 45.16 285 GLU A CA 1
ATOM 2159 C C . GLU A 1 285 ? 1.114 0.540 29.923 1.00 45.16 285 GLU A C 1
ATOM 2161 O O . GLU A 1 285 ? 1.733 1.576 30.148 1.00 45.16 285 GLU A O 1
ATOM 2166 N N . GLY A 1 286 ? -0.222 0.531 29.806 1.00 55.47 286 GLY A N 1
ATOM 2167 C CA . GLY A 1 286 ? -1.096 1.711 29.848 1.00 55.47 286 GLY A CA 1
ATOM 2168 C C . GLY A 1 286 ? -1.443 2.342 28.485 1.00 55.47 286 GLY A C 1
ATOM 2169 O O . GLY A 1 286 ? -1.958 3.465 28.456 1.00 55.47 286 GLY A O 1
ATOM 2170 N N . SER A 1 287 ? -1.173 1.686 27.346 1.00 58.12 287 SER A N 1
ATOM 2171 C CA . SER A 1 287 ? -1.325 2.340 26.033 1.00 58.12 287 SER A CA 1
ATOM 2172 C C . SER A 1 287 ? -2.753 2.581 25.598 1.00 58.12 287 SER A C 1
ATOM 2174 O O . SER A 1 287 ? -3.659 1.763 25.736 1.00 58.12 287 SER A O 1
ATOM 2176 N N . HIS A 1 288 ? -2.843 3.662 24.844 1.00 72.56 288 HIS A N 1
ATOM 2177 C CA . HIS A 1 288 ? -3.982 4.067 24.057 1.00 72.56 288 HIS A CA 1
ATOM 2178 C C . HIS A 1 288 ? -4.119 3.221 22.769 1.00 72.56 288 HIS A C 1
ATOM 2180 O O . HIS A 1 288 ? -5.125 3.335 22.091 1.00 72.56 288 HIS A O 1
ATOM 2186 N N . GLN A 1 289 ? -3.160 2.356 22.414 1.00 82.31 289 GLN A N 1
ATOM 2187 C CA . GLN A 1 289 ? -3.109 1.682 21.112 1.00 82.31 289 GLN A CA 1
ATOM 2188 C C . GLN A 1 289 ? -3.047 0.166 21.220 1.00 82.31 289 GLN A C 1
ATOM 2190 O O . GLN A 1 289 ? -2.349 -0.377 22.070 1.00 82.31 289 GLN A O 1
ATOM 2195 N N . VAL A 1 290 ? -3.763 -0.515 20.330 1.00 88.06 290 VAL A N 1
ATOM 2196 C CA . VAL A 1 290 ? -3.873 -1.973 20.332 1.00 88.06 290 VAL A CA 1
ATOM 2197 C C . VAL A 1 290 ? -3.891 -2.499 18.903 1.00 88.06 290 VAL A C 1
ATOM 2199 O O . VAL A 1 290 ? -4.654 -2.008 18.077 1.00 88.06 290 VAL A O 1
ATOM 2202 N N . ILE A 1 291 ? -3.112 -3.544 18.621 1.00 90.62 291 ILE A N 1
ATOM 2203 C CA . ILE A 1 291 ? -3.168 -4.275 17.349 1.00 90.62 291 ILE A CA 1
ATOM 2204 C C . ILE A 1 291 ? -3.850 -5.626 17.586 1.00 90.62 291 ILE A C 1
ATOM 2206 O O . ILE A 1 291 ? -3.528 -6.352 18.530 1.00 90.62 291 ILE A O 1
ATOM 2210 N N . ARG A 1 292 ? -4.836 -5.951 16.748 1.00 90.88 292 ARG A N 1
ATOM 2211 C CA . ARG A 1 292 ? -5.616 -7.190 16.797 1.00 90.88 292 ARG A CA 1
ATOM 2212 C C . ARG A 1 292 ? -5.495 -7.912 15.462 1.00 90.88 292 ARG A C 1
ATOM 2214 O O . ARG A 1 292 ? -6.116 -7.517 14.478 1.00 90.88 292 ARG A O 1
ATOM 2221 N N . LEU A 1 293 ? -4.695 -8.971 15.459 1.00 90.19 293 LEU A N 1
ATOM 2222 C CA . LEU A 1 293 ? -4.563 -9.891 14.334 1.00 90.19 293 LEU A CA 1
ATOM 2223 C C . LEU A 1 293 ? -5.757 -10.853 14.293 1.00 90.19 293 LEU A C 1
ATOM 2225 O O . LEU A 1 293 ? -6.504 -10.980 15.276 1.00 90.19 293 LEU A O 1
ATOM 2229 N N . ASN A 1 294 ? -5.925 -11.543 13.165 1.00 89.69 294 ASN A N 1
ATOM 2230 C CA . ASN A 1 294 ? -6.986 -12.532 12.962 1.00 89.69 294 ASN A CA 1
ATOM 2231 C C . ASN A 1 294 ? -8.413 -11.966 13.154 1.00 89.69 294 ASN A C 1
ATOM 2233 O O . ASN A 1 294 ? -9.338 -12.702 13.497 1.00 89.69 294 ASN A O 1
ATOM 2237 N N . GLN A 1 295 ? -8.600 -10.655 12.962 1.00 91.94 295 GLN A N 1
ATOM 2238 C CA . GLN A 1 295 ? -9.882 -9.948 13.022 1.00 91.94 295 GLN A CA 1
ATOM 2239 C C . GLN A 1 295 ? -10.320 -9.547 11.612 1.00 91.94 295 GLN A C 1
ATOM 2241 O O . GLN A 1 295 ? -10.017 -8.458 11.118 1.00 91.94 295 GLN A O 1
ATOM 2246 N N . ILE A 1 296 ? -11.067 -10.422 10.944 1.00 93.75 296 ILE A N 1
ATOM 2247 C CA . ILE A 1 296 ? -11.567 -10.133 9.601 1.00 93.75 296 ILE A CA 1
ATOM 2248 C C . ILE A 1 296 ? -12.746 -9.164 9.698 1.00 93.75 296 ILE A C 1
ATOM 2250 O O . ILE A 1 296 ? -13.836 -9.550 10.111 1.00 93.75 296 ILE A O 1
ATOM 2254 N N . VAL A 1 297 ? -12.565 -7.919 9.263 1.00 96.06 297 VAL A N 1
ATOM 2255 C CA . VAL A 1 297 ? -13.660 -6.943 9.165 1.00 96.06 297 VAL A CA 1
ATOM 2256 C C . VAL A 1 297 ? -14.708 -7.420 8.156 1.00 96.06 297 VAL A C 1
ATOM 2258 O O . VAL A 1 297 ? -14.376 -7.759 7.023 1.00 96.06 297 VAL A O 1
ATOM 2261 N N . ARG A 1 298 ? -15.978 -7.450 8.571 1.00 95.06 298 ARG A N 1
ATOM 2262 C CA . ARG A 1 298 ? -17.119 -7.889 7.748 1.00 95.06 298 ARG A CA 1
ATOM 2263 C C . ARG A 1 298 ? -18.131 -6.787 7.493 1.00 95.06 298 ARG A C 1
ATOM 2265 O O . ARG A 1 298 ? -18.708 -6.744 6.411 1.00 95.06 298 ARG A O 1
ATOM 2272 N N . ASN A 1 299 ? -18.338 -5.905 8.465 1.00 97.50 299 ASN A N 1
ATOM 2273 C CA . ASN A 1 299 ? -19.293 -4.813 8.345 1.00 97.50 299 ASN A CA 1
ATOM 2274 C C . ASN A 1 299 ? -18.743 -3.539 8.982 1.00 97.50 299 ASN A C 1
ATOM 2276 O O . ASN A 1 299 ? -18.136 -3.595 10.052 1.00 97.50 299 ASN A O 1
ATOM 2280 N N . ILE A 1 300 ? -18.986 -2.407 8.331 1.00 98.12 300 ILE A N 1
ATOM 2281 C CA . ILE A 1 300 ? -18.670 -1.067 8.817 1.00 98.12 300 ILE A CA 1
ATOM 2282 C C . ILE A 1 300 ? -19.962 -0.263 8.788 1.00 98.12 300 ILE A C 1
ATOM 2284 O O . ILE A 1 300 ? -20.462 0.095 7.721 1.00 98.12 300 ILE A O 1
ATOM 2288 N N . LYS A 1 301 ? -20.482 0.047 9.968 1.00 98.00 301 LYS A N 1
ATOM 2289 C CA . LYS A 1 301 ? -21.705 0.811 10.147 1.00 98.00 301 LYS A CA 1
ATOM 2290 C C . LYS A 1 301 ? -21.386 2.217 10.640 1.00 98.00 301 LYS A C 1
ATOM 2292 O O . LYS A 1 301 ? -20.834 2.406 11.723 1.00 98.00 301 LYS A O 1
ATOM 2297 N N . TYR A 1 302 ? -21.739 3.215 9.842 1.00 94.75 302 TYR A N 1
ATOM 2298 C CA . TYR A 1 302 ? -21.665 4.616 10.227 1.00 94.75 302 TYR A CA 1
ATOM 2299 C C . TYR A 1 302 ? -22.789 4.933 11.210 1.00 94.75 302 TYR A C 1
ATOM 2301 O O . TYR A 1 302 ? -23.947 4.557 11.019 1.00 94.75 302 TYR A O 1
ATOM 2309 N N . ARG A 1 303 ? -22.448 5.666 12.263 1.00 92.19 303 ARG A N 1
ATOM 2310 C CA . ARG A 1 303 ? -23.382 6.120 13.287 1.00 92.19 303 ARG A CA 1
ATOM 2311 C C . ARG A 1 303 ? -23.324 7.635 13.401 1.00 92.19 303 ARG A C 1
ATOM 2313 O O . ARG A 1 303 ? -22.389 8.280 12.936 1.00 92.19 303 ARG A O 1
ATOM 2320 N N . LYS A 1 304 ? -24.330 8.216 14.055 1.00 89.81 304 LYS A N 1
ATOM 2321 C CA . LYS A 1 304 ? -24.359 9.660 14.332 1.00 89.81 304 LYS A CA 1
ATOM 2322 C C . LYS A 1 304 ? -23.184 10.099 15.220 1.00 89.81 304 LYS A C 1
ATOM 2324 O O . LYS A 1 304 ? -22.720 11.226 15.102 1.00 89.81 304 LYS A O 1
ATOM 2329 N N . ASP A 1 305 ? -22.737 9.208 16.099 1.00 89.75 305 ASP A N 1
ATOM 2330 C CA . ASP A 1 305 ? -21.722 9.408 17.134 1.00 89.75 305 ASP A CA 1
ATOM 2331 C C . ASP A 1 305 ? -20.387 8.694 16.846 1.00 89.75 305 ASP A C 1
ATOM 2333 O O . ASP A 1 305 ? -19.474 8.760 17.667 1.00 89.75 305 ASP A O 1
ATOM 2337 N N . GLY A 1 306 ? -20.244 8.037 15.689 1.00 95.06 306 GLY A N 1
ATOM 2338 C CA . GLY A 1 306 ? -19.004 7.356 15.329 1.00 95.06 306 GLY A CA 1
ATOM 2339 C C . GLY A 1 306 ? -19.171 6.255 14.288 1.00 95.06 306 GLY A C 1
ATOM 2340 O O . GLY A 1 306 ? -19.927 6.380 13.325 1.00 95.06 306 GLY A O 1
ATOM 2341 N N . VAL A 1 307 ? -18.429 5.171 14.476 1.00 97.38 307 VAL A N 1
ATOM 2342 C CA . VAL A 1 307 ? -18.374 4.008 13.593 1.00 97.38 307 VAL A CA 1
ATOM 2343 C C . VAL A 1 307 ? -18.415 2.741 14.437 1.00 97.38 307 VAL A C 1
ATOM 2345 O O . VAL A 1 307 ? -17.742 2.626 15.461 1.00 97.38 307 VAL A O 1
ATOM 2348 N N . GLU A 1 308 ? -19.200 1.782 13.974 1.00 97.69 308 GLU A N 1
ATOM 2349 C CA . GLU A 1 308 ? -19.297 0.433 14.508 1.00 97.69 308 GLU A CA 1
ATOM 2350 C C . GLU A 1 308 ? -18.726 -0.544 13.477 1.00 97.69 308 GLU A C 1
ATOM 2352 O O . GLU A 1 308 ? -19.078 -0.499 12.298 1.00 97.69 308 GLU A O 1
ATOM 2357 N N . VAL A 1 309 ? -17.814 -1.413 13.904 1.00 97.94 309 VAL A N 1
ATOM 2358 C CA . VAL A 1 309 ? -17.117 -2.359 13.032 1.00 97.94 309 VAL A CA 1
ATOM 2359 C C . VAL A 1 309 ? -17.318 -3.766 13.559 1.00 97.94 309 VAL A C 1
ATOM 2361 O O . VAL A 1 309 ? -16.851 -4.107 14.645 1.00 97.94 309 VAL A O 1
ATOM 2364 N N . THR A 1 310 ? -17.986 -4.601 12.770 1.00 96.75 310 THR A N 1
ATOM 2365 C CA . THR A 1 310 ? -18.144 -6.024 13.068 1.00 96.75 310 THR A CA 1
ATOM 2366 C C . THR A 1 310 ? -17.008 -6.801 12.427 1.00 96.75 310 THR A C 1
ATOM 2368 O O . THR A 1 310 ? -16.778 -6.710 11.215 1.00 96.75 310 THR A O 1
ATOM 2371 N N . VAL A 1 311 ? -16.331 -7.608 13.235 1.00 94.50 311 VAL A N 1
ATOM 2372 C CA . VAL A 1 311 ? -15.261 -8.498 12.801 1.00 94.50 311 VAL A CA 1
ATOM 2373 C C . VAL A 1 311 ? -15.622 -9.949 13.072 1.00 94.50 311 VAL A C 1
ATOM 2375 O O . VAL A 1 311 ? -16.306 -10.277 14.040 1.00 94.50 311 VAL A O 1
ATOM 2378 N N . GLN A 1 312 ? -15.140 -10.820 12.201 1.00 91.19 312 GLN A N 1
ATOM 2379 C CA . GLN A 1 312 ? -15.070 -12.249 12.423 1.00 91.19 312 GLN A CA 1
ATOM 2380 C C . GLN A 1 312 ? -13.721 -12.556 13.085 1.00 91.19 312 GLN A C 1
ATOM 2382 O O . GLN A 1 312 ? -12.671 -12.313 12.488 1.00 91.19 312 GLN A O 1
ATOM 2387 N N . ASP A 1 313 ? -13.760 -13.072 14.310 1.00 88.00 313 ASP A N 1
ATOM 2388 C CA . ASP A 1 313 ? -12.577 -13.412 15.100 1.00 88.00 313 ASP A CA 1
ATOM 2389 C C . ASP A 1 313 ? -12.140 -14.851 14.807 1.00 88.00 313 ASP A C 1
ATOM 2391 O O . ASP A 1 313 ? -12.905 -15.794 15.033 1.00 88.00 313 ASP A O 1
ATOM 2395 N N . LEU A 1 314 ? -10.914 -15.016 14.306 1.00 83.19 314 LEU A N 1
ATOM 2396 C CA . LEU A 1 314 ? -10.347 -16.327 13.989 1.00 83.19 314 LEU A CA 1
ATOM 2397 C C . LEU A 1 314 ? -9.481 -16.909 15.117 1.00 83.19 314 LEU A C 1
ATOM 2399 O O . LEU A 1 314 ? -9.025 -18.039 14.985 1.00 83.19 314 LEU A O 1
ATOM 2403 N N . ASN A 1 315 ? -9.271 -16.211 16.240 1.00 74.81 315 ASN A N 1
ATOM 2404 C CA . ASN A 1 315 ? -8.405 -16.723 17.316 1.00 74.81 315 ASN A CA 1
ATOM 2405 C C . ASN A 1 315 ? -8.992 -17.947 18.043 1.00 74.81 315 ASN A C 1
ATOM 2407 O O . ASN A 1 315 ? -8.255 -18.756 18.593 1.00 74.81 315 ASN A O 1
ATOM 2411 N N . ASN A 1 316 ? -10.315 -18.129 18.002 1.00 58.78 316 ASN A N 1
ATOM 2412 C CA . ASN A 1 316 ? -10.984 -19.312 18.557 1.00 58.78 316 ASN A CA 1
ATOM 2413 C C . ASN A 1 316 ? -11.051 -20.486 17.565 1.00 58.78 316 ASN A C 1
ATOM 2415 O O . ASN A 1 316 ? -11.726 -21.484 17.818 1.00 58.78 316 ASN A O 1
ATOM 2419 N N . PHE A 1 317 ? -10.392 -20.376 16.411 1.00 50.28 317 PHE A N 1
ATOM 2420 C CA . PHE A 1 317 ? -10.461 -21.379 15.361 1.00 50.28 317 PHE A CA 1
ATOM 2421 C C . PHE A 1 317 ? -9.340 -22.412 15.518 1.00 50.28 317 PHE A C 1
ATOM 2423 O O . PHE A 1 317 ? -8.183 -22.162 15.198 1.00 50.28 317 PHE A O 1
ATOM 2430 N N . HIS A 1 318 ? -9.689 -23.595 16.025 1.00 44.16 318 HIS A N 1
ATOM 2431 C CA . HIS A 1 318 ? -8.778 -24.739 16.114 1.00 44.16 318 HIS A CA 1
ATOM 2432 C C . HIS A 1 318 ? -8.906 -25.587 14.846 1.00 44.16 318 HIS A C 1
ATOM 2434 O O . HIS A 1 318 ? -9.642 -26.570 14.806 1.00 44.16 318 HIS A O 1
ATOM 2440 N N . GLY A 1 319 ? -8.225 -25.169 13.782 1.00 40.38 319 GLY A N 1
ATOM 2441 C CA . GLY A 1 319 ? -8.123 -25.952 12.555 1.00 40.38 319 GLY A CA 1
ATOM 2442 C C . GLY A 1 319 ? -7.730 -25.089 11.375 1.00 40.38 319 GLY A C 1
ATOM 2443 O O . GLY A 1 319 ? -8.592 -24.513 10.739 1.00 40.38 319 GLY A O 1
ATOM 2444 N N . TYR A 1 320 ? -6.443 -25.003 11.052 1.00 35.41 320 TYR A N 1
ATOM 2445 C CA . TYR A 1 320 ? -5.998 -24.385 9.803 1.00 35.41 320 TYR A CA 1
ATOM 2446 C C . TYR A 1 320 ? -6.723 -25.048 8.618 1.00 35.41 320 TYR A C 1
ATOM 2448 O O . TYR A 1 320 ? -6.463 -26.202 8.290 1.00 35.41 320 TYR A O 1
ATOM 2456 N N . SER A 1 321 ? -7.653 -24.334 7.986 1.00 38.22 321 SER A N 1
ATOM 2457 C CA . SER A 1 321 ? -8.239 -24.735 6.710 1.00 38.22 321 SER A CA 1
ATOM 2458 C C . SER A 1 321 ? -7.872 -23.669 5.695 1.00 38.22 321 SER A C 1
ATOM 2460 O O . SER A 1 321 ? -8.146 -22.491 5.906 1.00 38.22 321 SER A O 1
ATOM 2462 N N . GLU A 1 322 ? -7.242 -24.100 4.605 1.00 37.16 322 GLU A N 1
ATOM 2463 C CA . GLU A 1 322 ? -6.601 -23.304 3.550 1.00 37.16 322 GLU A CA 1
ATOM 2464 C C . GLU A 1 322 ? -7.576 -22.470 2.683 1.00 37.16 322 GLU A C 1
ATOM 2466 O O . GLU A 1 322 ? -7.344 -22.249 1.496 1.00 37.16 322 GLU A O 1
ATOM 2471 N N . VAL A 1 323 ? -8.694 -22.007 3.242 1.00 40.03 323 VAL A N 1
ATOM 2472 C CA . VAL A 1 323 ? -9.774 -21.336 2.513 1.00 40.03 323 VAL A CA 1
ATOM 2473 C C . VAL A 1 323 ? -10.140 -20.051 3.257 1.00 40.03 323 VAL A C 1
ATOM 2475 O O . VAL A 1 323 ? -10.390 -20.118 4.464 1.00 40.03 323 VAL A O 1
ATOM 2478 N N . PRO A 1 324 ? -10.216 -18.879 2.592 1.00 41.72 324 PRO A N 1
ATOM 2479 C CA . PRO A 1 324 ? -10.799 -17.699 3.215 1.00 41.72 324 PRO A CA 1
ATOM 2480 C C . PRO A 1 324 ? -12.217 -18.061 3.640 1.00 41.72 324 PRO A C 1
ATOM 2482 O O . PRO A 1 324 ? -13.030 -18.437 2.801 1.00 41.72 324 PRO A O 1
ATOM 2485 N N . ALA A 1 325 ? -12.463 -18.001 4.949 1.00 44.47 325 ALA A N 1
ATOM 2486 C CA . ALA A 1 325 ? -13.688 -18.398 5.624 1.00 44.47 325 ALA A CA 1
ATOM 2487 C C . ALA A 1 325 ? -14.945 -18.236 4.749 1.00 44.47 325 ALA A C 1
ATOM 2489 O O . ALA A 1 325 ? -15.568 -17.170 4.716 1.00 44.47 325 ALA A O 1
ATOM 2490 N N . VAL A 1 326 ? -15.334 -19.329 4.083 1.00 45.28 326 VAL A N 1
ATOM 2491 C CA . VAL A 1 326 ? -16.733 -19.597 3.760 1.00 45.28 326 VAL A CA 1
ATOM 2492 C C . VAL A 1 326 ? -17.432 -19.538 5.104 1.00 45.28 326 VAL A C 1
ATOM 2494 O O . VAL A 1 326 ? -16.993 -20.237 6.014 1.00 45.28 326 VAL A O 1
ATOM 2497 N N . ALA A 1 327 ? -18.414 -18.641 5.234 1.00 46.84 327 ALA A N 1
ATOM 2498 C CA . ALA A 1 327 ? -19.192 -18.362 6.439 1.00 46.84 327 ALA A CA 1
ATOM 2499 C C . ALA A 1 327 ? -19.251 -19.574 7.381 1.00 46.84 327 ALA A C 1
ATOM 2501 O O . ALA A 1 327 ? -20.090 -20.464 7.228 1.00 46.84 327 ALA A O 1
ATOM 2502 N N . ASN A 1 328 ? -18.304 -19.647 8.318 1.00 53.47 328 ASN A N 1
ATOM 2503 C CA . ASN A 1 328 ? -18.278 -20.755 9.246 1.00 53.47 328 ASN A CA 1
ATOM 2504 C C . ASN A 1 328 ? -19.387 -20.461 10.248 1.00 53.47 328 ASN A C 1
ATOM 2506 O O . ASN A 1 328 ? -19.356 -19.426 10.913 1.00 53.47 328 ASN A O 1
ATOM 2510 N N . LYS A 1 329 ? -20.374 -21.355 10.338 1.00 54.88 329 LYS A N 1
ATOM 2511 C CA . LYS A 1 329 ? -21.513 -21.216 11.257 1.00 54.88 329 LYS A CA 1
ATOM 2512 C C . LYS A 1 329 ? -21.079 -21.061 12.723 1.00 54.88 329 LYS A C 1
ATOM 2514 O O . LYS A 1 329 ? -21.855 -20.541 13.513 1.00 54.88 329 LYS A O 1
ATOM 2519 N N . ASN A 1 330 ? -19.847 -21.457 13.057 1.00 58.66 330 ASN A N 1
ATOM 2520 C CA . ASN A 1 330 ? -19.265 -21.353 14.396 1.00 58.66 330 ASN A CA 1
ATOM 2521 C C . ASN A 1 330 ? -18.288 -20.176 14.556 1.00 58.66 330 ASN A C 1
ATOM 2523 O O . ASN A 1 330 ? -17.572 -20.112 15.554 1.00 58.66 330 ASN A O 1
ATOM 2527 N N . ALA A 1 331 ? -18.192 -19.272 13.579 1.00 65.75 331 ALA A N 1
ATOM 2528 C CA . ALA A 1 331 ? -17.305 -18.128 13.708 1.00 65.75 331 ALA A CA 1
ATOM 2529 C C . ALA A 1 331 ? -17.800 -17.189 14.817 1.00 65.75 331 ALA A C 1
ATOM 2531 O O . ALA A 1 331 ? -18.944 -16.734 14.792 1.00 65.75 331 ALA A O 1
ATOM 2532 N N . SER A 1 332 ? -16.933 -16.881 15.782 1.00 85.06 332 SER A N 1
ATOM 2533 C CA . SER A 1 332 ? -17.223 -15.844 16.768 1.00 85.06 332 SER A CA 1
ATOM 2534 C C . SER A 1 332 ? -17.138 -14.472 16.112 1.00 85.06 332 SER A C 1
ATOM 2536 O O . SER A 1 332 ? -16.159 -14.164 15.430 1.00 85.06 332 SER A O 1
ATOM 2538 N N . TYR A 1 333 ? -18.149 -13.641 16.340 1.00 90.31 333 TYR A N 1
ATOM 2539 C CA . TYR A 1 333 ? -18.156 -12.251 15.901 1.00 90.31 333 TYR A CA 1
ATOM 2540 C C . TYR A 1 333 ? -17.909 -11.328 17.087 1.00 90.31 333 TYR A C 1
ATOM 2542 O O . TYR A 1 333 ? -18.383 -11.577 18.196 1.00 90.31 333 TYR A O 1
ATOM 2550 N N . LYS A 1 334 ? -17.168 -10.251 16.838 1.00 91.94 334 LYS A N 1
ATOM 2551 C CA . LYS A 1 334 ? -16.927 -9.170 17.793 1.00 91.94 334 LYS A CA 1
ATOM 2552 C C . LYS A 1 334 ? -17.282 -7.845 17.144 1.00 91.94 334 LYS A C 1
ATOM 2554 O O . LYS A 1 334 ? -17.154 -7.688 15.930 1.00 91.94 334 LYS A O 1
ATOM 2559 N N . THR A 1 335 ? -17.698 -6.890 17.961 1.00 95.12 335 THR A N 1
ATOM 2560 C CA . THR A 1 335 ? -17.987 -5.532 17.508 1.00 95.12 335 THR A CA 1
ATOM 2561 C C . THR A 1 335 ? -17.052 -4.563 18.204 1.00 95.12 335 THR A C 1
ATOM 2563 O O . THR A 1 335 ? -16.838 -4.656 19.412 1.00 95.12 335 THR A O 1
ATOM 2566 N N . TYR A 1 336 ? -16.503 -3.645 17.419 1.00 96.00 336 TYR A N 1
ATOM 2567 C CA . TYR A 1 336 ? -15.662 -2.556 17.879 1.00 96.00 336 TYR A CA 1
ATOM 2568 C C . TYR A 1 336 ? -16.329 -1.217 17.579 1.00 96.00 336 TYR A C 1
ATOM 2570 O O . TYR A 1 336 ? -16.953 -1.047 16.532 1.00 96.00 336 TYR A O 1
ATOM 2578 N N . TYR A 1 337 ? -16.165 -0.258 18.480 1.00 96.31 337 TYR A N 1
ATOM 2579 C CA . TYR A 1 337 ? -16.727 1.081 18.392 1.00 96.31 337 TYR A CA 1
ATOM 2580 C C . TYR A 1 337 ? -15.603 2.108 18.423 1.00 96.31 337 TYR A C 1
ATOM 2582 O O . TYR A 1 337 ? -14.722 2.067 19.286 1.00 96.31 337 TYR A O 1
ATOM 2590 N N . GLY A 1 338 ? -15.650 3.050 17.487 1.00 95.94 338 GLY A N 1
ATOM 2591 C CA . GLY A 1 338 ? -14.731 4.178 17.441 1.00 95.94 338 GLY A CA 1
ATOM 2592 C C . GLY A 1 338 ? -15.439 5.467 17.057 1.00 95.94 338 GLY A C 1
ATOM 2593 O O . GLY A 1 338 ? -16.452 5.440 16.367 1.00 95.94 338 GLY A O 1
ATOM 2594 N N . LYS A 1 339 ? -14.896 6.618 17.456 1.00 94.88 339 LYS A N 1
ATOM 2595 C CA . LYS A 1 339 ? -15.400 7.931 17.008 1.00 94.88 339 LYS A CA 1
ATOM 2596 C C . LYS A 1 339 ? -15.152 8.140 15.514 1.00 94.88 339 LYS A C 1
ATOM 2598 O O . LYS A 1 339 ? -15.931 8.796 14.830 1.00 94.88 339 LYS A O 1
ATOM 2603 N N . THR A 1 340 ? -14.061 7.572 15.007 1.00 95.12 340 THR A N 1
ATOM 2604 C CA . THR A 1 340 ? -13.686 7.588 13.592 1.00 95.12 340 THR A CA 1
ATOM 2605 C C . THR A 1 340 ? -13.127 6.236 13.161 1.00 95.12 340 THR A C 1
ATOM 2607 O O . THR A 1 340 ? -12.793 5.394 13.998 1.00 95.12 340 THR A O 1
ATOM 2610 N N . ALA A 1 341 ? -13.018 6.026 11.848 1.00 96.88 341 ALA A N 1
ATOM 2611 C CA . ALA A 1 341 ? -12.304 4.890 11.290 1.00 96.88 341 ALA A CA 1
ATOM 2612 C C . ALA A 1 341 ? -11.433 5.307 10.096 1.00 96.88 341 ALA A C 1
ATOM 2614 O O . ALA A 1 341 ? -11.862 6.097 9.251 1.00 96.88 341 ALA A O 1
ATOM 2615 N N . ILE A 1 342 ? -10.234 4.736 10.005 1.00 97.12 342 ILE A N 1
ATOM 2616 C CA . ILE A 1 342 ? -9.331 4.832 8.857 1.00 97.12 342 ILE A CA 1
ATOM 2617 C C . ILE A 1 342 ? -9.371 3.493 8.122 1.00 97.12 342 ILE A C 1
ATOM 2619 O O . ILE A 1 342 ? -8.937 2.467 8.639 1.00 97.12 342 ILE A O 1
ATOM 2623 N N . CYS A 1 343 ? -9.892 3.503 6.897 1.00 96.75 343 CYS A N 1
ATOM 2624 C CA . CYS A 1 343 ? -9.940 2.326 6.037 1.00 96.75 343 CYS A CA 1
ATOM 2625 C C . CYS A 1 343 ? -8.673 2.256 5.179 1.00 96.75 343 CYS A C 1
ATOM 2627 O O . CYS A 1 343 ? -8.477 3.117 4.324 1.00 96.75 343 CYS A O 1
ATOM 2629 N N . THR A 1 344 ? -7.846 1.224 5.372 1.00 96.88 344 THR A N 1
ATOM 2630 C CA . THR A 1 344 ? -6.605 1.013 4.594 1.00 96.88 344 THR A CA 1
ATOM 2631 C C . THR A 1 344 ? -6.690 -0.177 3.636 1.00 96.88 344 THR A C 1
ATOM 2633 O O . THR A 1 344 ? -5.686 -0.650 3.105 1.00 96.88 344 THR A O 1
ATOM 2636 N N . PHE A 1 345 ? -7.908 -0.664 3.392 1.00 93.44 345 PHE A N 1
ATOM 2637 C CA . PHE A 1 345 ? -8.174 -1.740 2.446 1.00 93.44 345 PHE A CA 1
ATOM 2638 C C . PHE A 1 345 ? -7.792 -1.368 1.018 1.00 93.44 345 PHE A C 1
ATOM 2640 O O . PHE A 1 345 ? -7.967 -0.230 0.580 1.00 93.44 345 PHE A O 1
ATOM 2647 N N . SER A 1 346 ? -7.327 -2.367 0.267 1.00 90.38 346 SER A N 1
ATOM 2648 C CA . SER A 1 346 ? -7.120 -2.209 -1.166 1.00 90.38 346 SER A CA 1
ATOM 2649 C C . SER A 1 346 ? -8.453 -1.987 -1.879 1.00 90.38 346 SER A C 1
ATOM 2651 O O . SER A 1 346 ? -9.506 -2.478 -1.459 1.00 90.38 346 SER A O 1
ATOM 2653 N N . VAL A 1 347 ? -8.399 -1.301 -3.019 1.00 90.00 347 VAL A N 1
ATOM 2654 C CA . VAL A 1 347 ? -9.562 -1.130 -3.899 1.00 90.00 347 VAL A CA 1
ATOM 2655 C C . VAL A 1 347 ? -10.148 -2.486 -4.301 1.00 90.00 347 VAL A C 1
ATOM 2657 O O . VAL A 1 347 ? -11.368 -2.638 -4.309 1.00 90.00 347 VAL A O 1
ATOM 2660 N N . GLY A 1 348 ? -9.302 -3.493 -4.550 1.00 88.25 348 GLY A N 1
ATOM 2661 C CA . GLY A 1 348 ? -9.743 -4.861 -4.837 1.00 88.25 348 GLY A CA 1
ATOM 2662 C C . GLY A 1 348 ? -10.587 -5.476 -3.713 1.00 88.25 348 GLY A C 1
ATOM 2663 O O . GLY A 1 348 ? -11.639 -6.054 -3.985 1.00 88.25 348 GLY A O 1
ATOM 2664 N N . LEU A 1 349 ? -10.189 -5.292 -2.447 1.00 89.56 349 LEU A N 1
ATOM 2665 C CA . LEU A 1 349 ? -10.954 -5.793 -1.300 1.00 89.56 349 LEU A CA 1
ATOM 2666 C C . LEU A 1 349 ? -12.301 -5.074 -1.147 1.00 89.56 349 LEU A C 1
ATOM 2668 O O . LEU A 1 349 ? -13.298 -5.708 -0.820 1.00 89.56 349 LEU A O 1
ATOM 2672 N N . ILE A 1 350 ? -12.353 -3.768 -1.418 1.00 91.12 350 ILE A N 1
ATOM 2673 C CA . ILE A 1 350 ? -13.610 -3.007 -1.369 1.00 91.12 350 ILE A CA 1
ATOM 2674 C C . ILE A 1 350 ? -14.544 -3.436 -2.514 1.00 91.12 350 ILE A C 1
ATOM 2676 O O . ILE A 1 350 ? -15.737 -3.644 -2.293 1.00 91.12 350 ILE A O 1
ATOM 2680 N N . LYS A 1 351 ? -14.015 -3.612 -3.734 1.00 89.00 351 LYS A N 1
ATOM 2681 C CA . LYS A 1 351 ? -14.795 -4.014 -4.920 1.00 89.00 351 LYS A CA 1
ATOM 2682 C C . LYS A 1 351 ? -15.342 -5.438 -4.830 1.00 89.00 351 LYS A C 1
ATOM 2684 O O . LYS A 1 351 ? -16.376 -5.707 -5.431 1.00 89.00 351 LYS A O 1
ATOM 2689 N N . SER A 1 352 ? -14.690 -6.331 -4.085 1.00 88.75 352 SER A N 1
ATOM 2690 C CA . SER A 1 352 ? -15.161 -7.713 -3.921 1.00 88.75 352 SER A CA 1
ATOM 2691 C C . SER A 1 352 ? -16.443 -7.831 -3.088 1.00 88.75 352 SER A C 1
ATOM 2693 O O . SER A 1 352 ? -17.057 -8.894 -3.069 1.00 88.75 352 SER A O 1
ATOM 2695 N N . GLY A 1 353 ? -16.845 -6.767 -2.380 1.00 88.75 353 GLY A N 1
ATOM 2696 C CA . GLY A 1 353 ? -17.986 -6.803 -1.463 1.00 88.75 353 GLY A CA 1
ATOM 2697 C C . GLY A 1 353 ? -17.726 -7.622 -0.195 1.00 88.75 353 GLY A C 1
ATOM 2698 O O . GLY A 1 353 ? -18.655 -7.892 0.559 1.00 88.75 353 GLY A O 1
ATOM 2699 N N . PHE A 1 354 ? -16.471 -8.007 0.061 1.00 89.06 354 PHE A N 1
ATOM 2700 C CA . PHE A 1 354 ? -16.086 -8.784 1.240 1.00 89.06 354 PHE A CA 1
ATOM 2701 C C . PHE A 1 354 ? -16.331 -8.035 2.561 1.00 89.06 354 PHE A C 1
ATOM 2703 O O . PHE A 1 354 ? -16.530 -8.666 3.602 1.00 89.06 354 PHE A O 1
ATOM 2710 N N . VAL A 1 355 ? -16.342 -6.699 2.499 1.00 93.50 355 VAL A N 1
ATOM 2711 C CA . VAL A 1 355 ? -16.706 -5.799 3.596 1.00 93.50 355 VAL A CA 1
ATOM 2712 C C . VAL A 1 355 ? -17.962 -5.022 3.215 1.00 93.50 355 VAL A C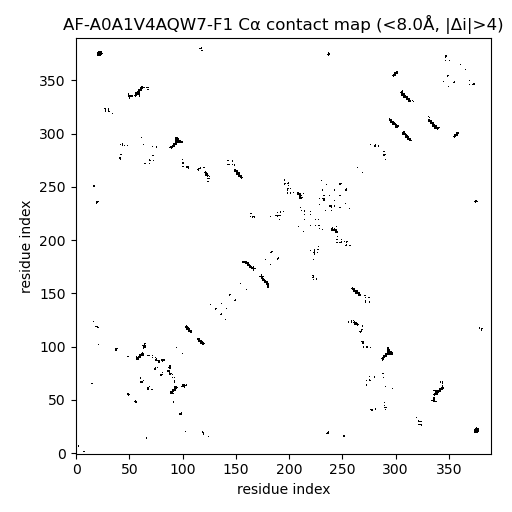 1
ATOM 2714 O O . VAL A 1 355 ? -17.972 -4.299 2.217 1.00 93.50 355 VAL A O 1
ATOM 2717 N N . ALA A 1 356 ? -19.009 -5.145 4.027 1.00 96.06 356 ALA A N 1
ATOM 2718 C CA . ALA A 1 356 ? -20.225 -4.356 3.892 1.00 96.06 356 ALA A CA 1
ATOM 2719 C C . ALA A 1 356 ? -20.059 -2.964 4.524 1.00 96.06 356 ALA A C 1
ATOM 2721 O O . ALA A 1 356 ? -19.392 -2.807 5.547 1.00 96.06 356 ALA A O 1
ATOM 2722 N N . PHE A 1 357 ? -20.688 -1.960 3.912 1.00 97.00 357 PHE A N 1
ATOM 2723 C CA . PHE A 1 357 ? -20.777 -0.595 4.431 1.00 97.00 357 PHE A CA 1
ATOM 2724 C C . PHE A 1 357 ? -22.253 -0.247 4.658 1.00 97.00 357 PHE A C 1
ATOM 2726 O O . PHE A 1 357 ? -23.066 -0.465 3.757 1.00 97.00 357 PHE A O 1
ATOM 2733 N N . ASP A 1 358 ? -22.586 0.304 5.827 1.00 96.44 358 ASP A N 1
ATOM 2734 C CA . ASP A 1 358 ? -23.947 0.693 6.220 1.00 96.44 358 ASP A CA 1
ATOM 2735 C C . ASP A 1 358 ? -23.992 2.142 6.766 1.00 96.44 358 ASP A C 1
ATOM 2737 O O . ASP A 1 358 ? -23.451 2.394 7.841 1.00 96.44 358 ASP A O 1
ATOM 2741 N N . PRO A 1 359 ? -24.597 3.119 6.061 1.00 95.81 359 PRO A N 1
ATOM 2742 C CA . PRO A 1 359 ? -25.163 2.980 4.727 1.00 95.81 359 PRO A CA 1
ATOM 2743 C C . PRO A 1 359 ? -24.074 2.665 3.694 1.00 95.81 359 PRO A C 1
ATOM 2745 O O . PRO A 1 359 ? -22.884 2.917 3.905 1.00 95.81 359 PRO A O 1
ATOM 2748 N N . GLY A 1 360 ? -24.502 2.128 2.551 1.00 94.69 360 GLY A N 1
ATOM 2749 C CA . GLY A 1 360 ? -23.606 1.812 1.443 1.00 94.69 360 GLY A CA 1
ATOM 2750 C C . GLY A 1 360 ? -22.774 3.016 0.989 1.00 94.69 360 GLY A C 1
ATOM 2751 O O . GLY A 1 360 ? -23.138 4.175 1.196 1.00 94.69 360 GLY A O 1
ATOM 2752 N N . LEU A 1 361 ? -21.647 2.738 0.327 1.00 94.50 361 LEU A N 1
ATOM 2753 C CA . LEU A 1 361 ? -20.777 3.782 -0.215 1.00 94.50 361 LEU A CA 1
ATOM 2754 C C . LEU A 1 361 ? -21.559 4.747 -1.123 1.00 94.50 361 LEU A C 1
ATOM 2756 O O . LEU A 1 361 ? -22.397 4.328 -1.931 1.00 94.50 361 LEU A O 1
ATOM 2760 N N . SER A 1 362 ? -21.229 6.040 -1.027 1.00 94.69 362 SER A N 1
ATOM 2761 C CA . SER A 1 362 ? -21.843 7.080 -1.857 1.00 94.69 362 SER A CA 1
ATOM 2762 C C . SER A 1 362 ? -21.719 6.758 -3.348 1.00 94.69 362 SER A C 1
ATOM 2764 O O . SER A 1 362 ? -20.818 6.035 -3.784 1.00 94.69 362 SER A O 1
ATOM 2766 N N . GLU A 1 363 ? -22.630 7.296 -4.157 1.00 95.56 363 GLU A N 1
ATOM 2767 C CA . GLU A 1 363 ? -22.600 7.091 -5.608 1.00 95.56 363 GLU A CA 1
ATOM 2768 C C . GLU A 1 363 ? -21.264 7.524 -6.225 1.00 95.56 363 GLU A C 1
ATOM 2770 O O . GLU A 1 363 ? -20.703 6.788 -7.033 1.00 95.56 363 GLU A O 1
ATOM 2775 N N . GLU A 1 364 ? -20.712 8.655 -5.785 1.00 95.31 364 GLU A N 1
ATOM 2776 C CA . GLU A 1 364 ? -19.399 9.144 -6.219 1.00 95.31 364 GLU A CA 1
ATOM 2777 C C . GLU A 1 364 ? -18.282 8.135 -5.931 1.00 95.31 364 GLU A C 1
ATOM 2779 O O . GLU A 1 364 ? -17.509 7.797 -6.826 1.00 95.31 364 GLU A O 1
ATOM 2784 N N . LYS A 1 365 ? -18.232 7.577 -4.711 1.00 94.00 365 LYS A N 1
ATOM 2785 C CA . LYS A 1 365 ? -17.244 6.549 -4.349 1.00 94.00 365 LYS A CA 1
ATOM 2786 C C . LYS A 1 365 ? -17.424 5.284 -5.181 1.00 94.00 365 LYS A C 1
ATOM 2788 O O . LYS A 1 365 ? -16.442 4.713 -5.643 1.00 94.00 365 LYS A O 1
ATOM 2793 N N . ARG A 1 366 ? -18.667 4.855 -5.421 1.00 93.19 366 ARG A N 1
ATOM 2794 C CA . ARG A 1 366 ? -18.954 3.695 -6.281 1.00 93.19 366 ARG A CA 1
ATOM 2795 C C . ARG A 1 366 ? -18.532 3.938 -7.731 1.00 93.19 366 ARG A C 1
ATOM 2797 O O . ARG A 1 366 ? -18.000 3.022 -8.348 1.00 93.19 366 ARG A O 1
ATOM 2804 N N . LYS A 1 367 ? -18.731 5.146 -8.270 1.00 92.81 367 LYS A N 1
ATOM 2805 C CA . LYS A 1 367 ? -18.244 5.534 -9.607 1.00 92.81 367 LYS A CA 1
ATOM 2806 C C . LYS A 1 367 ? -16.715 5.520 -9.666 1.00 92.81 367 LYS A C 1
ATOM 2808 O O . LYS A 1 367 ? -16.168 4.900 -10.570 1.00 92.81 367 LYS A O 1
ATOM 2813 N N . ALA A 1 368 ? -16.038 6.094 -8.671 1.00 90.62 368 ALA A N 1
ATOM 2814 C CA . ALA A 1 368 ? -14.576 6.075 -8.587 1.00 90.62 368 ALA A CA 1
ATOM 2815 C C . ALA A 1 368 ? -14.013 4.642 -8.511 1.00 90.62 368 ALA A C 1
ATOM 2817 O O . ALA A 1 368 ? -13.086 4.289 -9.232 1.00 90.62 368 ALA A O 1
ATOM 2818 N N . LEU A 1 369 ? -14.620 3.768 -7.703 1.00 90.12 369 LEU A N 1
ATOM 2819 C CA . LEU A 1 369 ? -14.195 2.369 -7.604 1.00 90.12 369 LEU A CA 1
ATOM 2820 C C . LEU A 1 369 ? -14.378 1.594 -8.915 1.00 90.12 369 LEU A C 1
ATOM 2822 O O . LEU A 1 369 ? -13.646 0.638 -9.145 1.00 90.12 369 LEU A O 1
ATOM 2826 N N . LYS A 1 370 ? -15.324 1.971 -9.786 1.00 87.94 370 LYS A N 1
ATOM 2827 C CA . LYS A 1 370 ? -15.497 1.304 -11.087 1.00 87.94 370 LYS A CA 1
ATOM 2828 C C . LYS A 1 370 ? -14.311 1.538 -12.019 1.00 87.94 370 LYS A C 1
ATOM 2830 O O . LYS A 1 370 ? -13.940 0.599 -12.714 1.00 87.94 370 LYS A O 1
ATOM 2835 N N . VAL A 1 371 ? -13.720 2.733 -11.995 1.00 86.44 371 VAL A N 1
ATOM 2836 C CA . VAL A 1 371 ? -12.632 3.110 -12.913 1.00 86.44 371 VAL A CA 1
ATOM 2837 C C . VAL A 1 371 ? -11.247 2.693 -12.418 1.00 86.44 371 VAL A C 1
ATOM 2839 O O . VAL A 1 371 ? -10.366 2.460 -13.232 1.00 86.44 371 VAL A O 1
ATOM 2842 N N . ILE A 1 372 ? -11.055 2.528 -11.105 1.00 84.81 372 ILE A N 1
ATOM 2843 C CA . ILE A 1 372 ? -9.774 2.066 -10.551 1.00 84.81 372 ILE A CA 1
ATOM 2844 C C . ILE A 1 372 ? -9.706 0.538 -10.609 1.00 84.81 372 ILE A C 1
ATOM 2846 O O . ILE A 1 372 ? -10.603 -0.156 -10.111 1.00 84.81 372 ILE A O 1
ATOM 2850 N N . GLN A 1 373 ? -8.625 0.011 -11.176 1.00 80.81 373 GLN A N 1
ATOM 2851 C CA . GLN A 1 373 ? -8.347 -1.421 -11.242 1.00 80.81 373 GLN A CA 1
ATOM 2852 C C . GLN A 1 373 ? -7.070 -1.768 -10.474 1.00 80.81 373 GLN A C 1
ATOM 2854 O O . GLN A 1 373 ? -6.174 -0.945 -10.319 1.00 80.81 373 GLN A O 1
ATOM 2859 N N . MET A 1 374 ? -7.025 -2.990 -9.946 1.00 77.69 374 MET A N 1
ATOM 2860 C CA . MET A 1 374 ? -5.800 -3.564 -9.398 1.00 77.69 374 MET A CA 1
ATOM 2861 C C . MET A 1 374 ? -5.165 -4.390 -10.504 1.00 77.69 374 MET A C 1
ATOM 2863 O O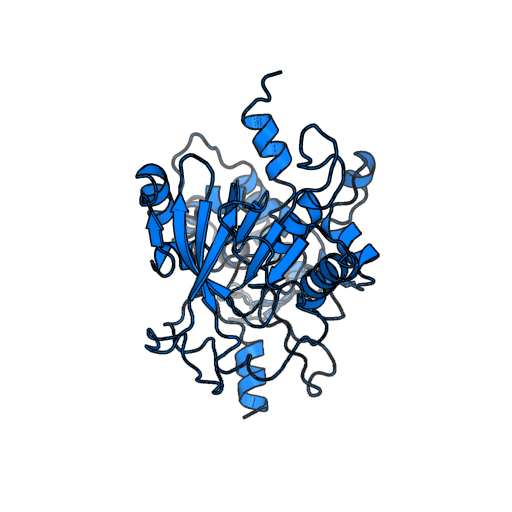 . MET A 1 374 ? -5.841 -5.252 -11.061 1.00 77.69 374 MET A O 1
ATOM 2867 N N . GLY A 1 375 ? -3.891 -4.159 -10.787 1.00 70.00 375 GLY A N 1
ATOM 2868 C CA . GLY A 1 375 ? -3.192 -4.980 -11.758 1.00 70.00 375 GLY A CA 1
ATOM 2869 C C . GLY A 1 375 ? -2.920 -6.402 -11.272 1.00 70.00 375 GLY A C 1
ATOM 2870 O O . GLY A 1 375 ? -2.669 -6.655 -10.084 1.00 70.00 375 GLY A O 1
ATOM 2871 N N . GLY A 1 376 ? -2.926 -7.328 -12.227 1.00 63.78 376 GLY A N 1
ATOM 2872 C CA . GLY A 1 376 ? -2.476 -8.702 -12.040 1.00 63.78 376 GLY A CA 1
ATOM 2873 C C . GLY A 1 376 ? -0.954 -8.791 -11.942 1.00 63.78 376 GLY A C 1
ATOM 2874 O O . GLY A 1 376 ? -0.236 -8.128 -12.681 1.00 63.78 376 GLY A O 1
ATOM 2875 N N . GLY A 1 377 ? -0.449 -9.603 -11.019 1.00 56.72 377 GLY A N 1
ATOM 2876 C CA . GLY A 1 377 ? 0.981 -9.872 -10.902 1.00 56.72 377 GLY A CA 1
ATOM 2877 C C . GLY A 1 377 ? 1.229 -11.076 -10.008 1.00 56.72 377 GLY A C 1
ATOM 2878 O O . GLY A 1 377 ? 0.570 -11.221 -8.976 1.00 56.72 377 GLY A O 1
ATOM 2879 N N . GLU A 1 378 ? 2.163 -11.929 -10.412 1.00 57.06 378 GLU A N 1
ATOM 2880 C CA . GLU A 1 378 ? 2.683 -13.043 -9.622 1.00 57.06 378 GLU A CA 1
ATOM 2881 C C . GLU A 1 378 ? 4.192 -12.855 -9.437 1.00 57.06 378 GLU A C 1
ATOM 2883 O O . GLU A 1 378 ? 4.883 -12.416 -10.352 1.00 57.06 378 GLU A O 1
ATOM 2888 N N . SER A 1 379 ? 4.704 -13.168 -8.246 1.00 55.09 379 SER A N 1
ATOM 2889 C CA . SER A 1 379 ? 6.149 -13.221 -8.010 1.00 55.09 379 SER A CA 1
ATOM 2890 C C . SER A 1 379 ? 6.646 -14.635 -8.306 1.00 55.09 379 SER A C 1
ATOM 2892 O O . SER A 1 379 ? 6.308 -15.576 -7.587 1.00 55.09 379 SER A O 1
ATOM 2894 N N . ASP A 1 380 ? 7.466 -14.804 -9.343 1.00 60.81 380 ASP A N 1
ATOM 2895 C CA . ASP A 1 380 ? 8.033 -16.112 -9.703 1.00 60.81 380 ASP A CA 1
ATOM 2896 C C . ASP A 1 380 ? 8.963 -16.673 -8.622 1.00 60.81 380 ASP A C 1
ATOM 2898 O O . ASP A 1 380 ? 9.050 -17.892 -8.459 1.00 60.81 380 ASP A O 1
ATOM 2902 N N . ALA A 1 381 ? 9.592 -15.810 -7.813 1.00 57.78 381 ALA A N 1
ATOM 2903 C CA . ALA A 1 381 ? 10.384 -16.236 -6.660 1.00 57.78 381 ALA A CA 1
ATOM 2904 C C . ALA A 1 381 ? 9.551 -17.111 -5.710 1.00 57.78 381 ALA A C 1
ATOM 2906 O O . ALA A 1 381 ? 10.031 -18.125 -5.211 1.00 57.78 381 ALA A O 1
ATOM 2907 N N . TYR A 1 382 ? 8.266 -16.792 -5.533 1.00 53.47 382 TYR A N 1
ATOM 2908 C CA . TYR A 1 382 ? 7.343 -17.616 -4.759 1.00 53.47 382 TYR A CA 1
ATOM 2909 C C . TYR A 1 382 ? 7.085 -18.983 -5.401 1.00 53.47 382 TYR A C 1
ATOM 2911 O O . TYR A 1 382 ? 7.109 -19.998 -4.704 1.00 53.47 382 TYR A O 1
ATOM 2919 N N . GLN A 1 383 ? 6.863 -19.034 -6.717 1.00 57.44 383 GLN A N 1
ATOM 2920 C CA . GLN A 1 383 ? 6.634 -20.297 -7.426 1.00 57.44 383 GLN A CA 1
ATOM 2921 C C . GLN A 1 383 ? 7.880 -21.191 -7.394 1.00 57.44 383 GLN A C 1
ATOM 2923 O O . GLN A 1 383 ? 7.765 -22.405 -7.223 1.00 57.44 383 GLN A O 1
ATOM 2928 N N . ILE A 1 384 ? 9.069 -20.595 -7.504 1.00 59.84 384 ILE A N 1
ATOM 2929 C CA . ILE A 1 384 ? 10.356 -21.286 -7.395 1.00 59.84 384 ILE A CA 1
ATOM 2930 C C . ILE A 1 384 ? 10.548 -21.826 -5.973 1.00 59.84 384 ILE A C 1
ATOM 2932 O O . ILE A 1 384 ? 10.754 -23.027 -5.813 1.00 59.84 384 ILE A O 1
ATOM 2936 N N . CYS A 1 385 ? 10.388 -20.992 -4.939 1.00 58.00 385 CYS A N 1
ATOM 2937 C CA . CYS A 1 385 ? 10.446 -21.423 -3.539 1.00 58.00 385 CYS A CA 1
ATOM 2938 C C . CYS A 1 385 ? 9.465 -22.569 -3.259 1.00 58.00 385 CYS A C 1
ATOM 2940 O O . CYS A 1 385 ? 9.836 -23.566 -2.647 1.00 58.00 385 CYS A O 1
ATOM 2942 N N . ARG A 1 386 ? 8.225 -22.465 -3.749 1.00 55.97 386 ARG A N 1
ATOM 2943 C CA . ARG A 1 386 ? 7.196 -23.494 -3.570 1.00 55.97 386 ARG A CA 1
ATOM 2944 C C . ARG A 1 386 ? 7.560 -24.815 -4.246 1.00 55.97 386 ARG A C 1
ATOM 2946 O O . ARG A 1 386 ? 7.301 -25.860 -3.667 1.00 55.97 386 ARG A O 1
ATOM 2953 N N . LYS A 1 387 ? 8.140 -24.776 -5.450 1.00 61.56 387 LYS A N 1
ATOM 2954 C CA . LYS A 1 387 ? 8.603 -25.976 -6.169 1.00 61.56 387 LYS A CA 1
ATOM 2955 C C . LYS A 1 387 ? 9.827 -26.626 -5.526 1.00 61.56 387 LYS A C 1
ATOM 2957 O O . LYS A 1 387 ? 10.006 -27.819 -5.697 1.00 61.56 387 LYS A O 1
ATOM 2962 N N . ILE A 1 388 ? 10.671 -25.851 -4.846 1.00 57.59 388 ILE A N 1
ATOM 2963 C CA . ILE A 1 388 ? 11.856 -26.368 -4.144 1.00 57.59 388 ILE A CA 1
ATOM 2964 C C . ILE A 1 388 ? 11.477 -26.959 -2.773 1.00 57.59 388 ILE A C 1
ATOM 2966 O O . ILE A 1 388 ? 12.133 -27.884 -2.307 1.00 57.59 388 ILE A O 1
ATOM 2970 N N . LEU A 1 389 ? 10.445 -26.417 -2.117 1.00 53.44 389 LEU A N 1
ATOM 2971 C CA . LEU A 1 389 ? 9.988 -26.851 -0.789 1.00 53.44 389 LEU A CA 1
ATOM 2972 C C . LEU A 1 389 ? 8.958 -27.997 -0.803 1.00 53.44 389 LEU A C 1
ATOM 2974 O O . LEU A 1 389 ? 8.685 -28.553 0.260 1.00 53.44 389 LEU A O 1
ATOM 2978 N N . ALA A 1 390 ? 8.354 -28.293 -1.955 1.00 51.09 390 ALA A N 1
ATOM 2979 C CA . ALA A 1 390 ? 7.452 -29.428 -2.170 1.00 51.09 390 ALA A CA 1
ATOM 2980 C C . ALA A 1 390 ? 8.235 -30.629 -2.701 1.00 51.09 390 ALA A C 1
ATOM 2982 O O . ALA A 1 390 ? 7.890 -31.763 -2.298 1.00 51.09 390 ALA A O 1
#

pLDDT: mean 75.27, std 21.38, range [26.06, 98.12]

Secondary structure (DSSP, 8-state):
----HHHHHHHHGGG---------S-TTSSSTTSTT---TT-----TTTT--TTS-EEEEEE--BHHHHHHHHHHHSTTSS--TT-PPPPEEEE-SSSSSBTT--EEEEGGGTEEEESS---B-----TTTTTTT---HHHHHHHHTT--EEEEESSTT-EEE-TT--TTSS-TT-EEEHHHHHHSGGGGGGTTHHHHHHT--TTSPP-BHHHHHHTTT--HHHHHHHHHHHHTTSSS-TTTSBHHHHHHTTHHHHHH-SEEEEETT-TTHHHHHHHHHHHHTTTT-SEEEESSEEEEEEEEETTEEEEEEEE-TT--S--SSS----TT-EEEEEEEEEEEE---HHHHHTT-SEEESPPPHHHHHHHHH--PPP---HHHHHHHHHH-